Protein AF-0000000078801944 (afdb_homodimer)

Structure (mmCIF, N/CA/C/O backbone):
data_AF-0000000078801944-model_v1
#
loop_
_entity.id
_entity.type
_entity.pdbx_description
1 polymer 'Hypothetical hydrolase/acyltransferase'
#
loop_
_atom_site.group_PDB
_atom_site.id
_atom_site.type_symbol
_atom_site.label_atom_id
_atom_site.label_alt_id
_atom_site.label_comp_id
_atom_site.label_asym_id
_atom_site.label_entity_id
_atom_site.label_seq_id
_atom_site.pdbx_PDB_ins_code
_atom_site.Cartn_x
_atom_site.Cartn_y
_atom_site.Cartn_z
_atom_site.occupancy
_atom_site.B_iso_or_equiv
_atom_site.auth_seq_id
_atom_site.auth_comp_id
_atom_site.auth_asym_id
_atom_site.auth_atom_id
_atom_site.pdbx_PDB_model_num
ATOM 1 N N . MET A 1 1 ? 3.422 -37.281 -4.855 1 80.38 1 MET A N 1
ATOM 2 C CA . MET A 1 1 ? 3.799 -36.875 -3.506 1 80.38 1 MET A CA 1
ATOM 3 C C . MET A 1 1 ? 4.359 -35.469 -3.504 1 80.38 1 MET A C 1
ATOM 5 O O . MET A 1 1 ? 5.047 -35.062 -4.445 1 80.38 1 MET A O 1
ATOM 9 N N . VAL A 1 2 ? 3.811 -34.625 -2.625 1 89.69 2 VAL A N 1
ATOM 10 C CA . VAL A 1 2 ? 4.355 -33.281 -2.477 1 89.69 2 VAL A CA 1
ATOM 11 C C . VAL A 1 2 ? 5.035 -33.125 -1.117 1 89.69 2 VAL A C 1
ATOM 13 O O . VAL A 1 2 ? 4.734 -33.875 -0.186 1 89.69 2 VAL A O 1
ATOM 16 N N . PHE A 1 3 ? 6.039 -32.281 -1.047 1 91.38 3 PHE A N 1
ATOM 17 C CA . PHE A 1 3 ? 6.812 -32.031 0.167 1 91.38 3 PHE A CA 1
ATOM 18 C C . PHE A 1 3 ? 6.652 -30.578 0.628 1 91.38 3 PHE A C 1
ATOM 20 O O . PHE A 1 3 ? 6.621 -29.656 -0.193 1 91.38 3 PHE A O 1
ATOM 27 N N . ASP A 1 4 ? 6.598 -30.469 1.939 1 93 4 ASP A N 1
ATOM 28 C CA . ASP A 1 4 ? 6.512 -29.125 2.498 1 93 4 ASP A CA 1
ATOM 29 C C . ASP A 1 4 ? 7.82 -28.359 2.301 1 93 4 ASP A C 1
ATOM 31 O O . ASP A 1 4 ? 8.906 -28.938 2.391 1 93 4 ASP A O 1
ATOM 35 N N . ILE A 1 5 ? 7.719 -27.078 2.094 1 93.44 5 ILE A N 1
ATOM 36 C CA . ILE A 1 5 ? 8.891 -26.219 1.931 1 93.44 5 ILE A CA 1
ATOM 37 C C . ILE A 1 5 ? 8.594 -24.828 2.496 1 93.44 5 ILE A C 1
ATOM 39 O O . ILE A 1 5 ? 7.43 -24.438 2.619 1 93.44 5 ILE A O 1
ATOM 43 N N . GLN A 1 6 ? 9.633 -24.125 2.904 1 95.38 6 GLN A N 1
ATOM 44 C CA . GLN A 1 6 ? 9.516 -22.766 3.408 1 95.38 6 GLN A CA 1
ATOM 45 C C . GLN A 1 6 ? 10.562 -21.844 2.771 1 95.38 6 GLN A C 1
ATOM 47 O O . GLN A 1 6 ? 11.664 -22.297 2.441 1 95.38 6 GLN A O 1
ATOM 52 N N . PHE A 1 7 ? 10.195 -20.609 2.535 1 95.5 7 PHE A N 1
ATOM 53 C CA . PHE A 1 7 ? 11.094 -19.578 2.018 1 95.5 7 PHE A CA 1
ATOM 54 C C . PHE A 1 7 ? 11.117 -18.375 2.941 1 95.5 7 PHE A C 1
ATOM 56 O O . PHE A 1 7 ? 10.07 -17.797 3.26 1 95.5 7 PHE A O 1
ATOM 63 N N . GLN A 1 8 ? 12.32 -18.031 3.355 1 96.81 8 GLN A N 1
ATOM 64 C CA . GLN A 1 8 ? 12.461 -16.812 4.145 1 96.81 8 GLN A CA 1
ATOM 65 C C . GLN A 1 8 ? 12.664 -15.594 3.25 1 96.81 8 GLN A C 1
ATOM 67 O O . GLN A 1 8 ? 13.641 -15.508 2.51 1 96.81 8 GLN A O 1
ATOM 72 N N . LEU A 1 9 ? 11.727 -14.672 3.277 1 97.19 9 LEU A N 1
ATOM 73 C CA . LEU A 1 9 ? 11.875 -13.367 2.65 1 97.19 9 LEU A CA 1
ATOM 74 C C . LEU A 1 9 ? 12.328 -12.32 3.668 1 97.19 9 LEU A C 1
ATOM 76 O O . LEU A 1 9 ? 12.555 -12.648 4.836 1 97.19 9 LEU A O 1
ATOM 80 N N . ALA A 1 10 ? 12.508 -11.125 3.215 1 97.06 10 ALA A N 1
ATOM 81 C CA . ALA A 1 10 ? 13.031 -10.094 4.102 1 97.06 10 ALA A CA 1
ATOM 82 C C . ALA A 1 10 ? 12.086 -9.836 5.27 1 97.06 10 ALA A C 1
ATOM 84 O O . ALA A 1 10 ? 12.531 -9.648 6.406 1 97.06 10 ALA A O 1
ATOM 85 N N . GLU A 1 11 ? 10.758 -9.844 5.008 1 97 11 GLU A N 1
ATOM 86 C CA . GLU A 1 11 ? 9.828 -9.391 6.039 1 97 11 GLU A CA 1
ATOM 87 C C . GLU A 1 11 ? 8.953 -10.531 6.539 1 97 11 GLU A C 1
ATOM 89 O O . GLU A 1 11 ? 8.328 -10.43 7.594 1 97 11 GLU A O 1
ATOM 94 N N . LEU A 1 12 ? 8.883 -11.609 5.719 1 96.94 12 LEU A N 1
ATOM 95 C CA . LEU A 1 12 ? 7.969 -12.68 6.109 1 96.94 12 LEU A CA 1
ATOM 96 C C . LEU A 1 12 ? 8.438 -14.023 5.559 1 96.94 12 LEU A C 1
ATOM 98 O O . LEU A 1 12 ? 9.336 -14.07 4.719 1 96.94 12 LEU A O 1
ATOM 102 N N . GLN A 1 13 ? 7.84 -15.07 6.059 1 97.62 13 GLN A N 1
ATOM 103 C CA . GLN A 1 13 ? 8.133 -16.422 5.594 1 97.62 13 GLN A CA 1
ATOM 104 C C . GLN A 1 13 ? 6.965 -17 4.793 1 97.62 13 GLN A C 1
ATOM 106 O O . GLN A 1 13 ? 5.805 -16.828 5.172 1 97.62 13 GLN A O 1
ATOM 111 N N . LEU A 1 14 ? 7.305 -17.594 3.689 1 98 14 LEU A N 1
ATOM 112 C CA . LEU A 1 14 ? 6.312 -18.281 2.869 1 98 14 LEU A CA 1
ATOM 113 C C . LEU A 1 14 ? 6.41 -19.797 3.049 1 98 14 LEU A C 1
ATOM 115 O O . LEU A 1 14 ? 7.508 -20.344 3.123 1 98 14 LEU A O 1
ATOM 119 N N . ALA A 1 15 ? 5.262 -20.391 3.141 1 97.88 15 ALA A N 1
ATOM 120 C CA . ALA A 1 15 ? 5.164 -21.844 3.121 1 97.88 15 ALA A CA 1
ATOM 121 C C . ALA A 1 15 ? 4.688 -22.344 1.759 1 97.88 15 ALA A C 1
ATOM 123 O O . ALA A 1 15 ? 4.16 -21.562 0.956 1 97.88 15 ALA A O 1
ATOM 124 N N . GLY A 1 16 ? 4.957 -23.562 1.446 1 96.12 16 GLY A N 1
ATOM 125 C CA . GLY A 1 16 ? 4.477 -24.141 0.201 1 96.12 16 GLY A CA 1
ATOM 126 C C . GLY A 1 16 ? 4.781 -25.625 0.077 1 96.12 16 GLY A C 1
ATOM 127 O O . GLY A 1 16 ? 4.992 -26.312 1.082 1 96.12 16 GLY A O 1
ATOM 128 N N . PHE A 1 17 ? 4.539 -26.125 -1.183 1 93.31 17 PHE A N 1
ATOM 129 C CA . PHE A 1 17 ? 4.848 -27.5 -1.577 1 93.31 17 PHE A CA 1
ATOM 130 C C . PHE A 1 17 ? 5.887 -27.516 -2.691 1 93.31 17 PHE A C 1
ATOM 132 O O . PHE A 1 17 ? 5.98 -26.578 -3.482 1 93.31 17 PHE A O 1
ATOM 139 N N . CYS A 1 18 ? 6.641 -28.547 -2.631 1 92.19 18 CYS A N 1
ATOM 140 C CA . CYS A 1 18 ? 7.477 -28.812 -3.797 1 92.19 18 CYS A CA 1
ATOM 141 C C . CYS A 1 18 ? 7.355 -30.266 -4.238 1 92.19 18 CYS A C 1
ATOM 143 O O . CYS A 1 18 ? 6.879 -31.109 -3.48 1 92.19 18 CYS A O 1
ATOM 145 N N . SER A 1 19 ? 7.707 -30.547 -5.488 1 89.62 19 SER A N 1
ATOM 146 C CA . SER A 1 19 ? 7.555 -31.875 -6.082 1 89.62 19 SER A CA 1
ATOM 147 C C . SER A 1 19 ? 8.812 -32.719 -5.891 1 89.62 19 SER A C 1
ATOM 149 O O . SER A 1 19 ? 8.93 -33.812 -6.457 1 89.62 19 SER A O 1
ATOM 151 N N . PHE A 1 20 ? 9.805 -32.188 -5.199 1 84.38 20 PHE A N 1
ATOM 152 C CA . PHE A 1 20 ? 11.086 -32.875 -5.047 1 84.38 20 PHE A CA 1
ATOM 153 C C . PHE A 1 20 ? 11.531 -32.844 -3.592 1 84.38 20 PHE A C 1
ATOM 155 O O . PHE A 1 20 ? 11.031 -32.062 -2.785 1 84.38 20 PHE A O 1
ATOM 162 N N . GLU A 1 21 ? 12.336 -33.875 -3.16 1 76.12 21 GLU A N 1
ATOM 163 C CA . GLU A 1 21 ? 12.836 -33.969 -1.794 1 76.12 21 GLU A CA 1
ATOM 164 C C . GLU A 1 21 ? 14.094 -33.125 -1.603 1 76.12 21 GLU A C 1
ATOM 166 O O . GLU A 1 21 ? 14.93 -33.031 -2.506 1 76.12 21 GLU A O 1
ATOM 171 N N . PHE A 1 22 ? 14.008 -32.25 -0.564 1 61.97 22 PHE A N 1
ATOM 172 C CA . PHE A 1 22 ? 15.219 -31.484 -0.259 1 61.97 22 PHE A CA 1
ATOM 173 C C . PHE A 1 22 ? 16.234 -32.375 0.451 1 61.97 22 PHE A C 1
ATOM 175 O O . PHE A 1 22 ? 15.883 -33.219 1.275 1 61.97 22 PHE A O 1
ATOM 182 N N . ASP A 1 23 ? 17.375 -32.719 -0.067 1 53.19 23 ASP A N 1
ATOM 183 C CA . ASP A 1 23 ? 18.422 -33.406 0.687 1 53.19 23 ASP A CA 1
ATOM 184 C C . ASP A 1 23 ? 18.828 -32.594 1.923 1 53.19 23 ASP A C 1
ATOM 186 O O . ASP A 1 23 ? 19.266 -31.453 1.81 1 53.19 23 ASP A O 1
ATOM 190 N N . LYS A 1 24 ? 18.25 -32.938 3.086 1 49.19 24 LYS A N 1
ATOM 191 C CA . LYS A 1 24 ? 18.562 -32.312 4.367 1 49.19 24 LYS A CA 1
ATOM 192 C C . LYS A 1 24 ? 20.062 -32.406 4.676 1 49.19 24 LYS A C 1
ATOM 194 O O . LYS A 1 24 ? 20.484 -32.094 5.793 1 49.19 24 LYS A O 1
ATOM 199 N N . THR A 1 25 ? 20.797 -33.219 4.055 1 43.72 25 THR A N 1
ATOM 200 C CA . THR A 1 25 ? 22.109 -33.406 4.633 1 43.72 25 THR A CA 1
ATOM 201 C C . THR A 1 25 ? 22.781 -32.062 4.918 1 43.72 25 THR A C 1
ATOM 203 O O . THR A 1 25 ? 23.531 -31.922 5.887 1 43.72 25 THR A O 1
ATOM 206 N N . ASN A 1 26 ? 23.438 -31.359 3.957 1 40.69 26 ASN A N 1
ATOM 207 C CA . ASN A 1 26 ? 24.281 -30.219 4.289 1 40.69 26 ASN A CA 1
ATOM 208 C C . ASN A 1 26 ? 23.484 -29.078 4.906 1 40.69 26 ASN A C 1
ATOM 210 O O . ASN A 1 26 ? 22.344 -28.844 4.516 1 40.69 26 ASN A O 1
ATOM 214 N N . GLY A 1 27 ? 23.375 -28.938 6.23 1 38.66 27 GLY A N 1
ATOM 215 C CA . GLY A 1 27 ? 22.969 -27.906 7.18 1 38.66 27 GLY A CA 1
ATOM 216 C C . GLY A 1 27 ? 22.375 -26.688 6.52 1 38.66 27 GLY A C 1
ATOM 217 O O . GLY A 1 27 ? 22.078 -25.688 7.191 1 38.66 27 GLY A O 1
ATOM 218 N N . SER A 1 28 ? 23.031 -26.219 5.484 1 38.94 28 SER A N 1
ATOM 219 C CA . SER A 1 28 ? 22.656 -24.906 4.957 1 38.94 28 SER A CA 1
ATOM 220 C C . SER A 1 28 ? 21.203 -24.875 4.547 1 38.94 28 SER A C 1
ATOM 222 O O . SER A 1 28 ? 20.719 -25.766 3.844 1 38.94 28 SER A O 1
ATOM 224 N N . LYS A 1 29 ? 20.391 -24.484 5.488 1 39.47 29 LYS A N 1
ATOM 225 C CA . LYS A 1 29 ? 18.969 -24.172 5.41 1 39.47 29 LYS A CA 1
ATOM 226 C C . LYS A 1 29 ? 18.547 -23.938 3.965 1 39.47 29 LYS A C 1
ATOM 228 O O . LYS A 1 29 ? 17.422 -23.469 3.713 1 39.47 29 LYS A O 1
ATOM 233 N N . ASN A 1 30 ? 19.422 -23.547 3.104 1 42.88 30 ASN A N 1
ATOM 234 C CA . ASN A 1 30 ? 18.969 -22.984 1.828 1 42.88 30 ASN A CA 1
ATOM 235 C C . ASN A 1 30 ? 18.234 -24.031 0.997 1 42.88 30 ASN A C 1
ATOM 237 O O . ASN A 1 30 ? 18.609 -25.203 0.994 1 42.88 30 ASN A O 1
ATOM 241 N N . SER A 1 31 ? 16.906 -23.859 0.712 1 47.09 31 SER A N 1
ATOM 242 C CA . SER A 1 31 ? 15.922 -24.25 -0.292 1 47.09 31 SER A CA 1
ATOM 243 C C . SER A 1 31 ? 16.594 -24.672 -1.596 1 47.09 31 SER A C 1
ATOM 245 O O . SER A 1 31 ? 16.562 -23.922 -2.578 1 47.09 31 SER A O 1
ATOM 247 N N . SER A 1 32 ? 17.734 -25.281 -1.519 1 48.84 32 SER A N 1
ATOM 248 C CA . SER A 1 32 ? 18.281 -25.422 -2.859 1 48.84 32 SER A CA 1
ATOM 249 C C . SER A 1 32 ? 17.531 -26.453 -3.674 1 48.84 32 SER A C 1
ATOM 251 O O . SER A 1 32 ? 17.281 -27.562 -3.195 1 48.84 32 SER A O 1
ATOM 253 N N . VAL A 1 33 ? 16.625 -26.062 -4.566 1 55.53 33 VAL A N 1
ATOM 254 C CA . VAL A 1 33 ? 16.078 -26.844 -5.676 1 55.53 33 VAL A CA 1
ATOM 255 C C . VAL A 1 33 ? 17.172 -27.719 -6.285 1 55.53 33 VAL A C 1
ATOM 257 O O . VAL A 1 33 ? 18.25 -27.219 -6.629 1 55.53 33 VAL A O 1
ATOM 260 N N . ALA A 1 34 ? 17.109 -28.969 -5.93 1 54.41 34 ALA A N 1
ATOM 261 C CA . ALA A 1 34 ? 18.078 -29.875 -6.555 1 54.41 34 ALA A CA 1
ATOM 262 C C . ALA A 1 34 ? 18.328 -29.484 -8.008 1 54.41 34 ALA A C 1
ATOM 264 O O . ALA A 1 34 ? 17.391 -29.156 -8.742 1 54.41 34 ALA A O 1
ATOM 265 N N . LYS A 1 35 ? 19.609 -29 -8.312 1 57.22 35 LYS A N 1
ATOM 266 C CA . LYS A 1 35 ? 20.031 -28.672 -9.672 1 57.22 35 LYS A CA 1
ATOM 267 C C . LYS A 1 35 ? 19.812 -29.859 -10.609 1 57.22 35 LYS A C 1
ATOM 269 O O . LYS A 1 35 ? 20.578 -30.828 -10.562 1 57.22 35 LYS A O 1
ATOM 274 N N . THR A 1 36 ? 18.516 -30.094 -11.023 1 65.75 36 THR A N 1
ATOM 275 C CA . THR A 1 36 ? 18.266 -30.984 -12.148 1 65.75 36 THR A CA 1
ATOM 276 C C . THR A 1 36 ? 18.078 -30.188 -13.438 1 65.75 36 THR A C 1
ATOM 278 O O . THR A 1 36 ? 18 -28.969 -13.414 1 65.75 36 THR A O 1
ATOM 281 N N . ASP A 1 37 ? 18.156 -30.844 -14.516 1 76.62 37 ASP A N 1
ATOM 282 C CA . ASP A 1 37 ? 17.969 -30.234 -15.836 1 76.62 37 ASP A CA 1
ATOM 283 C C . ASP A 1 37 ? 16.5 -29.922 -16.094 1 76.62 37 ASP A C 1
ATOM 285 O O . ASP A 1 37 ? 16.172 -29.266 -17.078 1 76.62 37 ASP A O 1
ATOM 289 N N . ALA A 1 38 ? 15.68 -30.281 -15.125 1 86.06 38 ALA A N 1
ATOM 290 C CA . ALA A 1 38 ? 14.258 -30.062 -15.367 1 86.06 38 ALA A CA 1
ATOM 291 C C . ALA A 1 38 ? 13.883 -28.609 -15.078 1 86.06 38 ALA A C 1
ATOM 293 O O . ALA A 1 38 ? 14.305 -28.031 -14.07 1 86.06 38 ALA A O 1
ATOM 294 N N . PRO A 1 39 ? 13.078 -28.094 -15.977 1 92.69 39 PRO A N 1
ATOM 295 C CA . PRO A 1 39 ? 12.648 -26.703 -15.742 1 92.69 39 PRO A CA 1
ATOM 296 C C . PRO A 1 39 ? 11.852 -26.547 -14.453 1 92.69 39 PRO A C 1
ATOM 298 O O . PRO A 1 39 ? 11.156 -27.484 -14.031 1 92.69 39 PRO A O 1
ATOM 301 N N . LEU A 1 40 ? 11.961 -25.406 -13.812 1 95.38 40 LEU A N 1
ATOM 302 C CA . LEU A 1 40 ? 11.242 -25.109 -12.578 1 95.38 40 LEU A CA 1
ATOM 303 C C . LEU A 1 40 ? 9.969 -24.297 -12.875 1 95.38 40 LEU A C 1
ATOM 305 O O . LEU A 1 40 ? 10.023 -23.281 -13.57 1 95.38 40 LEU A O 1
ATOM 309 N N . ILE A 1 41 ? 8.836 -24.828 -12.406 1 97.62 41 ILE A N 1
ATOM 310 C CA . ILE A 1 41 ? 7.57 -24.094 -12.445 1 97.62 41 ILE A CA 1
ATOM 311 C C . ILE A 1 41 ? 7.227 -23.578 -11.055 1 97.62 41 ILE A C 1
ATOM 313 O O . ILE A 1 41 ? 7.051 -24.375 -10.117 1 97.62 41 ILE A O 1
ATOM 317 N N . LEU A 1 42 ? 7.195 -22.297 -10.867 1 98.38 42 LEU A N 1
ATOM 318 C CA . LEU A 1 42 ? 6.75 -21.656 -9.641 1 98.38 42 LEU A CA 1
ATOM 319 C C . LEU A 1 42 ? 5.277 -21.281 -9.727 1 98.38 42 LEU A C 1
ATOM 321 O O . LEU A 1 42 ? 4.859 -20.578 -10.656 1 98.38 42 LEU A O 1
ATOM 325 N N . MET A 1 43 ? 4.469 -21.734 -8.734 1 98.88 43 MET A N 1
ATOM 326 C CA . MET A 1 43 ? 3.014 -21.672 -8.867 1 98.88 43 MET A CA 1
ATOM 327 C C . MET A 1 43 ? 2.404 -20.781 -7.793 1 98.88 43 MET A C 1
ATOM 329 O O . MET A 1 43 ? 2.797 -20.844 -6.629 1 98.88 43 MET A O 1
ATOM 333 N N . PHE A 1 44 ? 1.417 -19.953 -8.242 1 98.88 44 PHE A N 1
ATOM 334 C CA . PHE A 1 44 ? 0.721 -19.016 -7.363 1 98.88 44 PHE A CA 1
ATOM 335 C C . PHE A 1 44 ? -0.787 -19.234 -7.43 1 98.88 44 PHE A C 1
ATOM 337 O O . PHE A 1 44 ? -1.377 -19.188 -8.516 1 98.88 44 PHE A O 1
ATOM 344 N N . HIS A 1 45 ? -1.398 -19.359 -6.25 1 98.88 45 HIS A N 1
ATOM 345 C CA . HIS A 1 45 ? -2.83 -19.625 -6.164 1 98.88 45 HIS A CA 1
ATOM 346 C C . HIS A 1 45 ? -3.635 -18.328 -6.188 1 98.88 45 HIS A C 1
ATOM 348 O O . HIS A 1 45 ? -3.061 -17.234 -6.195 1 98.88 45 HIS A O 1
ATOM 354 N N . GLY A 1 46 ? -4.957 -18.469 -6.211 1 98.38 46 GLY A N 1
ATOM 355 C CA . GLY A 1 46 ? -5.863 -17.328 -6.25 1 98.38 46 GLY A CA 1
ATOM 356 C C . GLY A 1 46 ? -6.23 -16.812 -4.871 1 98.38 46 GLY A C 1
ATOM 357 O O . GLY A 1 46 ? -5.781 -17.359 -3.859 1 98.38 46 GLY A O 1
ATOM 358 N N . TRP A 1 47 ? -7.039 -15.805 -4.895 1 96.25 47 TRP A N 1
ATOM 359 C CA . TRP A 1 47 ? -7.477 -15.117 -3.682 1 96.25 47 TRP A CA 1
ATOM 360 C C . TRP A 1 47 ? -8.227 -16.062 -2.758 1 96.25 47 TRP A C 1
ATOM 362 O O . TRP A 1 47 ? -9.125 -16.781 -3.195 1 96.25 47 TRP A O 1
ATOM 372 N N . GLN A 1 48 ? -7.84 -16.156 -1.475 1 94.69 48 GLN A N 1
ATOM 373 C CA . GLN A 1 48 ? -8.414 -16.953 -0.39 1 94.69 48 GLN A CA 1
ATOM 374 C C . GLN A 1 48 ? -8.219 -18.438 -0.636 1 94.69 48 GLN A C 1
ATOM 376 O O . GLN A 1 48 ? -8.922 -19.266 -0.049 1 94.69 48 GLN A O 1
ATOM 381 N N . ASP A 1 49 ? -7.375 -18.797 -1.542 1 97.88 49 ASP A N 1
ATOM 382 C CA . ASP A 1 49 ? -6.953 -20.156 -1.822 1 97.88 49 ASP A CA 1
ATOM 383 C C . ASP A 1 49 ? -5.602 -20.469 -1.178 1 97.88 49 ASP A C 1
ATOM 385 O O . ASP A 1 49 ? -5.227 -19.828 -0.186 1 97.88 49 ASP A O 1
ATOM 389 N N . ASN A 1 50 ? -4.992 -21.547 -1.591 1 98.56 50 ASN A N 1
ATOM 390 C CA . ASN A 1 50 ? -3.646 -21.859 -1.126 1 98.56 50 ASN A CA 1
ATOM 391 C C . ASN A 1 50 ? -2.949 -22.859 -2.053 1 98.56 50 ASN A C 1
ATOM 393 O O . ASN A 1 50 ? -3.512 -23.25 -3.072 1 98.56 50 ASN A O 1
ATOM 397 N N . ALA A 1 51 ? -1.765 -23.203 -1.699 1 98.5 51 ALA A N 1
ATOM 398 C CA . ALA A 1 51 ? -0.877 -23.969 -2.57 1 98.5 51 ALA A CA 1
ATOM 399 C C . ALA A 1 51 ? -1.471 -25.344 -2.891 1 98.5 51 ALA A C 1
ATOM 401 O O . ALA A 1 51 ? -1.166 -25.938 -3.93 1 98.5 51 ALA A O 1
ATOM 402 N N . ALA A 1 52 ? -2.336 -25.891 -2.039 1 98.31 52 ALA A N 1
ATOM 403 C CA . ALA A 1 52 ? -2.859 -27.234 -2.191 1 98.31 52 ALA A CA 1
ATOM 404 C C . ALA A 1 52 ? -3.764 -27.344 -3.416 1 98.31 52 ALA A C 1
ATOM 406 O O . ALA A 1 52 ? -4.07 -28.438 -3.877 1 98.31 52 ALA A O 1
ATOM 407 N N . THR A 1 53 ? -4.172 -26.188 -3.936 1 98.5 53 THR A N 1
ATOM 408 C CA . THR A 1 53 ? -5.043 -26.188 -5.105 1 98.5 53 THR A CA 1
ATOM 409 C C . THR A 1 53 ? -4.336 -26.797 -6.309 1 98.5 53 THR A C 1
ATOM 411 O O . THR A 1 53 ? -4.988 -27.25 -7.254 1 98.5 53 THR A O 1
ATOM 414 N N . PHE A 1 54 ? -3.012 -26.875 -6.25 1 98.38 54 PHE A N 1
ATOM 415 C CA . PHE A 1 54 ? -2.232 -27.312 -7.406 1 98.38 54 PHE A CA 1
ATOM 416 C C . PHE A 1 54 ? -1.836 -28.766 -7.273 1 98.38 54 PHE A C 1
ATOM 418 O O . PHE A 1 54 ? -1.225 -29.344 -8.18 1 98.38 54 PHE A O 1
ATOM 425 N N . ILE A 1 55 ? -2.164 -29.453 -6.145 1 97.12 55 ILE A N 1
ATOM 426 C CA . ILE A 1 55 ? -1.7 -30.812 -5.879 1 97.12 55 ILE A CA 1
ATOM 427 C C . ILE A 1 55 ? -2.117 -31.734 -7.023 1 97.12 55 ILE A C 1
ATOM 429 O O . ILE A 1 55 ? -1.297 -32.469 -7.551 1 97.12 55 ILE A O 1
ATOM 433 N N . PRO A 1 56 ? -3.406 -31.688 -7.516 1 96.75 56 PRO A N 1
ATOM 434 C CA . PRO A 1 56 ? -3.758 -32.531 -8.656 1 96.75 56 PRO A CA 1
ATOM 435 C C . PRO A 1 56 ? -2.914 -32.25 -9.891 1 96.75 56 PRO A C 1
ATOM 437 O O . PRO A 1 56 ? -2.508 -33.156 -10.602 1 96.75 56 PRO A O 1
ATOM 440 N N . LEU A 1 57 ? -2.66 -31 -10.18 1 97.12 57 LEU A N 1
ATOM 441 C CA . LEU A 1 57 ? -1.843 -30.625 -11.32 1 97.12 57 LEU A CA 1
ATOM 442 C C . LEU A 1 57 ? -0.408 -31.109 -11.156 1 97.12 57 LEU A C 1
ATOM 444 O O . LEU A 1 57 ? 0.195 -31.609 -12.109 1 97.12 57 LEU A O 1
ATOM 448 N N . ILE A 1 58 ? 0.164 -30.984 -9.969 1 96.44 58 ILE A N 1
ATOM 449 C CA . ILE A 1 58 ? 1.529 -31.391 -9.664 1 96.44 58 ILE A CA 1
ATOM 450 C C . ILE A 1 58 ? 1.683 -32.875 -9.93 1 96.44 58 ILE A C 1
ATOM 452 O O . ILE A 1 58 ? 2.711 -33.344 -10.445 1 96.44 58 ILE A O 1
ATOM 456 N N . GLN A 1 59 ? 0.688 -33.656 -9.617 1 94.81 59 GLN A N 1
ATOM 457 C CA . GLN A 1 59 ? 0.73 -35.094 -9.812 1 94.81 59 GLN A CA 1
ATOM 458 C C . GLN A 1 59 ? 0.917 -35.469 -11.281 1 94.81 59 GLN A C 1
ATOM 460 O O . GLN A 1 59 ? 1.612 -36.406 -11.609 1 94.81 59 GLN A O 1
ATOM 465 N N . HIS A 1 60 ? 0.346 -34.656 -12.156 1 96.06 60 HIS A N 1
ATOM 466 C CA . HIS A 1 60 ? 0.427 -34.938 -13.586 1 96.06 60 HIS A CA 1
ATOM 467 C C . HIS A 1 60 ? 1.736 -34.406 -14.172 1 96.06 60 HIS A C 1
ATOM 469 O O . HIS A 1 60 ? 2.24 -34.969 -15.156 1 96.06 60 HIS A O 1
ATOM 475 N N . LEU A 1 61 ? 2.344 -33.406 -13.523 1 96.44 61 LEU A N 1
ATOM 476 C CA . LEU A 1 61 ? 3.436 -32.688 -14.164 1 96.44 61 LEU A CA 1
ATOM 477 C C . LEU A 1 61 ? 4.777 -33.062 -13.539 1 96.44 61 LEU A C 1
ATOM 479 O O . LEU A 1 61 ? 5.832 -32.812 -14.125 1 96.44 61 LEU A O 1
ATOM 483 N N . ARG A 1 62 ? 4.777 -33.688 -12.375 1 92.06 62 ARG A N 1
ATOM 484 C CA . ARG A 1 62 ? 5.973 -33.875 -11.562 1 92.06 62 ARG A CA 1
ATOM 485 C C . ARG A 1 62 ? 6.984 -34.781 -12.289 1 92.06 62 ARG A C 1
ATOM 487 O O . ARG A 1 62 ? 8.188 -34.688 -12.031 1 92.06 62 ARG A O 1
ATOM 494 N N . PRO A 1 63 ? 6.594 -35.688 -13.227 1 90.69 63 PRO A N 1
ATOM 495 C CA . PRO A 1 63 ? 7.602 -36.469 -13.953 1 90.69 63 PRO A CA 1
ATOM 496 C C . PRO A 1 63 ? 8.438 -35.594 -14.906 1 90.69 63 PRO A C 1
ATOM 498 O O . PRO A 1 63 ? 9.523 -36 -15.32 1 90.69 63 PRO A O 1
ATOM 501 N N . TYR A 1 64 ? 8.047 -34.438 -15.188 1 92.19 64 TYR A N 1
ATOM 502 C CA . TYR A 1 64 ? 8.656 -33.656 -16.266 1 92.19 64 TYR A CA 1
ATOM 503 C C . TYR A 1 64 ? 9.297 -32.375 -15.727 1 92.19 64 TYR A C 1
ATOM 505 O O . TYR A 1 64 ? 10.234 -31.844 -16.328 1 92.19 64 TYR A O 1
ATOM 513 N N . TYR A 1 65 ? 8.797 -31.906 -14.57 1 94.12 65 TYR A N 1
ATOM 514 C CA . TYR A 1 65 ? 9.195 -30.594 -14.102 1 94.12 65 TYR A CA 1
ATOM 515 C C . TYR A 1 65 ? 9.453 -30.594 -12.602 1 94.12 65 TYR A C 1
ATOM 517 O O . TYR A 1 65 ? 8.867 -31.406 -11.867 1 94.12 65 TYR A O 1
ATOM 525 N N . GLN A 1 66 ? 10.352 -29.703 -12.18 1 93.5 66 GLN A N 1
ATOM 526 C CA . GLN A 1 66 ? 10.367 -29.281 -10.781 1 93.5 66 GLN A CA 1
ATOM 527 C C . GLN A 1 66 ? 9.297 -28.234 -10.508 1 93.5 66 GLN A C 1
ATOM 529 O O . GLN A 1 66 ? 9.141 -27.281 -11.281 1 93.5 66 GLN A O 1
ATOM 534 N N . MET A 1 67 ? 8.578 -28.5 -9.453 1 96.31 67 MET A N 1
ATOM 535 C CA . MET A 1 67 ? 7.473 -27.594 -9.18 1 96.31 67 MET A CA 1
ATOM 536 C C . MET A 1 67 ? 7.512 -27.109 -7.738 1 96.31 67 MET A C 1
ATOM 538 O O . MET A 1 67 ? 7.82 -27.875 -6.828 1 96.31 67 MET A O 1
ATOM 542 N N . ILE A 1 68 ? 7.289 -25.828 -7.543 1 96.5 68 ILE A N 1
ATOM 543 C CA . ILE A 1 68 ? 7.102 -25.203 -6.242 1 96.5 68 ILE A CA 1
ATOM 544 C C . ILE A 1 68 ? 5.797 -24.406 -6.234 1 96.5 68 ILE A C 1
ATOM 546 O O . ILE A 1 68 ? 5.574 -23.562 -7.098 1 96.5 68 ILE A O 1
ATOM 550 N N . ALA A 1 69 ? 4.902 -24.766 -5.352 1 98.25 69 ALA A N 1
ATOM 551 C CA . ALA A 1 69 ? 3.695 -23.984 -5.094 1 98.25 69 ALA A CA 1
ATOM 552 C C . ALA A 1 69 ? 3.766 -23.297 -3.734 1 98.25 69 ALA A C 1
ATOM 554 O O . ALA A 1 69 ? 4.004 -23.953 -2.715 1 98.25 69 ALA A O 1
ATOM 555 N N . VAL A 1 70 ? 3.51 -22 -3.717 1 98.31 70 VAL A N 1
ATOM 556 C CA . VAL A 1 70 ? 3.637 -21.297 -2.441 1 98.31 70 VAL A CA 1
ATOM 557 C C . VAL A 1 70 ? 2.27 -20.781 -1.993 1 98.31 70 VAL A C 1
ATOM 559 O O . VAL A 1 70 ? 1.398 -20.516 -2.824 1 98.31 70 VAL A O 1
ATOM 562 N N . ASP A 1 71 ? 2.096 -20.766 -0.671 1 98.81 71 ASP A N 1
ATOM 563 C CA . ASP A 1 71 ? 1.019 -19.969 -0.09 1 98.81 71 ASP A CA 1
ATOM 564 C C . ASP A 1 71 ? 1.347 -18.484 -0.144 1 98.81 71 ASP A C 1
ATOM 566 O O . ASP A 1 71 ? 2.361 -18.047 0.403 1 98.81 71 ASP A O 1
ATOM 570 N N . LEU A 1 72 ? 0.529 -17.75 -0.817 1 98.81 72 LEU A N 1
ATOM 571 C CA . LEU A 1 72 ? 0.732 -16.312 -0.813 1 98.81 72 LEU A CA 1
ATOM 572 C C . LEU A 1 72 ? 0.594 -15.742 0.597 1 98.81 72 LEU A C 1
ATOM 574 O O . LEU A 1 72 ? -0.059 -16.344 1.45 1 98.81 72 LEU A O 1
ATOM 578 N N . PRO A 1 73 ? 1.205 -14.594 0.846 1 98.62 73 PRO A N 1
ATOM 579 C CA . PRO A 1 73 ? 1.064 -14 2.178 1 98.62 73 PRO A CA 1
ATOM 580 C C . PRO A 1 73 ? -0.391 -13.906 2.631 1 98.62 73 PRO A C 1
ATOM 582 O O . PRO A 1 73 ? -1.255 -13.484 1.86 1 98.62 73 PRO A O 1
ATOM 585 N N . GLY A 1 74 ? -0.599 -14.344 3.848 1 98.44 74 GLY A N 1
ATOM 586 C CA . GLY A 1 74 ? -1.937 -14.273 4.414 1 98.44 74 GLY A CA 1
ATOM 587 C C . GLY A 1 74 ? -2.793 -15.477 4.07 1 98.44 74 GLY A C 1
ATOM 588 O O . GLY A 1 74 ? -3.969 -15.531 4.434 1 98.44 74 GLY A O 1
ATOM 589 N N . HIS A 1 75 ? -2.188 -16.453 3.385 1 98.69 75 HIS A N 1
ATOM 590 C CA . HIS A 1 75 ? -2.908 -17.656 2.957 1 98.69 75 HIS A CA 1
ATOM 591 C C . HIS A 1 75 ? -2.215 -18.922 3.445 1 98.69 75 HIS A C 1
ATOM 593 O O . HIS A 1 75 ? -1.007 -18.922 3.689 1 98.69 75 HIS A O 1
ATOM 599 N N . GLY A 1 76 ? -3.033 -19.969 3.539 1 98.25 76 GLY A N 1
ATOM 600 C CA . GLY A 1 76 ? -2.469 -21.266 3.885 1 98.25 76 GLY A CA 1
ATOM 601 C C . GLY A 1 76 ? -1.615 -21.234 5.137 1 98.25 76 GLY A C 1
ATOM 602 O O . GLY A 1 76 ? -2.064 -20.766 6.188 1 98.25 76 GLY A O 1
ATOM 603 N N . LEU A 1 77 ? -0.365 -21.672 4.957 1 98.38 77 LEU A N 1
ATOM 604 C CA . LEU A 1 77 ? 0.521 -21.797 6.109 1 98.38 77 LEU A CA 1
ATOM 605 C C . LEU A 1 77 ? 1.57 -20.688 6.102 1 98.38 77 LEU A C 1
ATOM 607 O O . LEU A 1 77 ? 2.486 -20.688 6.926 1 98.38 77 LEU A O 1
ATOM 611 N N . SER A 1 78 ? 1.435 -19.734 5.137 1 98.56 78 SER A N 1
ATOM 612 C CA . SER A 1 78 ? 2.32 -18.562 5.113 1 98.56 78 SER A CA 1
ATOM 613 C C . SER A 1 78 ? 1.932 -17.562 6.191 1 98.56 78 SER A C 1
ATOM 615 O O . SER A 1 78 ? 0.793 -17.547 6.664 1 98.56 78 SER A O 1
ATOM 617 N N . HIS A 1 79 ? 2.865 -16.719 6.535 1 98.06 79 HIS A N 1
ATOM 618 C CA . HIS A 1 79 ? 2.648 -15.688 7.547 1 98.06 79 HIS A CA 1
ATOM 619 C C . HIS A 1 79 ? 1.598 -14.68 7.09 1 98.06 79 HIS A C 1
ATOM 621 O O . HIS A 1 79 ? 1.557 -14.312 5.914 1 98.06 79 HIS A O 1
ATOM 627 N N . HIS A 1 80 ? 0.782 -14.266 8.062 1 98 80 HIS A N 1
ATOM 628 C CA . HIS A 1 80 ? -0.007 -13.062 7.848 1 98 80 HIS A CA 1
ATOM 629 C C . HIS A 1 80 ? 0.883 -11.82 7.809 1 98 80 HIS A C 1
ATOM 631 O O . HIS A 1 80 ? 1.952 -11.797 8.422 1 98 80 HIS A O 1
ATOM 637 N N . ARG A 1 81 ? 0.421 -10.852 7.047 1 97.75 81 ARG A N 1
ATOM 638 C CA . ARG A 1 81 ? 1.057 -9.547 7.18 1 97.75 81 ARG A CA 1
ATOM 639 C C . ARG A 1 81 ? 0.746 -8.914 8.531 1 97.75 81 ARG A C 1
ATOM 641 O O . ARG A 1 81 ? -0.192 -9.336 9.219 1 97.75 81 ARG A O 1
ATOM 648 N N . SER A 1 82 ? 1.613 -7.934 8.898 1 97.62 82 SER A N 1
ATOM 649 C CA . SER A 1 82 ? 1.387 -7.203 10.141 1 97.62 82 SER A CA 1
ATOM 650 C C . SER A 1 82 ? 0.036 -6.496 10.125 1 97.62 82 SER A C 1
ATOM 652 O O . SER A 1 82 ? -0.559 -6.301 9.062 1 97.62 82 SER A O 1
ATOM 654 N N . THR A 1 83 ? -0.42 -6.117 11.281 1 96.25 83 THR A N 1
ATOM 655 C CA . THR A 1 83 ? -1.773 -5.602 11.461 1 96.25 83 THR A CA 1
ATOM 656 C C . THR A 1 83 ? -1.985 -4.332 10.641 1 96.25 83 THR A C 1
ATOM 658 O O . THR A 1 83 ? -3.107 -4.039 10.219 1 96.25 83 THR A O 1
ATOM 661 N N . ASP A 1 84 ? -0.939 -3.576 10.32 1 97.5 84 ASP A N 1
ATOM 662 C CA . ASP A 1 84 ? -1.078 -2.291 9.648 1 97.5 84 ASP A CA 1
ATOM 663 C C . ASP A 1 84 ? -0.815 -2.43 8.148 1 97.5 84 ASP A C 1
ATOM 665 O O . ASP A 1 84 ? -0.652 -1.429 7.445 1 97.5 84 ASP A O 1
ATOM 669 N N . ASN A 1 85 ? -0.725 -3.645 7.668 1 97.88 85 ASN A N 1
ATOM 670 C CA . ASN A 1 85 ? -0.57 -3.918 6.242 1 97.88 85 ASN A CA 1
ATOM 671 C C . ASN A 1 85 ? -1.81 -4.594 5.664 1 97.88 85 ASN A C 1
ATOM 673 O O . ASN A 1 85 ? -2.172 -5.695 6.078 1 97.88 85 ASN A O 1
ATOM 677 N N . PHE A 1 86 ? -2.432 -3.959 4.695 1 98.06 86 PHE A N 1
ATOM 678 C CA . PHE A 1 86 ? -3.717 -4.41 4.176 1 98.06 86 PHE A CA 1
ATOM 679 C C . PHE A 1 86 ? -3.555 -5.023 2.791 1 98.06 86 PHE A C 1
ATOM 681 O O . PHE A 1 86 ? -4.379 -4.797 1.903 1 98.06 86 PHE A O 1
ATOM 688 N N . TYR A 1 87 ? -2.471 -5.676 2.531 1 97.94 87 TYR A N 1
ATOM 689 C CA . TYR A 1 87 ? -2.211 -6.539 1.387 1 97.94 87 TYR A CA 1
ATOM 690 C C . TYR A 1 87 ? -2.348 -5.766 0.079 1 97.94 87 TYR A C 1
ATOM 692 O O . TYR A 1 87 ? -3.053 -6.199 -0.834 1 97.94 87 TYR A O 1
ATOM 700 N N . HIS A 1 88 ? -1.568 -4.715 -0.056 1 98.12 88 HIS A N 1
ATOM 701 C CA . HIS A 1 88 ? -1.509 -4 -1.327 1 98.12 88 HIS A CA 1
ATOM 702 C C . HIS A 1 88 ? -0.981 -4.902 -2.439 1 98.12 88 HIS A C 1
ATOM 704 O O . HIS A 1 88 ? -0.047 -5.676 -2.227 1 98.12 88 HIS A O 1
ATOM 710 N N . PHE A 1 89 ? -1.558 -4.77 -3.648 1 98.25 89 PHE A N 1
ATOM 711 C CA . PHE A 1 89 ? -1.175 -5.602 -4.785 1 98.25 89 PHE A CA 1
ATOM 712 C C . PHE A 1 89 ? 0.328 -5.531 -5.027 1 98.25 89 PHE A C 1
ATOM 714 O O . PHE A 1 89 ? 0.979 -6.555 -5.234 1 98.25 89 PHE A O 1
ATOM 721 N N . VAL A 1 90 ? 0.904 -4.359 -4.914 1 98.38 90 VAL A N 1
ATOM 722 C CA . VAL A 1 90 ? 2.305 -4.152 -5.266 1 98.38 90 VAL A CA 1
ATOM 723 C C . VAL A 1 90 ? 3.205 -4.809 -4.223 1 98.38 90 VAL A C 1
ATOM 725 O O . VAL A 1 90 ? 4.371 -5.102 -4.496 1 98.38 90 VAL A O 1
ATOM 728 N N . ASP A 1 91 ? 2.689 -5.051 -3.051 1 98.5 91 ASP A N 1
ATOM 729 C CA . ASP A 1 91 ? 3.482 -5.738 -2.037 1 98.5 91 ASP A CA 1
ATOM 730 C C . ASP A 1 91 ? 3.652 -7.215 -2.385 1 98.5 91 ASP A C 1
ATOM 732 O O . ASP A 1 91 ? 4.688 -7.816 -2.084 1 98.5 91 ASP A O 1
ATOM 736 N N . TYR A 1 92 ? 2.592 -7.812 -3.043 1 98.5 92 TYR A N 1
ATOM 737 C CA . TYR A 1 92 ? 2.77 -9.164 -3.566 1 98.5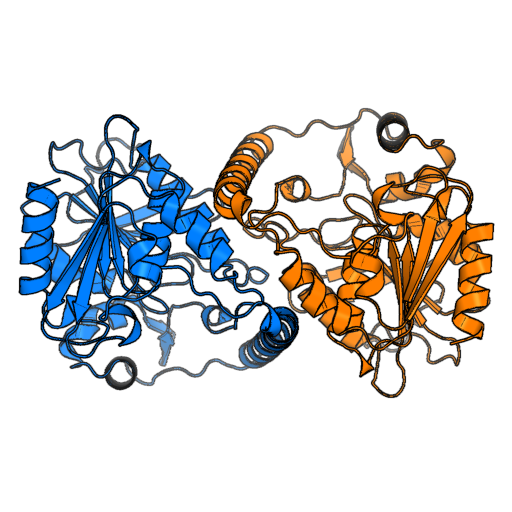 92 TYR A CA 1
ATOM 738 C C . TYR A 1 92 ? 3.922 -9.211 -4.562 1 98.5 92 TYR A C 1
ATOM 740 O O . TYR A 1 92 ? 4.715 -10.156 -4.559 1 98.5 92 TYR A O 1
ATOM 748 N N . LEU A 1 93 ? 3.988 -8.188 -5.402 1 98.75 93 LEU A N 1
ATOM 749 C CA . LEU A 1 93 ? 5.02 -8.164 -6.434 1 98.75 93 LEU A CA 1
ATOM 750 C C . LEU A 1 93 ? 6.406 -8.055 -5.816 1 98.75 93 LEU A C 1
ATOM 752 O O . LEU A 1 93 ? 7.355 -8.68 -6.293 1 98.75 93 LEU A O 1
ATOM 756 N N . ASP A 1 94 ? 6.484 -7.277 -4.742 1 98.75 94 ASP A N 1
ATOM 757 C CA . ASP A 1 94 ? 7.75 -7.172 -4.02 1 98.75 94 ASP A CA 1
ATOM 758 C C . ASP A 1 94 ? 8.141 -8.516 -3.406 1 98.75 94 ASP A C 1
ATOM 760 O O . ASP A 1 94 ? 9.281 -8.961 -3.557 1 98.75 94 ASP A O 1
ATOM 764 N N . ASP A 1 95 ? 7.227 -9.195 -2.75 1 98.56 95 ASP A N 1
ATOM 765 C CA . ASP A 1 95 ? 7.477 -10.492 -2.123 1 98.56 95 ASP A CA 1
ATOM 766 C C . ASP A 1 95 ? 7.91 -11.531 -3.156 1 98.56 95 ASP A C 1
ATOM 768 O O . ASP A 1 95 ? 8.922 -12.219 -2.969 1 98.56 95 ASP A O 1
ATOM 772 N N . ILE A 1 96 ? 7.168 -11.555 -4.238 1 98.69 96 ILE A N 1
ATOM 773 C CA . ILE A 1 96 ? 7.398 -12.609 -5.219 1 98.69 96 ILE A CA 1
ATOM 774 C C . ILE A 1 96 ? 8.672 -12.32 -6 1 98.69 96 ILE A C 1
ATOM 776 O O . ILE A 1 96 ? 9.391 -13.242 -6.402 1 98.69 96 ILE A O 1
ATOM 780 N N . SER A 1 97 ? 9.023 -11.039 -6.18 1 98.5 97 SER A N 1
ATOM 781 C CA . SER A 1 97 ? 10.305 -10.719 -6.797 1 98.5 97 SER A CA 1
ATOM 782 C C . SER A 1 97 ? 11.469 -11.273 -5.977 1 98.5 97 SER A C 1
ATOM 784 O O . SER A 1 97 ? 12.445 -11.773 -6.535 1 98.5 97 SER A O 1
ATOM 786 N N . GLN A 1 98 ? 11.398 -11.18 -4.641 1 98.12 98 GLN A N 1
ATOM 787 C CA . GLN A 1 98 ? 12.414 -11.758 -3.766 1 98.12 98 GLN A CA 1
ATOM 788 C C . GLN A 1 98 ? 12.5 -13.273 -3.949 1 98.12 98 GLN A C 1
ATOM 790 O O . GLN A 1 98 ? 13.602 -13.828 -4.02 1 98.12 98 GLN A O 1
ATOM 795 N N . LEU A 1 99 ? 11.336 -13.867 -4.035 1 97.88 99 LEU A N 1
ATOM 796 C CA . LEU A 1 99 ? 11.289 -15.312 -4.191 1 97.88 99 LEU A CA 1
ATOM 797 C C . LEU A 1 99 ? 11.891 -15.742 -5.523 1 97.88 99 LEU A C 1
ATOM 799 O O . LEU A 1 99 ? 12.68 -16.688 -5.578 1 97.88 99 LEU A O 1
ATOM 803 N N . VAL A 1 100 ? 11.547 -15.031 -6.602 1 97.81 100 VAL A N 1
ATOM 804 C CA . VAL A 1 100 ? 12.062 -15.336 -7.938 1 97.81 100 VAL A CA 1
ATOM 805 C C . VAL A 1 100 ? 13.578 -15.172 -7.957 1 97.81 100 VAL A C 1
ATOM 807 O O . VAL A 1 100 ? 14.289 -15.984 -8.547 1 97.81 100 VAL A O 1
ATOM 810 N N . GLU A 1 101 ? 14.07 -14.164 -7.254 1 96.12 101 GLU A N 1
ATOM 811 C CA . GLU A 1 101 ? 15.516 -13.945 -7.191 1 96.12 101 GLU A CA 1
ATOM 812 C C . GLU A 1 101 ? 16.219 -15.109 -6.492 1 96.12 101 GLU A C 1
ATOM 814 O O . GLU A 1 101 ? 17.359 -15.445 -6.82 1 96.12 101 GLU A O 1
ATOM 819 N N . GLN A 1 102 ? 15.523 -15.695 -5.539 1 94.38 102 GLN A N 1
ATOM 820 C CA . GLN A 1 102 ? 16.078 -16.828 -4.805 1 94.38 102 GLN A CA 1
ATOM 821 C C . GLN A 1 102 ? 16.109 -18.078 -5.672 1 94.38 102 GLN A C 1
ATOM 823 O O . GLN A 1 102 ? 16.984 -18.938 -5.492 1 94.38 102 GLN A O 1
ATOM 828 N N . LEU A 1 103 ? 15.219 -18.156 -6.617 1 94.06 103 LEU A N 1
ATOM 829 C CA . LEU A 1 103 ? 14.977 -19.438 -7.27 1 94.06 103 LEU A CA 1
ATOM 830 C C . LEU A 1 103 ? 15.516 -19.422 -8.695 1 94.06 103 LEU A C 1
ATOM 832 O O . LEU A 1 103 ? 15.641 -20.484 -9.32 1 94.06 103 LEU A O 1
ATOM 836 N N . SER A 1 104 ? 15.844 -18.25 -9.195 1 89.56 104 SER A N 1
ATOM 837 C CA . SER A 1 104 ? 16.188 -18.141 -10.609 1 89.56 104 SER A CA 1
ATOM 838 C C . SER A 1 104 ? 17.469 -17.328 -10.805 1 89.56 104 SER A C 1
ATOM 840 O O . SER A 1 104 ? 17.938 -16.672 -9.875 1 89.56 104 SER A O 1
ATOM 842 N N . SER A 1 105 ? 18.078 -17.531 -11.977 1 84.94 105 SER A N 1
ATOM 843 C CA . SER A 1 105 ? 19.141 -16.688 -12.492 1 84.94 105 SER A CA 1
ATOM 844 C C . SER A 1 105 ? 18.906 -16.344 -13.961 1 84.94 105 SER A C 1
ATOM 846 O O . SER A 1 105 ? 18.047 -16.938 -14.609 1 84.94 105 SER A O 1
ATOM 848 N N . THR A 1 106 ? 19.641 -15.375 -14.391 1 85.19 106 THR A N 1
ATOM 849 C CA . THR A 1 106 ? 19.531 -14.977 -15.789 1 85.19 106 THR A CA 1
ATOM 850 C C . THR A 1 106 ? 19.922 -16.125 -16.719 1 85.19 106 THR A C 1
ATOM 852 O O . THR A 1 106 ? 19.438 -16.219 -17.844 1 85.19 106 THR A O 1
ATOM 855 N N . GLU A 1 107 ? 20.672 -17 -16.188 1 88.12 107 GLU A N 1
ATOM 856 C CA . GLU A 1 107 ? 21.109 -18.156 -16.969 1 88.12 107 GLU A CA 1
ATOM 857 C C . GLU A 1 107 ? 20.125 -19.328 -16.828 1 88.12 107 GLU A C 1
ATOM 859 O O . GLU A 1 107 ? 20.125 -20.25 -17.641 1 88.12 107 GLU A O 1
ATOM 864 N N . GLN A 1 108 ? 19.328 -19.203 -15.812 1 91.56 108 GLN A N 1
ATOM 865 C CA . GLN A 1 108 ? 18.344 -20.25 -15.539 1 91.56 108 GLN A CA 1
ATOM 866 C C . GLN A 1 108 ? 16.984 -19.641 -15.195 1 91.56 108 GLN A C 1
ATOM 868 O O . GLN A 1 108 ? 16.531 -19.719 -14.047 1 91.56 108 GLN A O 1
ATOM 873 N N . PRO A 1 109 ? 16.359 -19.125 -16.25 1 95.06 109 PRO A N 1
ATOM 874 C CA . PRO A 1 109 ? 15.016 -18.578 -16 1 95.06 109 PRO A CA 1
ATOM 875 C C . PRO A 1 109 ? 14 -19.656 -15.633 1 95.06 109 PRO A C 1
ATOM 877 O O . PRO A 1 109 ? 14.219 -20.844 -15.922 1 95.06 109 PRO A O 1
ATOM 880 N N . ILE A 1 110 ? 12.93 -19.219 -15.016 1 97.12 110 ILE A N 1
ATOM 881 C CA . ILE A 1 110 ? 11.93 -20.188 -14.547 1 97.12 110 ILE A CA 1
ATOM 882 C C . ILE A 1 110 ? 10.578 -19.875 -15.195 1 97.12 110 ILE A C 1
ATOM 884 O O . ILE A 1 110 ? 10.414 -18.844 -15.844 1 97.12 110 ILE A O 1
ATOM 888 N N . ILE A 1 111 ? 9.672 -20.844 -15.078 1 98.44 111 ILE A N 1
ATOM 889 C CA . ILE A 1 111 ? 8.305 -20.703 -15.57 1 98.44 111 ILE A CA 1
ATOM 890 C C . ILE A 1 111 ? 7.367 -20.359 -14.414 1 98.44 111 ILE A C 1
ATOM 892 O O . ILE A 1 111 ? 7.477 -20.938 -13.328 1 98.44 111 ILE A O 1
ATOM 896 N N . LEU A 1 112 ? 6.527 -19.359 -14.633 1 98.88 112 LEU A N 1
ATOM 897 C CA . LEU A 1 112 ? 5.508 -19.031 -13.648 1 98.88 112 LEU A CA 1
ATOM 898 C C . LEU A 1 112 ? 4.148 -19.578 -14.055 1 98.88 112 LEU A C 1
ATOM 900 O O . LEU A 1 112 ? 3.781 -19.531 -15.234 1 98.88 112 LEU A O 1
ATOM 904 N N . LEU A 1 113 ? 3.469 -20.172 -13.117 1 98.94 113 LEU A N 1
ATOM 905 C CA . LEU A 1 113 ? 2.092 -20.609 -13.312 1 98.94 113 LEU A CA 1
ATOM 906 C C . LEU A 1 113 ? 1.184 -20.047 -12.227 1 98.94 113 LEU A C 1
ATOM 908 O O . LEU A 1 113 ? 1.443 -20.219 -11.031 1 98.94 113 LEU A O 1
ATOM 912 N N . GLY A 1 114 ? 0.171 -19.328 -12.641 1 98.88 114 GLY A N 1
ATOM 913 C CA . GLY A 1 114 ? -0.713 -18.703 -11.664 1 98.88 114 GLY A CA 1
ATOM 914 C C . GLY A 1 114 ? -2.184 -18.922 -11.977 1 98.88 114 GLY A C 1
ATOM 915 O O . GLY A 1 114 ? -2.572 -19 -13.141 1 98.88 114 GLY A O 1
ATOM 916 N N . HIS A 1 115 ? -2.99 -18.969 -10.93 1 98.81 115 HIS A N 1
ATOM 917 C CA . HIS A 1 115 ? -4.445 -19.016 -11.031 1 98.81 115 HIS A CA 1
ATOM 918 C C . HIS A 1 115 ? -5.066 -17.734 -10.477 1 98.81 115 HIS A C 1
ATOM 920 O O . HIS A 1 115 ? -4.801 -17.344 -9.336 1 98.81 115 HIS A O 1
ATOM 926 N N . SER A 1 116 ? -5.957 -17.031 -11.273 1 98.06 116 SER A N 1
ATOM 927 C CA . SER A 1 116 ? -6.711 -15.875 -10.82 1 98.06 116 SER A CA 1
ATOM 928 C C . SER A 1 116 ? -5.777 -14.797 -10.281 1 98.06 116 SER A C 1
ATOM 930 O O . SER A 1 116 ? -4.898 -14.312 -10.992 1 98.06 116 SER A O 1
ATOM 932 N N . LEU A 1 117 ? -5.727 -14.516 -8.992 1 98.44 117 LEU A N 1
ATOM 933 C CA . LEU A 1 117 ? -4.777 -13.578 -8.391 1 98.44 117 LEU A CA 1
ATOM 934 C C . LEU A 1 117 ? -3.34 -13.992 -8.703 1 98.44 117 LEU A C 1
ATOM 936 O O . LEU A 1 117 ? -2.508 -13.148 -9.031 1 98.44 117 LEU A O 1
ATOM 940 N N . GLY A 1 118 ? -3.102 -15.25 -8.594 1 98.88 118 GLY A N 1
ATOM 941 C CA . GLY A 1 118 ? -1.776 -15.766 -8.906 1 98.88 118 GLY A CA 1
ATOM 942 C C . GLY A 1 118 ? -1.361 -15.523 -10.344 1 98.88 118 GLY A C 1
ATOM 943 O O . GLY A 1 118 ? -0.186 -15.273 -10.617 1 98.88 118 GLY A O 1
ATOM 944 N N . ALA A 1 119 ? -2.303 -15.609 -11.258 1 98.69 119 ALA A N 1
ATOM 945 C CA . ALA A 1 119 ? -2.018 -15.344 -12.664 1 98.69 119 ALA A CA 1
ATOM 946 C C . ALA A 1 119 ? -1.662 -13.875 -12.891 1 98.69 119 ALA A C 1
ATOM 948 O O . ALA A 1 119 ? -0.739 -13.562 -13.641 1 98.69 119 ALA A O 1
ATOM 949 N N . ILE A 1 120 ? -2.377 -13.023 -12.211 1 98.12 120 ILE A N 1
ATOM 950 C CA . ILE A 1 120 ? -2.143 -11.586 -12.289 1 98.12 120 ILE A CA 1
ATOM 951 C C . ILE A 1 120 ? -0.752 -11.266 -11.75 1 98.12 120 ILE A C 1
ATOM 953 O O . ILE A 1 120 ? -0.005 -10.5 -12.359 1 98.12 120 ILE A O 1
ATOM 957 N N . ILE A 1 121 ? -0.424 -11.883 -10.703 1 98.88 121 ILE A N 1
ATOM 958 C CA . ILE A 1 121 ? 0.896 -11.711 -10.102 1 98.88 121 ILE A CA 1
ATOM 959 C C . ILE A 1 121 ? 1.966 -12.25 -11.047 1 98.88 121 ILE A C 1
ATOM 961 O O . ILE A 1 121 ? 2.971 -11.586 -11.305 1 98.88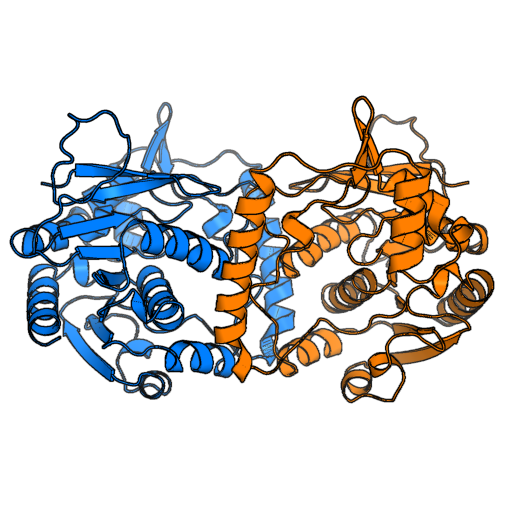 121 ILE A O 1
ATOM 965 N N . ALA A 1 122 ? 1.732 -13.422 -11.594 1 98.94 122 ALA A N 1
ATOM 966 C CA . ALA A 1 122 ? 2.697 -14.062 -12.477 1 98.94 122 ALA A CA 1
ATOM 967 C C . ALA A 1 122 ? 2.982 -13.203 -13.703 1 98.94 122 ALA A C 1
ATOM 969 O O . ALA A 1 122 ? 4.141 -12.984 -14.062 1 98.94 122 ALA A O 1
ATOM 970 N N . ASN A 1 123 ? 1.946 -12.719 -14.305 1 98.81 123 ASN A N 1
ATOM 971 C CA . ASN A 1 123 ? 2.121 -11.859 -15.469 1 98.81 123 ASN A CA 1
ATOM 972 C C . ASN A 1 123 ? 2.85 -10.57 -15.109 1 98.81 123 ASN A C 1
ATOM 974 O O . ASN A 1 123 ? 3.725 -10.117 -15.852 1 98.81 123 ASN A O 1
ATOM 978 N N . SER A 1 124 ? 2.527 -9.977 -14.023 1 98.88 124 SER A N 1
ATOM 979 C CA . SER A 1 124 ? 3.195 -8.75 -13.594 1 98.88 124 SER A CA 1
ATOM 980 C C . SER A 1 124 ? 4.68 -8.992 -13.336 1 98.88 124 SER A C 1
ATOM 982 O O . SER A 1 124 ? 5.52 -8.172 -13.703 1 98.88 124 SER A O 1
ATOM 984 N N . ILE A 1 125 ? 4.969 -10.133 -12.727 1 98.88 125 ILE A N 1
ATOM 985 C CA . ILE A 1 125 ? 6.359 -10.5 -12.477 1 98.88 125 ILE A CA 1
ATOM 986 C C . ILE A 1 125 ? 7.078 -10.734 -13.797 1 98.88 125 ILE A C 1
ATOM 988 O O . ILE A 1 125 ? 8.234 -10.344 -13.961 1 98.88 125 ILE A O 1
ATOM 992 N N . GLY A 1 126 ? 6.379 -11.375 -14.703 1 98.75 126 GLY A N 1
ATOM 993 C CA . GLY A 1 126 ? 6.938 -11.547 -16.031 1 98.75 126 GLY A CA 1
ATOM 994 C C . GLY A 1 126 ? 7.344 -10.242 -16.688 1 98.75 126 GLY A C 1
ATOM 995 O O . GLY A 1 126 ? 8.352 -10.188 -17.391 1 98.75 126 GLY A O 1
ATOM 996 N N . ALA A 1 127 ? 6.621 -9.211 -16.484 1 98.88 127 ALA A N 1
ATOM 997 C CA . ALA A 1 127 ? 6.922 -7.887 -17.016 1 98.88 127 ALA A CA 1
ATOM 998 C C . ALA A 1 127 ? 8.078 -7.242 -16.25 1 98.88 127 ALA A C 1
ATOM 1000 O O . ALA A 1 127 ? 8.961 -6.629 -16.859 1 98.88 127 ALA A O 1
ATOM 1001 N N . MET A 1 128 ? 8.109 -7.441 -14.977 1 98.62 128 MET A N 1
ATOM 1002 C CA . MET A 1 128 ? 9.039 -6.746 -14.094 1 98.62 128 MET A CA 1
ATOM 1003 C C . MET A 1 128 ? 10.438 -7.363 -14.18 1 98.62 128 MET A C 1
ATOM 1005 O O . MET A 1 128 ? 11.438 -6.676 -13.969 1 98.62 128 MET A O 1
ATOM 1009 N N . MET A 1 129 ? 10.445 -8.703 -14.453 1 98.19 129 MET A N 1
ATOM 1010 C CA . MET A 1 129 ? 11.703 -9.438 -14.398 1 98.19 129 MET A CA 1
ATOM 1011 C C . MET A 1 129 ? 11.875 -10.312 -15.633 1 98.19 129 MET A C 1
ATOM 1013 O O . MET A 1 129 ? 12.039 -11.531 -15.523 1 98.19 129 MET A O 1
ATOM 1017 N N . PRO A 1 130 ? 11.961 -9.695 -16.766 1 97.81 130 PRO A N 1
ATOM 1018 C CA . PRO A 1 130 ? 11.938 -10.461 -18 1 97.81 130 PRO A CA 1
ATOM 1019 C C . PRO A 1 130 ? 13.117 -11.438 -18.125 1 97.81 130 PRO A C 1
ATOM 1021 O O . PRO A 1 130 ? 12.977 -12.516 -18.703 1 97.81 130 PRO A O 1
ATOM 1024 N N . GLU A 1 131 ? 14.242 -11.164 -17.516 1 97.38 131 GLU A N 1
ATOM 1025 C CA . GLU A 1 131 ? 15.43 -12.008 -17.656 1 97.38 131 GLU A CA 1
ATOM 1026 C C . GLU A 1 131 ? 15.32 -13.25 -16.781 1 97.38 131 GLU A C 1
ATOM 1028 O O . GLU A 1 131 ? 16.062 -14.211 -16.969 1 97.38 131 GLU A O 1
ATOM 1033 N N . HIS A 1 132 ? 14.375 -13.227 -15.875 1 97.69 132 HIS A N 1
ATOM 1034 C CA . HIS A 1 132 ? 14.25 -14.328 -14.922 1 97.69 132 HIS A CA 1
ATOM 1035 C C . HIS A 1 132 ? 13.125 -15.273 -15.312 1 97.69 132 HIS A C 1
ATOM 1037 O O . HIS A 1 132 ? 12.969 -16.344 -14.703 1 97.69 132 HIS A O 1
ATOM 1043 N N . ILE A 1 133 ? 12.328 -14.883 -16.344 1 98.19 133 ILE A N 1
ATOM 1044 C CA . ILE A 1 133 ? 11.102 -15.633 -16.594 1 98.19 133 ILE A CA 1
ATOM 1045 C C . ILE A 1 133 ? 11.117 -16.172 -18.016 1 98.19 133 ILE A C 1
ATOM 1047 O O . ILE A 1 133 ? 11.203 -15.406 -18.984 1 98.19 133 ILE A O 1
ATOM 1051 N N . GLN A 1 134 ? 11.016 -17.469 -18.109 1 97.69 134 GLN A N 1
ATOM 1052 C CA . GLN A 1 134 ? 11 -18.156 -19.391 1 97.69 134 GLN A CA 1
ATOM 1053 C C . GLN A 1 134 ? 9.625 -18.062 -20.047 1 97.69 134 GLN A C 1
ATOM 1055 O O . GLN A 1 134 ? 9.523 -17.906 -21.266 1 97.69 134 GLN A O 1
ATOM 1060 N N . ALA A 1 135 ? 8.617 -18.219 -19.266 1 98.62 135 ALA A N 1
ATOM 1061 C CA . ALA A 1 135 ? 7.234 -18.219 -19.734 1 98.62 135 ALA A CA 1
ATOM 1062 C C . ALA A 1 135 ? 6.266 -18.047 -18.562 1 98.62 135 ALA A C 1
ATOM 1064 O O . ALA A 1 135 ? 6.629 -18.266 -17.406 1 98.62 135 ALA A O 1
ATOM 1065 N N . VAL A 1 136 ? 5.066 -17.578 -18.906 1 98.88 136 VAL A N 1
ATOM 1066 C CA . VAL A 1 136 ? 4.008 -17.484 -17.906 1 98.88 136 VAL A CA 1
ATOM 1067 C C . VAL A 1 136 ? 2.787 -18.281 -18.359 1 98.88 136 VAL A C 1
ATOM 1069 O O . VAL A 1 136 ? 2.363 -18.172 -19.516 1 98.88 136 VAL A O 1
ATOM 1072 N N . ILE A 1 137 ? 2.328 -19.094 -17.484 1 98.88 137 ILE A N 1
ATOM 1073 C CA . ILE A 1 137 ? 1.063 -19.797 -17.672 1 98.88 137 ILE A CA 1
ATOM 1074 C C . ILE A 1 137 ? 0.006 -19.219 -16.734 1 98.88 137 ILE A C 1
ATOM 1076 O O . ILE A 1 137 ? 0.147 -19.297 -15.516 1 98.88 137 ILE A O 1
ATOM 1080 N N . ALA A 1 138 ? -1.029 -18.703 -17.312 1 98.62 138 ALA A N 1
ATOM 1081 C CA . ALA A 1 138 ? -2.053 -17.984 -16.562 1 98.62 138 ALA A CA 1
ATOM 1082 C C . ALA A 1 138 ? -3.396 -18.703 -16.641 1 98.62 138 ALA A C 1
ATOM 1084 O O . ALA A 1 138 ? -4.016 -18.766 -17.703 1 98.62 138 ALA A O 1
ATOM 1085 N N . ILE A 1 139 ? -3.838 -19.172 -15.492 1 98.62 139 ILE A N 1
ATOM 1086 C CA . ILE A 1 139 ? -5.121 -19.875 -15.43 1 98.62 139 ILE A CA 1
ATOM 1087 C C . ILE A 1 139 ? -6.188 -18.922 -14.883 1 98.62 139 ILE A C 1
ATOM 1089 O O . ILE A 1 139 ? -6.082 -18.438 -13.75 1 98.62 139 ILE A O 1
ATOM 1093 N N . GLU A 1 140 ? -7.191 -18.594 -15.641 1 97.69 140 GLU A N 1
ATOM 1094 C CA . GLU A 1 140 ? -8.352 -17.797 -15.258 1 97.69 140 GLU A CA 1
ATOM 1095 C C . GLU A 1 140 ? -7.922 -16.453 -14.641 1 97.69 140 GLU A C 1
ATOM 1097 O O . GLU A 1 140 ? -8.43 -16.062 -13.594 1 97.69 140 GLU A O 1
ATOM 1102 N N . GLY A 1 141 ? -6.879 -15.805 -15.219 1 96.69 141 GLY A N 1
ATOM 1103 C CA . GLY A 1 141 ? -6.383 -14.477 -14.898 1 96.69 141 GLY A CA 1
ATOM 1104 C C . GLY A 1 141 ? -5.379 -13.953 -15.914 1 96.69 141 GLY A C 1
ATOM 1105 O O . GLY A 1 141 ? -4.531 -14.703 -16.406 1 96.69 141 GLY A O 1
ATOM 1106 N N . LEU A 1 142 ? -5.477 -12.68 -16.234 1 95.19 142 LEU A N 1
ATOM 1107 C CA . LEU A 1 142 ? -4.582 -12.156 -17.266 1 95.19 142 LEU A CA 1
ATOM 1108 C C . LEU A 1 142 ? -3.896 -10.883 -16.797 1 95.19 142 LEU A C 1
ATOM 1110 O O . LEU A 1 142 ? -2.682 -10.867 -16.578 1 95.19 142 LEU A O 1
ATOM 1114 N N . THR A 1 143 ? -4.715 -9.852 -16.5 1 95.5 143 THR A N 1
ATOM 1115 C CA . THR A 1 143 ? -4.125 -8.562 -16.156 1 95.5 143 THR A CA 1
ATOM 1116 C C . THR A 1 143 ? -4.512 -8.133 -14.75 1 95.5 143 THR A C 1
ATOM 1118 O O . THR A 1 143 ? -5.508 -8.617 -14.203 1 95.5 143 THR A O 1
ATOM 1121 N N . PRO A 1 144 ? -3.684 -7.227 -14.188 1 96.38 144 PRO A N 1
ATOM 1122 C CA . PRO A 1 144 ? -4.176 -6.598 -12.961 1 96.38 144 PRO A CA 1
ATOM 1123 C C . PRO A 1 144 ? -5.551 -5.961 -13.133 1 96.38 144 PRO A C 1
ATOM 1125 O O . PRO A 1 144 ? -5.914 -5.555 -14.234 1 96.38 144 PRO A O 1
ATOM 1128 N N . LEU A 1 145 ? -6.277 -5.887 -12.023 1 94.56 145 LEU A N 1
ATOM 1129 C CA . LEU A 1 145 ? -7.578 -5.227 -12.039 1 94.56 145 LEU A CA 1
ATOM 1130 C C . LEU A 1 145 ? -7.422 -3.725 -12.258 1 94.56 145 LEU A C 1
ATOM 1132 O O . LEU A 1 145 ? -6.52 -3.102 -11.695 1 94.56 145 LEU A O 1
ATOM 1136 N N . PHE A 1 146 ? -8.211 -3.234 -13.148 1 95.94 146 PHE A N 1
ATOM 1137 C CA . PHE A 1 146 ? -8.227 -1.798 -13.398 1 95.94 146 PHE A CA 1
ATOM 1138 C C . PHE A 1 146 ? -9.656 -1.27 -13.422 1 95.94 146 PHE A C 1
ATOM 1140 O O . PHE A 1 146 ? -10.609 -2.049 -13.484 1 95.94 146 PHE A O 1
ATOM 1147 N N . GLU A 1 147 ? -9.789 -0.034 -13.242 1 96.88 147 GLU A N 1
ATOM 1148 C CA . GLU A 1 147 ? -11.094 0.61 -13.305 1 96.88 147 GLU A CA 1
ATOM 1149 C C . GLU A 1 147 ? -10.984 2.033 -13.844 1 96.88 147 GLU A C 1
ATOM 1151 O O . GLU A 1 147 ? -9.883 2.549 -14.031 1 96.88 147 GLU A O 1
ATOM 1156 N N . SER A 1 148 ? -12.133 2.535 -14.117 1 97.69 148 SER A N 1
ATOM 1157 C CA . SER A 1 148 ? -12.172 3.902 -14.625 1 97.69 148 SER A CA 1
ATOM 1158 C C . SER A 1 148 ? -11.523 4.875 -13.641 1 97.69 148 SER A C 1
ATOM 1160 O O . SER A 1 148 ? -11.734 4.777 -12.43 1 97.69 148 SER A O 1
ATOM 1162 N N . GLU A 1 149 ? -10.766 5.777 -14.18 1 98.06 149 GLU A N 1
ATOM 1163 C CA . GLU A 1 149 ? -10.117 6.797 -13.367 1 98.06 149 GLU A CA 1
ATOM 1164 C C . GLU A 1 149 ? -11.148 7.652 -12.633 1 98.06 149 GLU A C 1
ATOM 1166 O O . GLU A 1 149 ? -10.852 8.234 -11.586 1 98.06 149 GLU A O 1
ATOM 1171 N N . SER A 1 150 ? -12.383 7.742 -13.125 1 98.19 150 SER A N 1
ATOM 1172 C CA . SER A 1 150 ? -13.445 8.531 -12.508 1 98.19 150 SER A CA 1
ATOM 1173 C C . SER A 1 150 ? -13.953 7.875 -11.234 1 98.19 150 SER A C 1
ATOM 1175 O O . SER A 1 150 ? -14.758 8.461 -10.508 1 98.19 150 SER A O 1
ATOM 1177 N N . ASN A 1 151 ? -13.414 6.703 -10.938 1 98.38 151 ASN A N 1
ATOM 1178 C CA . ASN A 1 151 ? -13.836 5.992 -9.734 1 98.38 151 ASN A CA 1
ATOM 1179 C C . ASN A 1 151 ? -12.812 6.137 -8.609 1 98.38 151 ASN A C 1
ATOM 1181 O O . ASN A 1 151 ? -12.961 5.539 -7.543 1 98.38 151 ASN A O 1
ATOM 1185 N N . THR A 1 152 ? -11.805 6.945 -8.82 1 98.69 152 THR A N 1
ATOM 1186 C CA . THR A 1 152 ? -10.656 6.969 -7.922 1 98.69 152 THR A CA 1
ATOM 1187 C C . THR A 1 152 ? -11.062 7.426 -6.527 1 98.69 152 THR A C 1
ATOM 1189 O O . THR A 1 152 ? -10.758 6.762 -5.535 1 98.69 152 THR A O 1
ATOM 1192 N N . LEU A 1 153 ? -11.773 8.516 -6.426 1 98.81 153 LEU A N 1
ATOM 1193 C CA . LEU A 1 153 ? -12.195 9.023 -5.125 1 98.81 153 LEU A CA 1
ATOM 1194 C C . LEU A 1 153 ? -13.156 8.047 -4.449 1 98.81 153 LEU A C 1
ATOM 1196 O O . LEU A 1 153 ? -13.008 7.75 -3.258 1 98.81 153 LEU A O 1
ATOM 1200 N N . LYS A 1 154 ? -14.07 7.547 -5.207 1 98.69 154 LYS A N 1
ATOM 1201 C CA . LYS A 1 154 ? -15.016 6.578 -4.672 1 98.69 154 LYS A CA 1
ATOM 1202 C C . LYS A 1 154 ? -14.297 5.34 -4.145 1 98.69 154 LYS A C 1
ATOM 1204 O O . LYS A 1 154 ? -14.672 4.797 -3.102 1 98.69 154 LYS A O 1
ATOM 1209 N N . ARG A 1 155 ? -13.289 4.91 -4.875 1 98.56 155 ARG A N 1
ATOM 1210 C CA . ARG A 1 155 ? -12.484 3.758 -4.473 1 98.56 155 ARG A CA 1
ATOM 1211 C C . ARG A 1 155 ? -11.781 4.016 -3.145 1 98.56 155 ARG A C 1
ATOM 1213 O O . ARG A 1 155 ? -11.75 3.143 -2.273 1 98.56 155 ARG A O 1
ATOM 1220 N N . LEU A 1 156 ? -11.234 5.203 -2.951 1 98.69 156 LEU A N 1
ATOM 1221 C CA . LEU A 1 156 ? -10.594 5.582 -1.695 1 98.69 156 LEU A CA 1
ATOM 1222 C C . LEU A 1 156 ? -11.586 5.516 -0.539 1 98.69 156 LEU A C 1
ATOM 1224 O O . LEU A 1 156 ? -11.297 4.906 0.495 1 98.69 156 LEU A O 1
ATOM 1228 N N . GLN A 1 157 ? -12.727 6.051 -0.754 1 98.75 157 GLN A N 1
ATOM 1229 C CA . GLN A 1 157 ? -13.758 6.109 0.279 1 98.75 157 GLN A CA 1
ATOM 1230 C C . GLN A 1 157 ? -14.258 4.711 0.638 1 98.75 157 GLN A C 1
ATOM 1232 O O . GLN A 1 157 ? -14.375 4.375 1.817 1 98.75 157 GLN A O 1
ATOM 1237 N N . LYS A 1 158 ? -14.484 3.938 -0.369 1 98.62 158 LYS A N 1
ATOM 1238 C CA . LYS A 1 158 ? -14.961 2.574 -0.15 1 98.62 158 LYS A CA 1
ATOM 1239 C C . LYS A 1 158 ? -13.906 1.727 0.549 1 98.62 158 LYS A C 1
ATOM 1241 O O . LYS A 1 158 ? -14.227 0.897 1.402 1 98.62 158 LYS A O 1
ATOM 1246 N N . GLY A 1 159 ? -12.664 1.946 0.116 1 98.62 159 GLY A N 1
ATOM 1247 C CA . GLY A 1 159 ? -11.578 1.214 0.749 1 98.62 159 GLY A CA 1
ATOM 1248 C C . GLY A 1 159 ? -11.445 1.509 2.23 1 98.62 159 GLY A C 1
ATOM 1249 O O . GLY A 1 159 ? -11.344 0.589 3.045 1 98.62 159 GLY A O 1
ATOM 1250 N N . VAL A 1 160 ? -11.5 2.73 2.586 1 98.62 160 VAL A N 1
ATOM 1251 C CA . VAL A 1 160 ? -11.391 3.133 3.984 1 98.62 160 VAL A CA 1
ATOM 1252 C C . VAL A 1 160 ? -12.586 2.604 4.77 1 98.62 160 VAL A C 1
ATOM 1254 O O . VAL A 1 160 ? -12.43 2.094 5.883 1 98.62 160 VAL A O 1
ATOM 1257 N N . ALA A 1 161 ? -13.75 2.695 4.195 1 98.56 161 ALA A N 1
ATOM 1258 C CA . ALA A 1 161 ? -14.953 2.178 4.844 1 98.56 161 ALA A CA 1
ATOM 1259 C C . ALA A 1 161 ? -14.852 0.672 5.066 1 98.56 161 ALA A C 1
ATOM 1261 O O . ALA A 1 161 ? -15.266 0.164 6.109 1 98.56 161 ALA A O 1
ATOM 1262 N N . SER A 1 162 ? -14.336 -0.005 4.105 1 98.62 162 SER A N 1
ATOM 1263 C CA . SER A 1 162 ? -14.172 -1.451 4.203 1 98.62 162 SER A CA 1
ATOM 1264 C C . SER A 1 162 ? -13.211 -1.824 5.328 1 98.62 162 SER A C 1
ATOM 1266 O O . SER A 1 162 ? -13.445 -2.793 6.055 1 98.62 162 SER A O 1
ATOM 1268 N N . ARG A 1 163 ? -12.125 -1.081 5.473 1 98.56 163 ARG A N 1
ATOM 1269 C CA . ARG A 1 163 ? -11.172 -1.326 6.555 1 98.56 163 ARG A CA 1
ATOM 1270 C C . ARG A 1 163 ? -11.82 -1.075 7.914 1 98.56 163 ARG A C 1
ATOM 1272 O O . ARG A 1 163 ? -11.578 -1.817 8.867 1 98.56 163 ARG A O 1
ATOM 1279 N N . LYS A 1 164 ? -12.609 -0.03 7.953 1 98 164 LYS A N 1
ATOM 1280 C CA . LYS A 1 164 ? -13.328 0.278 9.188 1 98 164 LYS A CA 1
ATOM 1281 C C . LYS A 1 164 ? -14.242 -0.875 9.594 1 98 164 LYS A C 1
ATOM 1283 O O . LYS A 1 164 ? -14.258 -1.279 10.758 1 98 164 LYS A O 1
ATOM 1288 N N . LEU A 1 165 ? -14.953 -1.388 8.656 1 97.38 165 LEU A N 1
ATOM 1289 C CA . LEU A 1 165 ? -15.844 -2.518 8.906 1 97.38 165 LEU A CA 1
ATOM 1290 C C . LEU A 1 165 ? -15.047 -3.742 9.344 1 97.38 165 LEU A C 1
ATOM 1292 O O . LEU A 1 165 ? -15.461 -4.453 10.266 1 97.38 165 LEU A O 1
ATOM 1296 N N . SER A 1 166 ? -13.961 -3.959 8.711 1 97.12 166 SER A N 1
ATOM 1297 C CA . SER A 1 166 ? -13.109 -5.094 9.062 1 97.12 166 SER A CA 1
ATOM 1298 C C . SER A 1 166 ? -12.594 -4.973 10.492 1 97.12 166 SER A C 1
ATOM 1300 O O . SER A 1 166 ? -12.57 -5.957 11.234 1 97.12 166 SER A O 1
ATOM 1302 N N . ARG A 1 167 ? -12.148 -3.801 10.883 1 97.06 167 ARG A N 1
ATOM 1303 C CA . ARG A 1 167 ? -11.664 -3.545 12.234 1 97.06 167 ARG A CA 1
ATOM 1304 C C . ARG A 1 167 ? -12.742 -3.854 13.266 1 97.06 167 ARG A C 1
ATOM 1306 O O . ARG A 1 167 ? -12.461 -4.449 14.312 1 97.06 167 ARG A O 1
ATOM 1313 N N . ARG A 1 168 ? -13.953 -3.477 12.953 1 95.62 168 ARG A N 1
ATOM 1314 C CA . ARG A 1 168 ? -15.078 -3.752 13.844 1 95.62 168 ARG A CA 1
ATOM 1315 C C . ARG A 1 168 ? -15.336 -5.254 13.945 1 95.62 168 ARG A C 1
ATOM 1317 O O . ARG A 1 168 ? -15.602 -5.766 15.039 1 95.62 168 ARG A O 1
ATOM 1324 N N . ARG A 1 169 ? -15.242 -5.922 12.852 1 93.19 169 ARG A N 1
ATOM 1325 C CA . ARG A 1 169 ? -15.461 -7.363 12.828 1 93.19 169 ARG A CA 1
ATOM 1326 C C . ARG A 1 169 ? -14.391 -8.094 13.633 1 93.19 169 ARG A C 1
ATOM 1328 O O . ARG A 1 169 ? -14.688 -9.086 14.312 1 93.19 169 ARG A O 1
ATOM 1335 N N . LEU A 1 170 ? -13.195 -7.574 13.594 1 91 170 LEU A N 1
ATOM 1336 C CA . LEU A 1 170 ? -12.07 -8.234 14.25 1 91 170 LEU A CA 1
ATOM 1337 C C . LEU A 1 170 ? -12.148 -8.062 15.766 1 91 170 LEU A C 1
ATOM 1339 O O . LEU A 1 170 ? -11.477 -8.789 16.516 1 91 170 LEU A O 1
ATOM 1343 N N . GLN A 1 171 ? -12.891 -7.109 16.203 1 90.5 171 GLN A N 1
ATOM 1344 C CA . GLN A 1 171 ? -13.078 -6.895 17.625 1 90.5 171 GLN A CA 1
ATOM 1345 C C . GLN A 1 171 ? -14.078 -7.895 18.203 1 90.5 171 GLN A C 1
ATOM 1347 O O . GLN A 1 171 ? -14.164 -8.062 19.422 1 90.5 171 GLN A O 1
ATOM 1352 N N . ARG A 1 172 ? -14.742 -8.633 17.297 1 88.94 172 ARG A N 1
ATOM 1353 C CA . ARG A 1 172 ? -15.711 -9.641 17.734 1 88.94 172 ARG A CA 1
ATOM 1354 C C . ARG A 1 172 ? -15.078 -11.023 17.797 1 88.94 172 ARG A C 1
ATOM 1356 O O . ARG A 1 172 ? -14.062 -11.273 17.141 1 88.94 172 ARG A O 1
ATOM 1363 N N . GLU A 1 173 ? -15.703 -11.82 18.578 1 85.75 173 GLU A N 1
ATOM 1364 C CA . GLU A 1 173 ? -15.234 -13.203 18.609 1 85.75 173 GLU A CA 1
ATOM 1365 C C . GLU A 1 173 ? -15.445 -13.883 17.25 1 85.75 173 GLU A C 1
ATOM 1367 O O . GLU A 1 173 ? -16.547 -13.828 16.688 1 85.75 173 GLU A O 1
ATOM 1372 N N . PRO A 1 174 ? -14.406 -14.492 16.781 1 85.81 174 PRO A N 1
ATOM 1373 C CA . PRO A 1 174 ? -14.57 -15.148 15.492 1 85.81 174 PRO A CA 1
ATOM 1374 C C . PRO A 1 174 ? -15.555 -16.312 15.539 1 85.81 174 PRO A C 1
ATOM 1376 O O . PRO A 1 174 ? -15.625 -17.031 16.547 1 85.81 174 PRO A O 1
ATOM 1379 N N . LYS A 1 175 ? -16.344 -16.375 14.539 1 85.75 175 LYS A N 1
ATOM 1380 C CA . LYS A 1 175 ? -17.234 -17.516 14.391 1 85.75 175 LYS A CA 1
ATOM 1381 C C . LYS A 1 175 ? -16.562 -18.641 13.609 1 85.75 175 LYS A C 1
ATOM 1383 O O . LYS A 1 175 ? -16.078 -18.422 12.5 1 85.75 175 LYS A O 1
ATOM 1388 N N . GLY A 1 176 ? -16.531 -19.812 14.242 1 93.56 176 GLY A N 1
ATOM 1389 C CA . GLY A 1 176 ? -15.922 -20.953 13.578 1 93.56 176 GLY A CA 1
ATOM 1390 C C . GLY A 1 176 ? -16.938 -21.938 13.055 1 93.56 176 GLY A C 1
ATOM 1391 O O . GLY A 1 176 ? -18.141 -21.656 13.016 1 93.56 176 GLY A O 1
ATOM 1392 N N . PHE A 1 177 ? -16.406 -23 12.438 1 96.44 177 PHE A N 1
ATOM 1393 C CA . PHE A 1 177 ? -17.203 -24.125 11.969 1 96.44 177 PHE A CA 1
ATOM 1394 C C . PHE A 1 177 ? -17.203 -25.25 12.992 1 96.44 177 PHE A C 1
ATOM 1396 O O . PHE A 1 177 ? -16.172 -25.531 13.625 1 96.44 177 PHE A O 1
ATOM 1403 N N . LEU A 1 178 ? -18.328 -25.922 13.062 1 95.44 178 LEU A N 1
ATOM 1404 C CA . LEU A 1 178 ? -18.469 -26.984 14.047 1 95.44 178 LEU A CA 1
ATOM 1405 C C . LEU A 1 178 ? -17.688 -28.219 13.633 1 95.44 178 LEU A C 1
ATOM 1407 O O . LEU A 1 178 ? -17.359 -29.078 14.469 1 95.44 178 LEU A O 1
ATOM 1411 N N . SER A 1 179 ? -17.438 -28.297 12.328 1 97.06 179 SER A N 1
ATOM 1412 C CA . SER A 1 179 ? -16.703 -29.453 11.82 1 97.06 179 SER A CA 1
ATOM 1413 C C . SER A 1 179 ? -15.953 -29.109 10.539 1 97.06 179 SER A C 1
ATOM 1415 O O . SER A 1 179 ? -16.281 -28.141 9.859 1 97.06 179 SER A O 1
ATOM 1417 N N . PHE A 1 180 ? -15 -29.938 10.25 1 97.5 180 PHE A N 1
ATOM 1418 C CA . PHE A 1 180 ? -14.281 -29.828 8.984 1 97.5 180 PHE A CA 1
ATOM 1419 C C . PHE A 1 180 ? -15.242 -29.938 7.805 1 97.5 180 PHE A C 1
ATOM 1421 O O . PHE A 1 180 ? -15.125 -29.188 6.832 1 97.5 180 PHE A O 1
ATOM 1428 N N . SER A 1 181 ? -16.188 -30.812 7.938 1 97.88 181 SER A N 1
ATOM 1429 C CA . SER A 1 181 ? -17.156 -31.062 6.879 1 97.88 181 SER A CA 1
ATOM 1430 C C . SER A 1 181 ? -17.984 -29.812 6.594 1 97.88 181 SER A C 1
ATOM 1432 O O . SER A 1 181 ? -18.359 -29.547 5.445 1 97.88 181 SER A O 1
ATOM 1434 N N . GLU A 1 182 ? -18.234 -29.094 7.594 1 97.88 182 GLU A N 1
ATOM 1435 C CA . GLU A 1 182 ? -18.984 -27.859 7.422 1 97.88 182 GLU A CA 1
ATOM 1436 C C . GLU A 1 182 ? -18.172 -26.828 6.641 1 97.88 182 GLU A C 1
ATOM 1438 O O . GLU A 1 182 ? -18.703 -26.172 5.734 1 97.88 182 GLU A O 1
ATOM 1443 N N . ALA A 1 183 ? -16.938 -26.688 7.012 1 97.94 183 ALA A N 1
ATOM 1444 C CA . ALA A 1 183 ? -16.047 -25.781 6.297 1 97.94 183 ALA A CA 1
ATOM 1445 C C . ALA A 1 183 ? -15.906 -26.188 4.832 1 97.94 183 ALA A C 1
ATOM 1447 O O . ALA A 1 183 ? -15.992 -25.344 3.936 1 97.94 183 ALA A O 1
ATOM 1448 N N . LEU A 1 184 ? -15.734 -27.453 4.66 1 98.5 184 LEU A N 1
ATOM 1449 C CA . LEU A 1 184 ? -15.586 -27.984 3.311 1 98.5 184 LEU A CA 1
ATOM 1450 C C . LEU A 1 184 ? -16.844 -27.734 2.49 1 98.5 184 LEU A C 1
ATOM 1452 O O . LEU A 1 184 ? -16.766 -27.328 1.329 1 98.5 184 LEU A O 1
ATOM 1456 N N . ALA A 1 185 ? -17.984 -27.922 3.088 1 98.25 185 ALA A N 1
ATOM 1457 C CA . ALA A 1 185 ? -19.25 -27.719 2.404 1 98.25 185 ALA A CA 1
ATOM 1458 C C . ALA A 1 185 ? -19.453 -26.25 2.029 1 98.25 185 ALA A C 1
ATOM 1460 O O . ALA A 1 185 ? -19.938 -25.953 0.937 1 98.25 185 ALA A O 1
ATOM 1461 N N . MET A 1 186 ? -19.125 -25.422 2.92 1 97.31 186 MET A N 1
ATOM 1462 C CA . MET A 1 186 ? -19.234 -23.984 2.656 1 97.31 186 MET A CA 1
ATOM 1463 C C . MET A 1 186 ? -18.359 -23.578 1.476 1 97.31 186 MET A C 1
ATOM 1465 O O . MET A 1 186 ? -18.812 -22.875 0.58 1 97.31 186 MET A O 1
ATOM 1469 N N . ARG A 1 187 ? -17.156 -24.062 1.537 1 97.81 187 ARG A N 1
ATOM 1470 C CA . ARG A 1 187 ? -16.234 -23.734 0.453 1 97.81 187 ARG A CA 1
ATOM 1471 C C . ARG A 1 187 ? -16.719 -24.328 -0.868 1 97.81 187 ARG A C 1
ATOM 1473 O O . ARG A 1 187 ? -16.656 -23.672 -1.908 1 97.81 187 ARG A O 1
ATOM 1480 N N . ALA A 1 188 ? -17.125 -25.531 -0.861 1 98.06 188 ALA A N 1
ATOM 1481 C CA . ALA A 1 188 ? -17.641 -26.203 -2.051 1 98.06 188 ALA A CA 1
ATOM 1482 C C . ALA A 1 188 ? -18.812 -25.438 -2.65 1 98.06 188 ALA A C 1
ATOM 1484 O O . ALA A 1 188 ? -18.906 -25.266 -3.869 1 98.06 188 ALA A O 1
ATOM 1485 N N . LYS A 1 189 ? -19.688 -24.953 -1.793 1 97.38 189 LYS A N 1
ATOM 1486 C CA . LYS A 1 189 ? -20.828 -24.172 -2.236 1 97.38 189 LYS A CA 1
ATOM 1487 C C . LYS A 1 189 ? -20.391 -22.844 -2.848 1 97.38 189 LYS A C 1
ATOM 1489 O O . LYS A 1 189 ? -20.859 -22.469 -3.926 1 97.38 189 LYS A O 1
ATOM 1494 N N . ALA A 1 190 ? -19.469 -22.172 -2.178 1 95.25 190 ALA A N 1
ATOM 1495 C CA . ALA A 1 190 ? -18.984 -20.875 -2.637 1 95.25 190 ALA A CA 1
ATOM 1496 C C . ALA A 1 190 ? -18.312 -21 -4.004 1 95.25 190 ALA A C 1
ATOM 1498 O O . ALA A 1 190 ? -18.469 -20.109 -4.852 1 95.25 190 ALA A O 1
ATOM 1499 N N . ASN A 1 191 ? -17.562 -22.062 -4.195 1 95.69 191 ASN A N 1
ATOM 1500 C CA . ASN A 1 191 ? -16.797 -22.25 -5.43 1 95.69 191 ASN A CA 1
ATOM 1501 C C . ASN A 1 191 ? -17.609 -22.984 -6.48 1 95.69 191 ASN A C 1
ATOM 1503 O O . ASN A 1 191 ? -17.203 -23.078 -7.641 1 95.69 191 ASN A O 1
ATOM 1507 N N . GLN A 1 192 ? -18.734 -23.578 -6.062 1 95.06 192 GLN A N 1
ATOM 1508 C CA . GLN A 1 192 ? -19.578 -24.391 -6.934 1 95.06 192 GLN A CA 1
ATOM 1509 C C . GLN A 1 192 ? -18.797 -25.594 -7.488 1 95.06 192 GLN A C 1
ATOM 1511 O O . GLN A 1 192 ? -18.781 -25.812 -8.703 1 95.06 192 GLN A O 1
ATOM 1516 N N . LEU A 1 193 ? -18.141 -26.297 -6.609 1 97.75 193 LEU A N 1
ATOM 1517 C CA . LEU A 1 193 ? -17.359 -27.484 -6.93 1 97.75 193 LEU A CA 1
ATOM 1518 C C . LEU A 1 193 ? -17.766 -28.656 -6.031 1 97.75 193 LEU A C 1
ATOM 1520 O O . LEU A 1 193 ? -18.328 -28.453 -4.957 1 97.75 193 LEU A O 1
ATOM 1524 N N . LYS A 1 194 ? -17.469 -29.875 -6.5 1 97.12 194 LYS A N 1
ATOM 1525 C CA . LYS A 1 194 ? -17.609 -31.031 -5.629 1 97.12 194 LYS A CA 1
ATOM 1526 C C . LYS A 1 194 ? -16.625 -30.984 -4.465 1 97.12 194 LYS A C 1
ATOM 1528 O O . LYS A 1 194 ? -15.461 -30.625 -4.648 1 97.12 194 LYS A O 1
ATOM 1533 N N . PRO A 1 195 ? -17.109 -31.312 -3.309 1 98 195 PRO A N 1
ATOM 1534 C CA . PRO A 1 195 ? -16.234 -31.234 -2.129 1 98 195 PRO A CA 1
ATOM 1535 C C . PRO A 1 195 ? -14.945 -32.031 -2.297 1 98 195 PRO A C 1
ATOM 1537 O O . PRO A 1 195 ? -13.898 -31.625 -1.782 1 98 195 PRO A O 1
ATOM 1540 N N . GLU A 1 196 ? -14.977 -33.094 -3.023 1 97.31 196 GLU A N 1
ATOM 1541 C CA . GLU A 1 196 ? -13.82 -33.969 -3.188 1 97.31 196 GLU A CA 1
ATOM 1542 C C . GLU A 1 196 ? -12.664 -33.219 -3.854 1 97.31 196 GLU A C 1
ATOM 1544 O O . GLU A 1 196 ? -11.492 -33.5 -3.582 1 97.31 196 GLU A O 1
ATOM 1549 N N . LEU A 1 197 ? -12.945 -32.25 -4.625 1 97.44 197 LEU A N 1
ATOM 1550 C CA . LEU A 1 197 ? -11.93 -31.469 -5.348 1 97.44 197 LEU A CA 1
ATOM 1551 C C . LEU A 1 197 ? -11.25 -30.469 -4.426 1 97.44 197 LEU A C 1
ATOM 1553 O O . LEU A 1 197 ? -10.164 -29.969 -4.734 1 97.44 197 LEU A O 1
ATOM 1557 N N . LEU A 1 198 ? -11.914 -30.172 -3.266 1 98.25 198 LEU A N 1
ATOM 1558 C CA . LEU A 1 198 ? -11.453 -29.047 -2.441 1 98.25 198 LEU A CA 1
ATOM 1559 C C . LEU A 1 198 ? -10.938 -29.547 -1.096 1 98.25 198 LEU A C 1
ATOM 1561 O O . LEU A 1 198 ? -10.477 -28.766 -0.27 1 98.25 198 LEU A O 1
ATOM 1565 N N . GLU A 1 199 ? -10.969 -30.828 -0.922 1 98.06 199 GLU A N 1
ATOM 1566 C CA . GLU A 1 199 ? -10.648 -31.391 0.387 1 98.06 199 GLU A CA 1
ATOM 1567 C C . GLU A 1 199 ? -9.258 -30.953 0.845 1 98.06 199 GLU A C 1
ATOM 1569 O O . GLU A 1 199 ? -9.094 -30.469 1.96 1 98.06 199 GLU A O 1
ATOM 1574 N N . GLN A 1 200 ? -8.258 -31.109 -0.005 1 97.06 200 GLN A N 1
ATOM 1575 C CA . GLN A 1 200 ? -6.887 -30.766 0.364 1 97.06 200 GLN A CA 1
ATOM 1576 C C . GLN A 1 200 ? -6.715 -29.266 0.545 1 97.06 200 GLN A C 1
ATOM 1578 O O . GLN A 1 200 ? -5.93 -28.828 1.385 1 97.06 200 GLN A O 1
ATOM 1583 N N . VAL A 1 201 ? -7.418 -28.469 -0.246 1 98.25 201 VAL A N 1
ATOM 1584 C CA . VAL A 1 201 ? -7.367 -27.016 -0.146 1 98.25 201 VAL A CA 1
ATOM 1585 C C . VAL A 1 201 ? -7.926 -26.578 1.205 1 98.25 201 VAL A C 1
ATOM 1587 O O . VAL A 1 201 ? -7.316 -25.75 1.896 1 98.25 201 VAL A O 1
ATOM 1590 N N . VAL A 1 202 ? -9.07 -27.156 1.599 1 98.5 202 VAL A N 1
ATOM 1591 C CA . VAL A 1 202 ? -9.719 -26.781 2.848 1 98.5 202 VAL A CA 1
ATOM 1592 C C . VAL A 1 202 ? -8.906 -27.297 4.031 1 98.5 202 VAL A C 1
ATOM 1594 O O . VAL A 1 202 ? -8.781 -26.609 5.051 1 98.5 202 VAL A O 1
ATOM 1597 N N . GLU A 1 203 ? -8.359 -28.453 3.873 1 98.06 203 GLU A N 1
ATOM 1598 C CA . GLU A 1 203 ? -7.508 -29 4.93 1 98.06 203 GLU A CA 1
ATOM 1599 C C . GLU A 1 203 ? -6.336 -28.062 5.227 1 98.06 203 GLU A C 1
ATOM 1601 O O . GLU A 1 203 ? -6.043 -27.781 6.391 1 98.06 203 GLU A O 1
ATOM 1606 N N . ARG A 1 204 ? -5.715 -27.578 4.203 1 98.12 204 ARG A N 1
ATOM 1607 C CA . ARG A 1 204 ? -4.574 -26.672 4.375 1 98.12 204 ARG A CA 1
ATOM 1608 C C . ARG A 1 204 ? -5.031 -25.281 4.801 1 98.12 204 ARG A C 1
ATOM 1610 O O . ARG A 1 204 ? -4.301 -24.562 5.484 1 98.12 204 ARG A O 1
ATOM 1617 N N . GLY A 1 205 ? -6.254 -24.953 4.469 1 98.06 205 GLY A N 1
ATOM 1618 C CA . GLY A 1 205 ? -6.758 -23.609 4.672 1 98.06 205 GLY A CA 1
ATOM 1619 C C . GLY A 1 205 ? -7.5 -23.438 5.984 1 98.06 205 GLY A C 1
ATOM 1620 O O . GLY A 1 205 ? -7.988 -22.344 6.293 1 98.06 205 GLY A O 1
ATOM 1621 N N . CYS A 1 206 ? -7.598 -24.5 6.789 1 97.69 206 CYS A N 1
ATOM 1622 C CA . CYS A 1 206 ? -8.305 -24.422 8.062 1 97.69 206 CYS A CA 1
ATOM 1623 C C . CYS A 1 206 ? -7.453 -25 9.195 1 97.69 206 CYS A C 1
ATOM 1625 O O . CYS A 1 206 ? -6.426 -25.625 8.945 1 97.69 206 CYS A O 1
ATOM 1627 N N . TYR A 1 207 ? -7.824 -24.641 10.344 1 97.12 207 TYR A N 1
ATOM 1628 C CA . TYR A 1 207 ? -7.211 -25.219 11.539 1 97.12 207 TYR A CA 1
ATOM 1629 C C . TYR A 1 207 ? -8.242 -25.391 12.648 1 97.12 207 TYR A C 1
ATOM 1631 O O . TYR A 1 207 ? -9.258 -24.688 12.68 1 97.12 207 TYR A O 1
ATOM 1639 N N . LEU A 1 208 ? -7.969 -26.359 13.438 1 96.56 208 LEU A N 1
ATOM 1640 C CA . LEU A 1 208 ? -8.812 -26.625 14.594 1 96.56 208 LEU A CA 1
ATOM 1641 C C . LEU A 1 208 ? -8.281 -25.906 15.828 1 96.56 208 LEU A C 1
ATOM 1643 O O . LEU A 1 208 ? -7.09 -26 16.141 1 96.56 208 LEU A O 1
ATOM 1647 N N . ASP A 1 209 ? -9.07 -25.109 16.391 1 94.38 209 ASP A N 1
ATOM 1648 C CA . ASP A 1 209 ? -8.773 -24.469 17.672 1 94.38 209 ASP A CA 1
ATOM 1649 C C . ASP A 1 209 ? -9.875 -24.766 18.688 1 94.38 209 ASP A C 1
ATOM 1651 O O . ASP A 1 209 ? -11.023 -24.359 18.516 1 94.38 209 ASP A O 1
ATOM 1655 N N . GLN A 1 210 ? -9.414 -25.562 19.734 1 91.94 210 GLN A N 1
ATOM 1656 C CA . GLN A 1 210 ? -10.359 -26.094 20.719 1 91.94 210 GLN A CA 1
ATOM 1657 C C . GLN A 1 210 ? -11.414 -26.969 20.047 1 91.94 210 GLN A C 1
ATOM 1659 O O . GLN A 1 210 ? -11.094 -27.984 19.438 1 91.94 210 GLN A O 1
ATOM 1664 N N . GLN A 1 211 ? -12.641 -26.453 19.844 1 92.31 211 GLN A N 1
ATOM 1665 C CA . GLN A 1 211 ? -13.68 -27.344 19.328 1 92.31 211 GLN A CA 1
ATOM 1666 C C . GLN A 1 211 ? -14.219 -26.828 17.984 1 92.31 211 GLN A C 1
ATOM 1668 O O . GLN A 1 211 ? -15.047 -27.484 17.359 1 92.31 211 GLN A O 1
ATOM 1673 N N . ASP A 1 212 ? -13.586 -25.734 17.594 1 95.81 212 ASP A N 1
ATOM 1674 C CA . ASP A 1 212 ? -14.125 -25.141 16.375 1 95.81 212 ASP A CA 1
ATOM 1675 C C . ASP A 1 212 ? -13.062 -25.062 15.289 1 95.81 212 ASP A C 1
ATOM 1677 O O . ASP A 1 212 ? -11.867 -25.031 15.578 1 95.81 212 ASP A O 1
ATOM 1681 N N . TRP A 1 213 ? -13.57 -25.125 14.055 1 97.25 213 TRP A N 1
ATOM 1682 C CA . TRP A 1 213 ? -12.703 -24.953 12.898 1 97.25 213 TRP A CA 1
ATOM 1683 C C . TRP A 1 213 ? -12.727 -23.516 12.406 1 97.25 213 TRP A C 1
ATOM 1685 O O . TRP A 1 213 ? -13.781 -22.875 12.367 1 97.25 213 TRP A O 1
ATOM 1695 N N . PHE A 1 214 ? -11.508 -23 12.031 1 97.25 214 PHE A N 1
ATOM 1696 C CA . PHE A 1 214 ? -11.375 -21.625 11.547 1 97.25 214 PHE A CA 1
ATOM 1697 C C . PHE A 1 214 ? -10.578 -21.594 10.242 1 97.25 214 PHE A C 1
ATOM 1699 O O . PHE A 1 214 ? -9.719 -22.438 10.008 1 97.25 214 PHE A O 1
ATOM 1706 N N . TRP A 1 215 ? -10.922 -20.656 9.398 1 96.88 215 TRP A N 1
ATOM 1707 C CA . TRP A 1 215 ? -10.078 -20.406 8.234 1 96.88 215 TRP A CA 1
ATOM 1708 C C . TRP A 1 215 ? -8.719 -19.844 8.664 1 96.88 215 TRP A C 1
ATOM 1710 O O . TRP A 1 215 ? -8.641 -19.047 9.602 1 96.88 215 TRP A O 1
ATOM 1720 N N . ARG A 1 216 ? -7.672 -20.234 7.867 1 96.81 216 ARG A N 1
ATOM 1721 C CA . ARG A 1 216 ? -6.32 -19.75 8.141 1 96.81 216 ARG A CA 1
ATOM 1722 C C . ARG A 1 216 ? -6.078 -18.391 7.512 1 96.81 216 ARG A C 1
ATOM 1724 O O . ARG A 1 216 ? -5.195 -17.641 7.949 1 96.81 216 ARG A O 1
ATOM 1731 N N . HIS A 1 217 ? -6.789 -18.109 6.395 1 96.5 217 HIS A N 1
ATOM 1732 C CA . HIS A 1 217 ? -6.449 -16.906 5.656 1 96.5 217 HIS A CA 1
ATOM 1733 C C . HIS A 1 217 ? -6.758 -15.648 6.477 1 96.5 217 HIS A C 1
ATOM 1735 O O . HIS A 1 217 ? -7.691 -15.648 7.285 1 96.5 217 HIS A O 1
ATOM 1741 N N . ASP A 1 218 ? -5.977 -14.609 6.328 1 97.25 218 ASP A N 1
ATOM 1742 C CA . ASP A 1 218 ? -6.086 -13.336 7.035 1 97.25 218 ASP A CA 1
ATOM 1743 C C . ASP A 1 218 ? -7.395 -12.625 6.691 1 97.25 218 ASP A C 1
ATOM 1745 O O . ASP A 1 218 ? -7.664 -12.352 5.52 1 97.25 218 ASP A O 1
ATOM 1749 N N . PRO A 1 219 ? -8.242 -12.289 7.684 1 95.75 219 PRO A N 1
ATOM 1750 C CA . PRO A 1 219 ? -9.508 -11.602 7.406 1 95.75 219 PRO A CA 1
ATOM 1751 C C . PRO A 1 219 ? -9.305 -10.273 6.672 1 95.75 219 PRO A C 1
ATOM 1753 O O . PRO A 1 219 ? -10.203 -9.812 5.961 1 95.75 219 PRO A O 1
ATOM 1756 N N . LYS A 1 220 ? -8.117 -9.594 6.758 1 97.06 220 LYS A N 1
ATOM 1757 C CA . LYS A 1 220 ? -7.832 -8.336 6.078 1 97.06 220 LYS A CA 1
ATOM 1758 C C . LYS A 1 220 ? -7.887 -8.5 4.562 1 97.06 220 LYS A C 1
ATOM 1760 O O . LYS A 1 220 ? -8.016 -7.52 3.83 1 97.06 220 LYS A O 1
ATOM 1765 N N . LEU A 1 221 ? -7.762 -9.789 4.133 1 97.62 221 LEU A N 1
ATOM 1766 C CA . LEU A 1 221 ? -7.793 -10.062 2.701 1 97.62 221 LEU A CA 1
ATOM 1767 C C . LEU A 1 221 ? -9.148 -9.703 2.109 1 97.62 221 LEU A C 1
ATOM 1769 O O . LEU A 1 221 ? -9.281 -9.547 0.893 1 97.62 221 LEU A O 1
ATOM 1773 N N . ARG A 1 222 ? -10.133 -9.555 2.957 1 96 222 ARG A N 1
ATOM 1774 C CA . ARG A 1 222 ? -11.484 -9.273 2.48 1 96 222 ARG A CA 1
ATOM 1775 C C . ARG A 1 222 ? -11.711 -7.77 2.346 1 96 222 ARG A C 1
ATOM 1777 O O . ARG A 1 222 ? -12.742 -7.336 1.824 1 96 222 ARG A O 1
ATOM 1784 N N . CYS A 1 223 ? -10.766 -6.938 2.828 1 97.94 223 CYS A N 1
ATOM 1785 C CA . CYS A 1 223 ? -10.883 -5.492 2.674 1 97.94 223 CYS A CA 1
ATOM 1786 C C . CYS A 1 223 ? -10.734 -5.086 1.213 1 97.94 223 CYS A C 1
ATOM 1788 O O . CYS A 1 223 ? -9.898 -5.641 0.493 1 97.94 223 CYS A O 1
ATOM 1790 N N . GLU A 1 224 ? -11.469 -4.113 0.828 1 97.44 224 GLU A N 1
ATOM 1791 C CA . GLU A 1 224 ? -11.32 -3.547 -0.509 1 97.44 224 GLU A CA 1
ATOM 1792 C C . GLU A 1 224 ? -10.016 -2.762 -0.636 1 97.44 224 GLU A C 1
ATOM 1794 O O . GLU A 1 224 ? -9.594 -2.09 0.308 1 97.44 224 GLU A O 1
ATOM 1799 N N . SER A 1 225 ? -9.461 -2.881 -1.819 1 97.12 225 SER A N 1
ATOM 1800 C CA . SER A 1 225 ? -8.289 -2.051 -2.092 1 97.12 225 SER A CA 1
ATOM 1801 C C . SER A 1 225 ? -8.664 -0.573 -2.141 1 97.12 225 SER A C 1
ATOM 1803 O O . SER A 1 225 ? -9.719 -0.21 -2.656 1 97.12 225 SER A O 1
ATOM 1805 N N . LEU A 1 226 ? -7.758 0.264 -1.679 1 97.94 226 LEU A N 1
ATOM 1806 C CA . LEU A 1 226 ? -8 1.701 -1.7 1 97.94 226 LEU A CA 1
ATOM 1807 C C . LEU A 1 226 ? -7.598 2.303 -3.041 1 97.94 226 LEU A C 1
ATOM 1809 O O . LEU A 1 226 ? -7.863 3.479 -3.305 1 97.94 226 LEU A O 1
ATOM 1813 N N . PHE A 1 227 ? -6.996 1.473 -3.826 1 95.69 227 PHE A N 1
ATOM 1814 C CA . PHE A 1 227 ? -6.543 1.984 -5.113 1 95.69 227 PHE A CA 1
ATOM 1815 C C . PHE A 1 227 ? -6.645 0.909 -6.188 1 95.69 227 PHE A C 1
ATOM 1817 O O . PHE A 1 227 ? -6.488 -0.28 -5.902 1 95.69 227 PHE A O 1
ATOM 1824 N N . ARG A 1 228 ? -7.004 1.33 -7.418 1 97.31 228 ARG A N 1
ATOM 1825 C CA . ARG A 1 228 ? -6.996 0.52 -8.633 1 97.31 228 ARG A CA 1
ATOM 1826 C C . ARG A 1 228 ? -6.324 1.261 -9.781 1 97.31 228 ARG A C 1
ATOM 1828 O O . ARG A 1 228 ? -6.523 2.465 -9.953 1 97.31 228 ARG A O 1
ATOM 1835 N N . MET A 1 229 ? -5.527 0.586 -10.469 1 98.06 229 MET A N 1
ATOM 1836 C CA . MET A 1 229 ? -4.84 1.174 -11.617 1 98.06 229 MET A CA 1
ATOM 1837 C C . MET A 1 229 ? -5.832 1.538 -12.719 1 98.06 229 MET A C 1
ATOM 1839 O O . MET A 1 229 ? -6.941 0.999 -12.766 1 98.06 229 MET A O 1
ATOM 1843 N N . SER A 1 230 ? -5.383 2.498 -13.562 1 97.88 230 SER A N 1
ATOM 1844 C CA . SER A 1 230 ? -6.113 2.736 -14.805 1 97.88 230 SER A CA 1
ATOM 1845 C C . SER A 1 230 ? -5.793 1.671 -15.844 1 97.88 230 SER A C 1
ATOM 1847 O O . SER A 1 230 ? -4.809 0.943 -15.719 1 97.88 230 SER A O 1
ATOM 1849 N N . SER A 1 231 ? -6.688 1.621 -16.859 1 96.88 231 SER A N 1
ATOM 1850 C CA . SER A 1 231 ? -6.457 0.669 -17.953 1 96.88 231 SER A CA 1
ATOM 1851 C C . SER A 1 231 ? -5.113 0.921 -18.625 1 96.88 231 SER A C 1
ATOM 1853 O O . SER A 1 231 ? -4.395 -0.023 -18.969 1 96.88 231 SER A O 1
ATOM 1855 N N . ASN A 1 232 ? -4.734 2.168 -18.75 1 98 232 ASN A N 1
ATOM 1856 C CA . ASN A 1 232 ? -3.48 2.502 -19.422 1 98 232 ASN A CA 1
ATOM 1857 C C . ASN A 1 232 ? -2.271 2.143 -18.562 1 98 232 ASN A C 1
ATOM 1859 O O . ASN A 1 232 ? -1.223 1.765 -19.094 1 98 232 ASN A O 1
ATOM 1863 N N . GLN A 1 233 ? -2.445 2.281 -17.344 1 98.56 233 GLN A N 1
ATOM 1864 C CA . GLN A 1 233 ? -1.375 1.852 -16.438 1 98.56 233 GLN A CA 1
ATOM 1865 C C . GLN A 1 233 ? -1.15 0.345 -16.547 1 98.56 233 GLN A C 1
ATOM 1867 O O . GLN A 1 233 ? -0.01 -0.113 -16.641 1 98.56 233 GLN A O 1
ATOM 1872 N N . VAL A 1 234 ? -2.23 -0.392 -16.531 1 98.19 234 VAL A N 1
ATOM 1873 C CA . VAL A 1 234 ? -2.145 -1.846 -16.625 1 98.19 234 VAL A CA 1
ATOM 1874 C C . VAL A 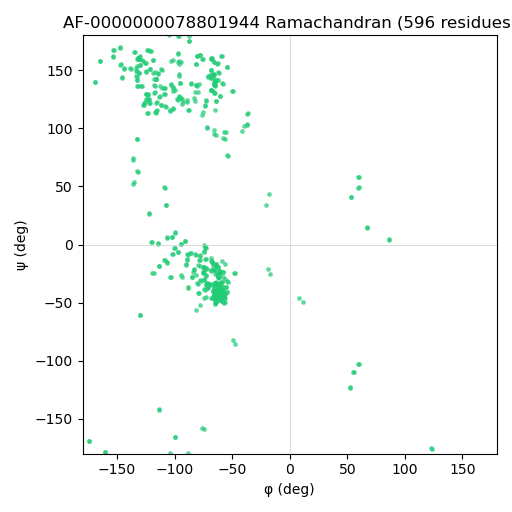1 234 ? -1.577 -2.24 -17.984 1 98.19 234 VAL A C 1
ATOM 1876 O O . VAL A 1 234 ? -0.727 -3.127 -18.078 1 98.19 234 VAL A O 1
ATOM 1879 N N . LYS A 1 235 ? -2.004 -1.549 -19 1 98.19 235 LYS A N 1
ATOM 1880 C CA . LYS A 1 235 ? -1.488 -1.785 -20.344 1 98.19 235 LYS A CA 1
ATOM 1881 C C . LYS A 1 235 ? 0.029 -1.626 -20.391 1 98.19 235 LYS A C 1
ATOM 1883 O O . LYS A 1 235 ? 0.73 -2.455 -20.969 1 98.19 235 LYS A O 1
ATOM 1888 N N . ASN A 1 236 ? 0.472 -0.607 -19.766 1 98.75 236 ASN A N 1
ATOM 1889 C CA . ASN A 1 236 ? 1.909 -0.358 -19.734 1 98.75 236 ASN A CA 1
ATOM 1890 C C . ASN A 1 236 ? 2.67 -1.521 -19.109 1 98.75 236 ASN A C 1
ATOM 1892 O O . ASN A 1 236 ? 3.74 -1.899 -19.578 1 98.75 236 ASN A O 1
ATOM 1896 N N . ILE A 1 237 ? 2.137 -2.078 -18.047 1 98.75 237 ILE A N 1
ATOM 1897 C CA . ILE A 1 237 ? 2.768 -3.217 -17.391 1 98.75 237 ILE A CA 1
ATOM 1898 C C . ILE A 1 237 ? 2.77 -4.422 -18.328 1 98.75 237 ILE A C 1
ATOM 1900 O O . ILE A 1 237 ? 3.822 -5.012 -18.578 1 98.75 237 ILE A O 1
ATOM 1904 N N . ILE A 1 238 ? 1.637 -4.738 -18.875 1 98.44 238 ILE A N 1
ATOM 1905 C CA . ILE A 1 238 ? 1.455 -5.953 -19.672 1 98.44 238 ILE A CA 1
ATOM 1906 C C . ILE A 1 238 ? 2.314 -5.887 -20.922 1 98.44 238 ILE A C 1
ATOM 1908 O O . ILE A 1 238 ? 2.879 -6.895 -21.359 1 98.44 238 ILE A O 1
ATOM 1912 N N . GLU A 1 239 ? 2.484 -4.719 -21.469 1 98.38 239 GLU A N 1
ATOM 1913 C CA . GLU A 1 239 ? 3.297 -4.535 -22.672 1 98.38 239 GLU A CA 1
ATOM 1914 C C . GLU A 1 239 ? 4.77 -4.828 -22.391 1 98.38 239 GLU A C 1
ATOM 1916 O O . GLU A 1 239 ? 5.555 -5.027 -23.312 1 98.38 239 GLU A O 1
ATOM 1921 N N . GLY A 1 240 ? 5.086 -4.832 -21.125 1 98.56 240 GLY A N 1
ATOM 1922 C CA . GLY A 1 240 ? 6.461 -5.09 -20.734 1 98.56 240 GLY A CA 1
ATOM 1923 C C . GLY A 1 240 ? 6.809 -6.566 -20.719 1 98.56 240 GLY A C 1
ATOM 1924 O O . GLY A 1 240 ? 7.977 -6.934 -20.562 1 98.56 240 GLY A O 1
ATOM 1925 N N . ILE A 1 241 ? 5.844 -7.418 -20.875 1 98.69 241 ILE A N 1
ATOM 1926 C CA . ILE A 1 241 ? 6.09 -8.859 -20.875 1 98.69 241 ILE A CA 1
ATOM 1927 C C . ILE A 1 241 ? 6.777 -9.266 -22.172 1 98.69 241 ILE A C 1
ATOM 1929 O O . ILE A 1 241 ? 6.25 -9.039 -23.266 1 98.69 241 ILE A O 1
ATOM 1933 N N . GLU A 1 242 ? 7.918 -9.906 -22.031 1 97.94 242 GLU A N 1
ATOM 1934 C CA . GLU A 1 242 ? 8.695 -10.312 -23.203 1 97.94 242 GLU A CA 1
ATOM 1935 C C . GLU A 1 242 ? 8.547 -11.805 -23.469 1 97.94 242 GLU A C 1
ATOM 1937 O O . GLU A 1 242 ? 8.703 -12.25 -24.609 1 97.94 242 GLU A O 1
ATOM 1942 N N . CYS A 1 243 ? 8.297 -12.555 -22.469 1 98 243 CYS A N 1
ATOM 1943 C CA . CYS A 1 243 ? 8.211 -14.008 -22.609 1 98 243 CYS A CA 1
ATOM 1944 C C . CYS A 1 243 ? 6.855 -14.43 -23.141 1 98 243 CYS A C 1
ATOM 1946 O O . CYS A 1 243 ? 5.898 -13.648 -23.125 1 98 243 CYS A O 1
ATOM 1948 N N . PRO A 1 244 ? 6.734 -15.656 -23.656 1 98.5 244 PRO A N 1
ATOM 1949 C CA . PRO A 1 244 ? 5.426 -16.172 -24.047 1 98.5 244 PRO A CA 1
ATOM 1950 C C . PRO A 1 244 ? 4.477 -16.344 -22.875 1 98.5 244 PRO A C 1
ATOM 1952 O O . PRO A 1 244 ? 4.906 -16.75 -21.781 1 98.5 244 PRO A O 1
ATOM 1955 N N . VAL A 1 245 ? 3.229 -15.992 -23.125 1 98.44 245 VAL A N 1
ATOM 1956 C CA . VAL A 1 245 ? 2.184 -16.156 -22.125 1 98.44 245 VAL A CA 1
ATOM 1957 C C . VAL A 1 245 ? 1.126 -17.141 -22.641 1 98.44 245 VAL A C 1
ATOM 1959 O O . VAL A 1 245 ? 0.682 -17.031 -23.797 1 98.44 245 VAL A O 1
ATOM 1962 N N . PHE A 1 246 ? 0.806 -18.078 -21.812 1 98.44 246 PHE A N 1
ATOM 1963 C CA . PHE A 1 246 ? -0.205 -19.078 -22.141 1 98.44 246 PHE A CA 1
ATOM 1964 C C . PHE A 1 246 ? -1.396 -18.969 -21.188 1 98.44 246 PHE A C 1
ATOM 1966 O O . PHE A 1 246 ? -1.265 -19.219 -19.984 1 98.44 246 PHE A O 1
ATOM 1973 N N . SER A 1 247 ? -2.541 -18.578 -21.766 1 97.75 247 SER A N 1
ATOM 1974 C CA . SER A 1 247 ? -3.768 -18.422 -20.984 1 97.75 247 SER A CA 1
ATOM 1975 C C . SER A 1 247 ? -4.645 -19.656 -21.062 1 97.75 247 SER A C 1
ATOM 1977 O O . SER A 1 247 ? -4.906 -20.172 -22.156 1 97.75 247 SER A O 1
ATOM 1979 N N . ILE A 1 248 ? -5.016 -20.156 -19.938 1 98 248 ILE A N 1
ATOM 1980 C CA . ILE A 1 248 ? -5.957 -21.266 -19.859 1 98 248 ILE A CA 1
ATOM 1981 C C . ILE A 1 248 ? -7.238 -20.812 -19.172 1 98 248 ILE A C 1
ATOM 1983 O O . ILE A 1 248 ? -7.203 -20.328 -18.031 1 98 248 ILE A O 1
ATOM 1987 N N . VAL A 1 249 ? -8.375 -20.969 -19.875 1 97.12 249 VAL A N 1
ATOM 1988 C CA . VAL A 1 249 ? -9.648 -20.531 -19.312 1 97.12 249 VAL A CA 1
ATOM 1989 C C . VAL A 1 249 ? -10.641 -21.688 -19.312 1 97.12 249 VAL A C 1
ATOM 1991 O O . VAL A 1 249 ? -10.539 -22.609 -20.125 1 97.12 249 VAL A O 1
ATOM 1994 N N . GLY A 1 250 ? -11.539 -21.672 -18.312 1 96.81 250 GLY A N 1
ATOM 1995 C CA . GLY A 1 250 ? -12.602 -22.656 -18.266 1 96.81 250 GLY A CA 1
ATOM 1996 C C . GLY A 1 250 ? -13.781 -22.312 -19.156 1 96.81 250 GLY A C 1
ATOM 1997 O O . GLY A 1 250 ? -14.094 -21.141 -19.359 1 96.81 250 GLY A O 1
ATOM 1998 N N . GLU A 1 251 ? -14.5 -23.328 -19.547 1 95.38 251 GLU A N 1
ATOM 1999 C CA . GLU A 1 251 ? -15.68 -23.156 -20.391 1 95.38 251 GLU A CA 1
ATOM 2000 C C . GLU A 1 251 ? -16.719 -22.25 -19.703 1 95.38 251 GLU A C 1
ATOM 2002 O O . GLU A 1 251 ? -17.438 -21.516 -20.375 1 95.38 251 GLU A O 1
ATOM 2007 N N . HIS A 1 252 ? -16.781 -22.297 -18.422 1 93.81 252 HIS A N 1
ATOM 2008 C CA . HIS A 1 252 ? -17.734 -21.469 -17.672 1 93.81 252 HIS A CA 1
ATOM 2009 C C . HIS A 1 252 ? -17.016 -20.578 -16.672 1 93.81 252 HIS A C 1
ATOM 2011 O O . HIS A 1 252 ? -17.547 -20.297 -15.594 1 93.81 252 HIS A O 1
ATOM 2017 N N . GLY A 1 253 ? -15.781 -20.281 -17.016 1 93.75 253 GLY A N 1
ATOM 2018 C CA . GLY A 1 253 ? -15.031 -19.344 -16.203 1 93.75 253 GLY A CA 1
ATOM 2019 C C . GLY A 1 253 ? -15.453 -17.906 -16.422 1 93.75 253 GLY A C 1
ATOM 2020 O O . GLY A 1 253 ? -16.609 -17.641 -16.797 1 93.75 253 GLY A O 1
ATOM 2021 N N . PHE A 1 254 ? -14.602 -16.969 -16.109 1 89.62 254 PHE A N 1
ATOM 2022 C CA . PHE A 1 254 ? -14.93 -15.555 -16.25 1 89.62 254 PHE A CA 1
ATOM 2023 C C . PHE A 1 254 ? -15.055 -15.188 -17.734 1 89.62 254 PHE A C 1
ATOM 2025 O O . PHE A 1 254 ? -14.109 -15.344 -18.5 1 89.62 254 PHE A O 1
ATOM 2032 N N . ASP A 1 255 ? -16.047 -14.523 -18.047 1 85.69 255 ASP A N 1
ATOM 2033 C CA . ASP A 1 255 ? -16.375 -14.195 -19.438 1 85.69 255 ASP A CA 1
ATOM 2034 C C . ASP A 1 255 ? -15.383 -13.18 -20.016 1 85.69 255 ASP A C 1
ATOM 2036 O O . ASP A 1 255 ? -15.008 -13.273 -21.188 1 85.69 255 ASP A O 1
ATOM 2040 N N . TYR A 1 256 ? -14.938 -12.336 -19.188 1 83.62 256 TYR A N 1
ATOM 2041 C CA . TYR A 1 256 ? -14.125 -11.234 -19.688 1 83.62 256 TYR A CA 1
ATOM 2042 C C . TYR A 1 256 ? -12.727 -11.711 -20.062 1 83.62 256 TYR A C 1
ATOM 2044 O O . TYR A 1 256 ? -11.969 -10.992 -20.719 1 83.62 256 TYR A O 1
ATOM 2052 N N . LEU A 1 257 ? -12.438 -12.938 -19.781 1 89.12 257 LEU A N 1
ATOM 2053 C CA . LEU A 1 257 ? -11.125 -13.484 -20.125 1 89.12 257 LEU A CA 1
ATOM 2054 C C . LEU A 1 257 ? -11.156 -14.195 -21.469 1 89.12 257 LEU A C 1
ATOM 2056 O O . LEU A 1 257 ? -10.109 -14.445 -22.062 1 89.12 257 LEU A O 1
ATOM 2060 N N . ARG A 1 258 ? -12.227 -14.711 -21.938 1 80.06 258 ARG A N 1
ATOM 2061 C CA . ARG A 1 258 ? -12.359 -15.594 -23.094 1 80.06 258 ARG A CA 1
ATOM 2062 C C . ARG A 1 258 ? -12.367 -14.797 -24.391 1 80.06 258 ARG A C 1
ATOM 2064 O O . ARG A 1 258 ? -11.734 -15.195 -25.375 1 80.06 258 ARG A O 1
ATOM 2071 N N . ALA A 1 259 ? -13.156 -13.891 -24.641 1 63.78 259 ALA A N 1
ATOM 2072 C CA . ALA A 1 259 ? -13.281 -13.227 -25.938 1 63.78 259 ALA A CA 1
ATOM 2073 C C . ALA A 1 259 ? -12.172 -12.203 -26.125 1 63.78 259 ALA A C 1
ATOM 2075 O O . ALA A 1 259 ? -11.617 -11.68 -25.156 1 63.78 259 ALA A O 1
ATOM 2076 N N . PRO A 1 260 ? -11.719 -12.336 -27.484 1 65 260 PRO A N 1
ATOM 2077 C CA . PRO A 1 260 ? -10.711 -11.297 -27.672 1 65 260 PRO A CA 1
ATOM 2078 C C . PRO A 1 260 ? -11.094 -9.977 -27 1 65 260 PRO A C 1
ATOM 2080 O O . PRO A 1 260 ? -12.141 -9.406 -27.312 1 65 260 PRO A O 1
ATOM 2083 N N . GLN A 1 261 ? -10.477 -9.828 -25.922 1 67.75 261 GLN A N 1
ATOM 2084 C CA . GLN A 1 261 ? -10.664 -8.562 -25.219 1 67.75 261 GLN A CA 1
ATOM 2085 C C . GLN A 1 261 ? -9.539 -7.582 -25.562 1 67.75 261 GLN A C 1
ATOM 2087 O O . GLN A 1 261 ? -8.5 -7.977 -26.109 1 67.75 261 GLN A O 1
ATOM 2092 N N . THR A 1 262 ? -9.906 -6.375 -25.406 1 77.75 262 THR A N 1
ATOM 2093 C CA . THR A 1 262 ? -8.953 -5.297 -25.641 1 77.75 262 THR A CA 1
ATOM 2094 C C . THR A 1 262 ? -7.633 -5.57 -24.938 1 77.75 262 THR A C 1
ATOM 2096 O O . THR A 1 262 ? -6.559 -5.309 -25.484 1 77.75 262 THR A O 1
ATOM 2099 N N . SER A 1 263 ? -7.676 -6.344 -23.922 1 90.38 263 SER A N 1
ATOM 2100 C CA . SER A 1 263 ? -6.449 -6.531 -23.156 1 90.38 263 SER A CA 1
ATOM 2101 C C . SER A 1 263 ? -5.559 -7.598 -23.781 1 90.38 263 SER A C 1
ATOM 2103 O O . SER A 1 263 ? -4.363 -7.664 -23.5 1 90.38 263 SER A O 1
ATOM 2105 N N . HIS A 1 264 ? -6.137 -8.461 -24.578 1 93.25 264 HIS A N 1
ATOM 2106 C CA . HIS A 1 264 ? -5.34 -9.5 -25.234 1 93.25 264 HIS A CA 1
ATOM 2107 C C . HIS A 1 264 ? -4.273 -8.891 -26.141 1 93.25 264 HIS A C 1
ATOM 2109 O O . HIS A 1 264 ? -3.168 -9.422 -26.25 1 93.25 264 HIS A O 1
ATOM 2115 N N . SER A 1 265 ? -4.66 -7.777 -26.688 1 94.25 265 SER A N 1
ATOM 2116 C CA . SER A 1 265 ? -3.764 -7.125 -27.625 1 94.25 265 SER A CA 1
ATOM 2117 C C . SER A 1 265 ? -2.578 -6.48 -26.922 1 94.25 265 SER A C 1
ATOM 2119 O O . SER A 1 265 ? -1.604 -6.082 -27.562 1 94.25 265 SER A O 1
ATOM 2121 N N . TRP A 1 266 ? -2.67 -6.379 -25.609 1 96.5 266 TRP A N 1
ATOM 2122 C CA . TRP A 1 266 ? -1.571 -5.777 -24.859 1 96.5 266 TRP A CA 1
ATOM 2123 C C . TRP A 1 266 ? -0.39 -6.734 -24.766 1 96.5 266 TRP A C 1
ATOM 2125 O O . TRP A 1 266 ? 0.73 -6.32 -24.453 1 96.5 266 TRP A O 1
ATOM 2135 N N . PHE A 1 267 ? -0.684 -8.039 -24.969 1 97.19 267 PHE A N 1
ATOM 2136 C CA . PHE A 1 267 ? 0.357 -9.055 -24.875 1 97.19 267 PHE A CA 1
ATOM 2137 C C . PHE A 1 267 ? 1.087 -9.203 -26.203 1 97.19 267 PHE A C 1
ATOM 2139 O O . PHE A 1 267 ? 0.458 -9.227 -27.266 1 97.19 267 PHE A O 1
ATOM 2146 N N . ARG A 1 268 ? 2.367 -9.352 -26.141 1 96.06 268 ARG A N 1
ATOM 2147 C CA . ARG A 1 268 ? 3.168 -9.555 -27.344 1 96.06 268 ARG A CA 1
ATOM 2148 C C . ARG A 1 268 ? 2.986 -10.961 -27.891 1 96.06 268 ARG A C 1
ATOM 2150 O O . ARG A 1 268 ? 2.898 -11.156 -29.109 1 96.06 268 ARG A O 1
ATOM 2157 N N . ASN A 1 269 ? 3.045 -11.898 -27.016 1 96.06 269 ASN A N 1
ATOM 2158 C CA . ASN A 1 269 ? 2.916 -13.312 -27.344 1 96.06 269 ASN A CA 1
ATOM 2159 C C . ASN A 1 269 ? 1.939 -14.023 -26.406 1 96.06 269 ASN A C 1
ATOM 2161 O O . ASN A 1 269 ? 2.344 -14.57 -25.375 1 96.06 269 ASN A O 1
ATOM 2165 N N . LEU A 1 270 ? 0.646 -14.031 -26.844 1 96.69 270 LEU A N 1
ATOM 2166 C CA . LEU A 1 270 ? -0.393 -14.656 -26.016 1 96.69 270 LEU A CA 1
ATOM 2167 C C . LEU A 1 270 ? -1.098 -15.766 -26.797 1 96.69 270 LEU A C 1
ATOM 2169 O O . LEU A 1 270 ? -1.521 -15.562 -27.938 1 96.69 270 LEU A O 1
ATOM 2173 N N . GLU A 1 271 ? -1.098 -16.875 -26.234 1 95.88 271 GLU A N 1
ATOM 2174 C CA . GLU A 1 271 ? -1.93 -17.984 -26.688 1 95.88 271 GLU A CA 1
ATOM 2175 C C . GLU A 1 271 ? -2.951 -18.375 -25.625 1 95.88 271 GLU A C 1
ATOM 2177 O O . GLU A 1 271 ? -2.645 -18.375 -24.422 1 95.88 271 GLU A O 1
ATOM 2182 N N . GLN A 1 272 ? -4.133 -18.719 -26.078 1 96.25 272 GLN A N 1
ATOM 2183 C CA . GLN A 1 272 ? -5.168 -19.094 -25.109 1 96.25 272 GLN A CA 1
ATOM 2184 C C . GLN A 1 272 ? -5.863 -20.391 -25.516 1 96.25 272 GLN A C 1
ATOM 2186 O O . GLN A 1 272 ? -6.129 -20.609 -26.703 1 96.25 272 GLN A O 1
ATOM 2191 N N . VAL A 1 273 ? -6.164 -21.203 -24.547 1 96.69 273 VAL A N 1
ATOM 2192 C CA . VAL A 1 273 ? -6.957 -22.406 -24.766 1 96.69 273 VAL A CA 1
ATOM 2193 C C . VAL A 1 273 ? -8.094 -22.469 -23.766 1 96.69 273 VAL A C 1
ATOM 2195 O O . VAL A 1 273 ? -8.031 -21.844 -22.703 1 96.69 273 VAL A O 1
ATOM 2198 N N . GLN A 1 274 ? -9.133 -23.141 -24.109 1 96.81 274 GLN A N 1
ATOM 2199 C CA . GLN A 1 274 ? -10.273 -23.375 -23.234 1 96.81 274 GLN A CA 1
ATOM 2200 C C . GLN A 1 274 ? -10.367 -24.844 -22.828 1 96.81 274 GLN A C 1
ATOM 2202 O O . GLN A 1 274 ? -10.18 -25.734 -23.656 1 96.81 274 GLN A O 1
ATOM 2207 N N . VAL A 1 275 ? -10.594 -25.109 -21.594 1 97.88 275 VAL A N 1
ATOM 2208 C CA . VAL A 1 275 ? -10.758 -26.469 -21.094 1 97.88 275 VAL A CA 1
ATOM 2209 C C . VAL A 1 275 ? -12.109 -26.594 -20.391 1 97.88 275 VAL A C 1
ATOM 2211 O O . VAL A 1 275 ? -12.766 -25.578 -20.094 1 97.88 275 VAL A O 1
ATOM 2214 N N . LYS A 1 276 ? -12.516 -27.828 -20.109 1 97.69 276 LYS A N 1
ATOM 2215 C CA . LYS A 1 276 ? -13.742 -28.062 -19.344 1 97.69 276 LYS A CA 1
ATOM 2216 C C . LYS A 1 276 ? -13.594 -27.531 -17.922 1 97.69 276 LYS A C 1
ATOM 2218 O O . LYS A 1 276 ? -12.539 -27.688 -17.297 1 97.69 276 LYS A O 1
ATOM 2223 N N . GLY A 1 277 ? -14.688 -26.875 -17.438 1 97.19 277 GLY A N 1
ATOM 2224 C CA . GLY A 1 277 ? -14.688 -26.375 -16.078 1 97.19 277 GLY A CA 1
ATOM 2225 C C . GLY A 1 277 ? -14.945 -24.875 -16 1 97.19 277 GLY A C 1
ATOM 2226 O O . GLY A 1 277 ? -15.289 -24.25 -17 1 97.19 277 GLY A O 1
ATOM 2227 N N . GLY A 1 278 ? -14.859 -24.359 -14.789 1 96.69 278 GLY A N 1
ATOM 2228 C CA . GLY A 1 278 ? -15.086 -22.953 -14.531 1 96.69 278 GLY A CA 1
ATOM 2229 C C . GLY A 1 278 ? -13.836 -22.234 -14.062 1 96.69 278 GLY A C 1
ATOM 2230 O O . GLY A 1 278 ? -12.75 -22.438 -14.609 1 96.69 278 GLY A O 1
ATOM 2231 N N . HIS A 1 279 ? -14.016 -21.312 -13.125 1 97.06 279 HIS A N 1
ATOM 2232 C CA . HIS A 1 279 ? -12.922 -20.5 -12.602 1 97.06 279 HIS A CA 1
ATOM 2233 C C . HIS A 1 279 ? -11.805 -21.375 -12.039 1 97.06 279 HIS A C 1
ATOM 2235 O O . HIS A 1 279 ? -10.641 -20.969 -12.047 1 97.06 279 HIS A O 1
ATOM 2241 N N . HIS A 1 280 ? -12.148 -22.531 -11.539 1 98.25 280 HIS A N 1
ATOM 2242 C CA . HIS A 1 280 ? -11.164 -23.469 -11 1 98.25 280 HIS A CA 1
ATOM 2243 C C . HIS A 1 280 ? -10.984 -24.672 -11.914 1 98.25 280 HIS A C 1
ATOM 2245 O O . HIS A 1 280 ? -10.953 -25.812 -11.453 1 98.25 280 HIS A O 1
ATOM 2251 N N . CYS A 1 281 ? -10.797 -24.422 -13.148 1 97.81 281 CYS A N 1
ATOM 2252 C CA . CYS A 1 281 ? -10.703 -25.469 -14.141 1 97.81 281 CYS A CA 1
ATOM 2253 C C . CYS A 1 281 ? -9.461 -26.328 -13.914 1 97.81 281 CYS A C 1
ATOM 2255 O O . CYS A 1 281 ? -9.422 -27.5 -14.312 1 97.81 281 CYS A O 1
ATOM 2257 N N . HIS A 1 282 ? -8.422 -25.828 -13.219 1 98.31 282 HIS A N 1
ATOM 2258 C CA . HIS A 1 282 ? -7.234 -26.625 -12.914 1 98.31 282 HIS A CA 1
ATOM 2259 C C . HIS A 1 282 ? -7.555 -27.734 -11.922 1 98.31 282 HIS A C 1
ATOM 2261 O O . HIS A 1 282 ? -6.805 -28.719 -11.82 1 98.31 282 HIS A O 1
ATOM 2267 N N . LEU A 1 283 ? -8.625 -27.594 -11.148 1 98.12 283 LEU A N 1
ATOM 2268 C CA . LEU A 1 283 ? -9.102 -28.641 -10.25 1 98.12 283 LEU A CA 1
ATOM 2269 C C . LEU A 1 283 ? -10.07 -29.578 -10.969 1 98.12 283 LEU A C 1
ATOM 2271 O O . LEU A 1 283 ? -10.008 -30.797 -10.797 1 98.12 283 LEU A O 1
ATOM 2275 N N . GLU A 1 284 ? -10.883 -29.031 -11.828 1 97.81 284 GLU A N 1
ATOM 2276 C CA . GLU A 1 284 ? -11.945 -29.781 -12.484 1 97.81 284 GLU A CA 1
ATOM 2277 C C . GLU A 1 284 ? -11.406 -30.609 -13.648 1 97.81 284 GLU A C 1
ATOM 2279 O O . GLU A 1 284 ? -11.945 -31.672 -13.969 1 97.81 284 GLU A O 1
ATOM 2284 N N . SER A 1 285 ? -10.43 -30.094 -14.289 1 97.75 285 SER A N 1
ATOM 2285 C CA . SER A 1 285 ? -9.852 -30.719 -15.477 1 97.75 285 SER A CA 1
ATOM 2286 C C . SER A 1 285 ? -8.328 -30.688 -15.43 1 97.75 285 SER A C 1
ATOM 2288 O O . SER A 1 285 ? -7.684 -30.266 -16.391 1 97.75 285 SER A O 1
ATOM 2290 N N . SER A 1 286 ? -7.809 -31.203 -14.32 1 98 286 SER A N 1
ATOM 2291 C CA . SER A 1 286 ? -6.375 -31.125 -14.07 1 98 286 SER A CA 1
ATOM 2292 C C . SER A 1 286 ? -5.578 -31.844 -15.156 1 98 286 SER A C 1
ATOM 2294 O O . SER A 1 286 ? -4.5 -31.391 -15.539 1 98 286 SER A O 1
ATOM 2296 N N . GLU A 1 287 ? -6.059 -32.969 -15.656 1 97.94 287 GLU A N 1
ATOM 2297 C CA . GLU A 1 287 ? -5.363 -33.719 -16.703 1 97.94 287 GLU A CA 1
ATOM 2298 C C . GLU A 1 287 ? -5.254 -32.906 -17.984 1 97.94 287 GLU A C 1
ATOM 2300 O O . GLU A 1 287 ? -4.188 -32.844 -18.594 1 97.94 287 GLU A O 1
ATOM 2305 N N . ALA A 1 288 ? -6.352 -32.312 -18.359 1 98.62 288 ALA A N 1
ATOM 2306 C CA . ALA A 1 288 ? -6.355 -31.5 -19.578 1 98.62 288 ALA A CA 1
ATOM 2307 C C . ALA A 1 288 ? -5.438 -30.297 -19.422 1 98.62 288 ALA A C 1
ATOM 2309 O O . ALA A 1 288 ? -4.68 -29.953 -20.328 1 98.62 288 ALA A O 1
ATOM 2310 N N . VAL A 1 289 ? -5.539 -29.641 -18.297 1 98.81 289 VAL A N 1
ATOM 2311 C CA . VAL A 1 289 ? -4.68 -28.484 -18.016 1 98.81 289 VAL A CA 1
ATOM 2312 C C . VAL A 1 289 ? -3.213 -28.906 -18.109 1 98.81 289 VAL A C 1
ATOM 2314 O O . VAL A 1 289 ? -2.4 -28.234 -18.734 1 98.81 289 VAL A O 1
ATOM 2317 N N . ALA A 1 290 ? -2.85 -30.062 -17.5 1 98.62 290 ALA A N 1
ATOM 2318 C CA . ALA A 1 290 ? -1.479 -30.578 -17.516 1 98.62 290 ALA A CA 1
ATOM 2319 C C . ALA A 1 290 ? -1.017 -30.844 -18.938 1 98.62 290 ALA A C 1
ATOM 2321 O O . ALA A 1 290 ? 0.126 -30.547 -19.297 1 98.62 290 ALA A O 1
ATOM 2322 N N . TYR A 1 291 ? -1.904 -31.391 -19.688 1 98.25 291 TYR A N 1
ATOM 2323 C CA . TYR A 1 291 ? -1.596 -31.672 -21.078 1 98.25 291 TYR A CA 1
ATOM 2324 C C . TYR A 1 291 ? -1.2 -30.406 -21.828 1 98.25 291 TYR A C 1
ATOM 2326 O O . TYR A 1 291 ? -0.159 -30.359 -22.484 1 98.25 291 TYR A O 1
ATOM 2334 N N . TYR A 1 292 ? -1.958 -29.359 -21.719 1 98.5 292 TYR A N 1
ATOM 2335 C CA . TYR A 1 292 ? -1.715 -28.125 -22.453 1 98.5 292 TYR A CA 1
ATOM 2336 C C . TYR A 1 292 ? -0.477 -27.406 -21.922 1 98.5 292 TYR A C 1
ATOM 2338 O O . TYR A 1 292 ? 0.246 -26.75 -22.688 1 98.5 292 TYR A O 1
ATOM 2346 N N . VAL A 1 293 ? -0.29 -27.5 -20.625 1 98.62 293 VAL A N 1
ATOM 2347 C CA . VAL A 1 293 ? 0.91 -26.922 -20.031 1 98.62 293 VAL A CA 1
ATOM 2348 C C . VAL A 1 293 ? 2.152 -27.578 -20.625 1 98.62 293 VAL A C 1
ATOM 2350 O O . VAL A 1 293 ? 3.078 -26.875 -21.062 1 98.62 293 VAL A O 1
ATOM 2353 N N . LYS A 1 294 ? 2.184 -28.906 -20.688 1 97.75 294 LYS A N 1
ATOM 2354 C CA . LYS A 1 294 ? 3.309 -29.625 -21.266 1 97.75 294 LYS A CA 1
ATOM 2355 C C . LYS A 1 294 ? 3.533 -29.25 -22.719 1 97.75 294 LYS A C 1
ATOM 2357 O O . LYS A 1 294 ? 4.668 -29.016 -23.141 1 97.75 294 LYS A O 1
ATOM 2362 N N . GLU A 1 295 ? 2.439 -29.172 -23.438 1 97.62 295 GLU A N 1
ATOM 2363 C CA . GLU A 1 295 ? 2.52 -28.828 -24.844 1 97.62 295 GLU A CA 1
ATOM 2364 C C . GLU A 1 295 ? 3.104 -27.422 -25.031 1 97.62 295 GLU A C 1
ATOM 2366 O O . GLU A 1 295 ? 3.945 -27.219 -25.906 1 97.62 295 GLU A O 1
ATOM 2371 N N . PHE A 1 296 ? 2.664 -26.5 -24.266 1 98 296 PHE A N 1
ATOM 2372 C CA . PHE A 1 296 ? 3.113 -25.109 -24.375 1 98 296 PHE A CA 1
ATOM 2373 C C . PHE A 1 296 ? 4.594 -25 -24.031 1 98 296 PHE A C 1
ATOM 2375 O O . PHE A 1 296 ? 5.355 -24.359 -24.766 1 98 296 PHE A O 1
ATOM 2382 N N . ILE A 1 297 ? 5.031 -25.641 -22.891 1 96.56 297 ILE A N 1
ATOM 2383 C CA . ILE A 1 297 ? 6.41 -25.516 -22.422 1 96.56 297 ILE A CA 1
ATOM 2384 C C . ILE A 1 297 ? 7.352 -26.172 -23.438 1 96.56 297 ILE A C 1
ATOM 2386 O O . ILE A 1 297 ? 8.469 -25.688 -23.656 1 96.56 297 ILE A O 1
ATOM 2390 N N . SER A 1 298 ? 6.93 -27.219 -24.094 1 93.94 298 SER A N 1
ATOM 2391 C CA . SER A 1 298 ? 7.758 -27.922 -25.078 1 93.94 298 SER A CA 1
ATOM 2392 C C . SER A 1 298 ? 8.055 -27.031 -26.281 1 93.94 298 SER A C 1
ATOM 2394 O O . SER A 1 298 ? 9.039 -27.266 -27 1 93.94 298 SER A O 1
ATOM 2396 N N . LYS A 1 299 ? 7.27 -26.031 -26.516 1 91.94 299 LYS A N 1
ATOM 2397 C CA . LYS A 1 299 ? 7.426 -25.141 -27.656 1 91.94 299 LYS A CA 1
ATOM 2398 C C . LYS A 1 299 ? 8.188 -23.875 -27.266 1 91.94 299 LYS A C 1
ATOM 2400 O O . LYS A 1 299 ? 8.484 -23.031 -28.125 1 91.94 299 LYS A O 1
ATOM 2405 N N . THR A 1 300 ? 8.453 -23.719 -26.094 1 84.06 300 THR A N 1
ATOM 2406 C CA . THR A 1 300 ? 9.008 -22.469 -25.594 1 84.06 300 THR A CA 1
ATOM 2407 C C . THR A 1 300 ? 10.445 -22.656 -25.109 1 84.06 300 THR A C 1
ATOM 2409 O O . THR A 1 300 ? 10.75 -23.656 -24.453 1 84.06 300 THR A O 1
ATOM 2412 N N . MET B 1 1 ? 3.004 28.156 24.281 1 79.81 1 MET B N 1
ATOM 2413 C CA . MET B 1 1 ? 3.26 26.859 24.906 1 79.81 1 MET B CA 1
ATOM 2414 C C . MET B 1 1 ? 2.475 25.75 24.203 1 79.81 1 MET B C 1
ATOM 2416 O O . MET B 1 1 ? 1.345 25.969 23.766 1 79.81 1 MET B O 1
ATOM 2420 N N . VAL B 1 2 ? 3.184 24.688 23.844 1 89.56 2 VAL B N 1
ATOM 2421 C CA . VAL B 1 2 ? 2.502 23.547 23.266 1 89.56 2 VAL B CA 1
ATOM 2422 C C . VAL B 1 2 ? 2.553 22.359 24.234 1 89.56 2 VAL B C 1
ATOM 2424 O O . VAL B 1 2 ? 3.422 22.312 25.109 1 89.56 2 VAL B O 1
ATOM 2427 N N . PHE B 1 3 ? 1.55 21.5 24.156 1 91.06 3 PHE B N 1
ATOM 2428 C CA . PHE B 1 3 ? 1.43 20.328 25.031 1 91.06 3 PHE B CA 1
ATOM 2429 C C . PHE B 1 3 ? 1.48 19.047 24.203 1 91.06 3 PHE B C 1
ATOM 2431 O O . PHE B 1 3 ? 0.913 18.969 23.109 1 91.06 3 PHE B O 1
ATOM 2438 N N . ASP B 1 4 ? 2.146 18.094 24.812 1 92.62 4 ASP B N 1
ATOM 2439 C CA . ASP B 1 4 ? 2.207 16.781 24.156 1 92.62 4 ASP B CA 1
ATOM 2440 C C . ASP B 1 4 ? 0.841 16.109 24.156 1 92.62 4 ASP B C 1
ATOM 2442 O O . ASP B 1 4 ? 0.098 16.203 25.141 1 92.62 4 ASP B O 1
ATOM 2446 N N . ILE B 1 5 ? 0.564 15.391 23.109 1 93.19 5 ILE B N 1
ATOM 2447 C CA . ILE B 1 5 ? -0.688 14.648 23 1 93.19 5 ILE B CA 1
ATOM 2448 C C . ILE B 1 5 ? -0.458 13.359 22.219 1 93.19 5 ILE B C 1
ATOM 2450 O O . ILE B 1 5 ? 0.503 13.25 21.453 1 93.19 5 ILE B O 1
ATOM 2454 N N . GLN B 1 6 ? -1.298 12.359 22.453 1 95.25 6 GLN B N 1
ATOM 2455 C CA . GLN B 1 6 ? -1.25 11.086 21.734 1 95.25 6 GLN B CA 1
ATOM 2456 C C . GLN B 1 6 ? -2.643 10.664 21.281 1 95.25 6 GLN B C 1
ATOM 2458 O O . GLN B 1 6 ? -3.637 10.961 21.953 1 95.25 6 GLN B O 1
ATOM 2463 N N . PHE B 1 7 ? -2.711 10.039 20.125 1 95.38 7 PHE B N 1
ATOM 2464 C CA . PHE B 1 7 ? -3.945 9.484 19.594 1 95.38 7 PHE B CA 1
ATOM 2465 C C . PHE B 1 7 ? -3.781 8.008 19.266 1 95.38 7 PHE B C 1
ATOM 2467 O O . PHE B 1 7 ? -2.863 7.617 18.547 1 95.38 7 PHE B O 1
ATOM 2474 N N . GLN B 1 8 ? -4.668 7.223 19.844 1 96.69 8 GLN B N 1
ATOM 2475 C CA . GLN B 1 8 ? -4.668 5.801 19.516 1 96.69 8 GLN B CA 1
ATOM 2476 C C . GLN B 1 8 ? -5.527 5.52 18.297 1 96.69 8 GLN B C 1
ATOM 2478 O O . GLN B 1 8 ? -6.738 5.762 18.312 1 96.69 8 GLN B O 1
ATOM 2483 N N . LEU B 1 9 ? -4.922 5.062 17.234 1 97.12 9 LEU B N 1
ATOM 2484 C CA . LEU B 1 9 ? -5.637 4.551 16.062 1 97.12 9 LEU B CA 1
ATOM 2485 C C . LEU B 1 9 ? -5.746 3.031 16.125 1 97.12 9 LEU B C 1
ATOM 2487 O O . LEU B 1 9 ? -5.301 2.408 17.078 1 97.12 9 LEU B O 1
ATOM 2491 N N . ALA B 1 10 ? -6.367 2.473 15.141 1 97 10 ALA B N 1
ATOM 2492 C CA . ALA B 1 10 ? -6.605 1.031 15.164 1 97 10 ALA B CA 1
ATOM 2493 C C . ALA B 1 10 ? -5.289 0.259 15.172 1 97 10 ALA B C 1
ATOM 2495 O O . ALA B 1 10 ? -5.148 -0.743 15.875 1 97 10 ALA B O 1
ATOM 2496 N N . GLU B 1 11 ? -4.285 0.731 14.383 1 97 11 GLU B N 1
ATOM 2497 C CA . GLU B 1 11 ? -3.094 -0.089 14.188 1 97 11 GLU B CA 1
ATOM 2498 C C . GLU B 1 11 ? -1.868 0.557 14.82 1 97 11 GLU B C 1
ATOM 2500 O O . GLU B 1 11 ? -0.847 -0.104 15.023 1 97 11 GLU B O 1
ATOM 2505 N N . LEU B 1 12 ? -1.973 1.88 15.078 1 97 12 LEU B N 1
ATOM 2506 C CA . LEU B 1 12 ? -0.782 2.555 15.586 1 97 12 LEU B CA 1
ATOM 2507 C C . LEU B 1 12 ? -1.16 3.768 16.422 1 97 12 LEU B C 1
ATOM 2509 O O . LEU B 1 12 ? -2.322 4.184 16.438 1 97 12 LEU B O 1
ATOM 2513 N N . GLN B 1 13 ? -0.196 4.289 17.125 1 97.56 13 GLN B N 1
ATOM 2514 C CA . GLN B 1 13 ? -0.382 5.488 17.938 1 97.56 13 GLN B CA 1
ATOM 2515 C C . GLN B 1 13 ? 0.341 6.684 17.312 1 97.56 13 GLN B C 1
ATOM 2517 O O . GLN B 1 13 ? 1.478 6.559 16.859 1 97.56 13 GLN B O 1
ATOM 2522 N N . LEU B 1 14 ? -0.351 7.785 17.281 1 98 14 LEU B N 1
ATOM 2523 C CA . LEU B 1 14 ? 0.243 9.039 16.828 1 98 14 LEU B CA 1
ATOM 2524 C C . LEU B 1 14 ? 0.574 9.945 18 1 98 14 LEU B C 1
ATOM 2526 O O . LEU B 1 14 ? -0.207 10.047 18.953 1 98 14 LEU B O 1
ATOM 2530 N N . ALA B 1 15 ? 1.724 10.531 17.922 1 97.81 15 ALA B N 1
ATOM 2531 C CA . ALA B 1 15 ? 2.111 11.578 18.859 1 97.81 15 ALA B CA 1
ATOM 2532 C C . ALA B 1 15 ? 1.949 12.961 18.234 1 97.81 15 ALA B C 1
ATOM 2534 O O . ALA B 1 15 ? 1.826 13.086 17.016 1 97.81 15 ALA B O 1
ATOM 2535 N N . GLY B 1 16 ? 1.838 13.969 19.031 1 95.81 16 GLY B N 1
ATOM 2536 C CA . GLY B 1 16 ? 1.755 15.328 18.516 1 95.81 16 GLY B CA 1
ATOM 2537 C C . GLY B 1 16 ? 1.756 16.375 19.609 1 95.81 16 GLY B C 1
ATOM 2538 O O . GLY B 1 16 ? 2.217 16.109 20.734 1 95.81 16 GLY B O 1
ATOM 2539 N N . PHE B 1 17 ? 1.442 17.656 19.141 1 93.25 17 PHE B N 1
ATOM 2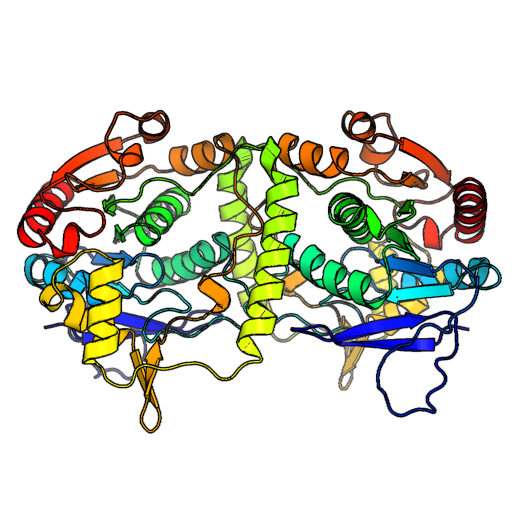540 C CA . PHE B 1 17 ? 1.286 18.812 20.016 1 93.25 17 PHE B CA 1
ATOM 2541 C C . PHE B 1 17 ? -0.129 19.375 19.922 1 93.25 17 PHE B C 1
ATOM 2543 O O . PHE B 1 17 ? -0.787 19.25 18.891 1 93.25 17 PHE B O 1
ATOM 2550 N N . CYS B 1 18 ? -0.523 19.875 21.031 1 91.75 18 CYS B N 1
ATOM 2551 C CA . CYS B 1 18 ? -1.74 20.672 20.969 1 91.75 18 CYS B CA 1
ATOM 2552 C C . CYS B 1 18 ? -1.54 22.016 21.672 1 91.75 18 CYS B C 1
ATOM 2554 O O . CYS B 1 18 ? -0.586 22.188 22.438 1 91.75 18 CYS B O 1
ATOM 2556 N N . SER B 1 19 ? -2.377 23 21.359 1 89.31 19 SER B N 1
ATOM 2557 C CA . SER B 1 19 ? -2.256 24.359 21.875 1 89.31 19 SER B CA 1
ATOM 2558 C C . SER B 1 19 ? -3.053 24.531 23.156 1 89.31 19 SER B C 1
ATOM 2560 O O . SER B 1 19 ? -3.203 25.656 23.656 1 89.31 19 SER B O 1
ATOM 2562 N N . PHE B 1 20 ? -3.668 23.469 23.656 1 83.81 20 PHE B N 1
ATOM 2563 C CA . PHE B 1 20 ? -4.535 23.547 24.828 1 83.81 20 PHE B CA 1
ATOM 2564 C C . PHE B 1 20 ? -4.211 22.453 25.812 1 83.81 20 PHE B C 1
ATOM 2566 O O . PHE B 1 20 ? -3.543 21.469 25.469 1 83.81 20 PHE B O 1
ATOM 2573 N N . GLU B 1 21 ? -4.48 22.656 27.125 1 75.38 21 GLU B N 1
ATOM 2574 C CA . GLU B 1 21 ? -4.223 21.672 28.172 1 75.38 21 GLU B CA 1
ATOM 2575 C C . GLU B 1 21 ? -5.352 20.641 28.25 1 75.38 21 GLU B C 1
ATOM 2577 O O . GLU B 1 21 ? -6.523 20.984 28.109 1 75.38 21 GLU B O 1
ATOM 2582 N N . PHE B 1 22 ? -4.922 19.375 28.109 1 61.84 22 PHE B N 1
ATOM 2583 C CA . PHE B 1 22 ? -5.934 18.344 28.281 1 61.84 22 PHE B CA 1
ATOM 2584 C C . PHE B 1 22 ? -6.258 18.141 29.75 1 61.84 22 PHE B C 1
ATOM 2586 O O . PHE B 1 22 ? -5.371 18.203 30.609 1 61.84 22 PHE B O 1
ATOM 2593 N N . ASP B 1 23 ? -7.414 18.469 30.281 1 52.97 23 ASP B N 1
ATOM 2594 C CA . ASP B 1 23 ? -7.781 18.109 31.656 1 52.97 23 ASP B CA 1
ATOM 2595 C C . ASP B 1 23 ? -7.668 16.594 31.859 1 52.97 23 ASP B C 1
ATOM 2597 O O . ASP B 1 23 ? -8.328 15.812 31.188 1 52.97 23 ASP B O 1
ATOM 2601 N N . LYS B 1 24 ? -6.543 16.156 32.406 1 49.28 24 LYS B N 1
ATOM 2602 C CA . LYS B 1 24 ? -6.301 14.75 32.719 1 49.28 24 LYS B CA 1
ATOM 2603 C C . LYS B 1 24 ? -7.363 14.211 33.688 1 49.28 24 LYS B C 1
ATOM 2605 O O . LYS B 1 24 ? -7.211 13.117 34.25 1 49.28 24 LYS B O 1
ATOM 2610 N N . THR B 1 25 ? -8.133 15.023 34.312 1 43.47 25 THR B N 1
ATOM 2611 C CA . THR B 1 25 ? -8.898 14.422 35.375 1 43.47 25 THR B CA 1
ATOM 2612 C C . THR B 1 25 ? -9.57 13.133 34.938 1 43.47 25 THR B C 1
ATOM 2614 O O . THR B 1 25 ? -9.695 12.18 35.688 1 43.47 25 THR B O 1
ATOM 2617 N N . ASN B 1 26 ? -10.797 13.148 34.312 1 40.84 26 ASN B N 1
ATOM 2618 C CA . ASN B 1 26 ? -11.586 11.938 34.188 1 40.84 26 ASN B CA 1
ATOM 2619 C C . ASN B 1 26 ? -10.883 10.914 33.281 1 40.84 26 ASN B C 1
ATOM 2621 O O . ASN B 1 26 ? -10.242 11.281 32.281 1 40.84 26 ASN B O 1
ATOM 2625 N N . GLY B 1 27 ? -10.117 9.953 33.781 1 39.03 27 GLY B N 1
ATOM 2626 C CA . GLY B 1 27 ? -9.562 8.68 33.344 1 39.03 27 GLY B CA 1
ATOM 2627 C C . GLY B 1 27 ? -9.719 8.461 31.844 1 39.03 27 GLY B C 1
ATOM 2628 O O . GLY B 1 27 ? -9.398 7.383 31.328 1 39.03 27 GLY B O 1
ATOM 2629 N N . SER B 1 28 ? -10.922 8.672 31.359 1 39.78 28 SER B N 1
ATOM 2630 C CA . SER B 1 28 ? -11.242 8.289 29.984 1 39.78 28 SER B CA 1
ATOM 2631 C C . SER B 1 28 ? -10.289 8.93 28.984 1 39.78 28 SER B C 1
ATOM 2633 O O . SER B 1 28 ? -10.055 10.141 29.031 1 39.78 28 SER B O 1
ATOM 2635 N N . LYS B 1 29 ? -9.258 8.211 28.734 1 39.75 29 LYS B N 1
ATOM 2636 C CA . LYS B 1 29 ? -8.203 8.398 27.75 1 39.75 29 LYS B CA 1
ATOM 2637 C C . LYS B 1 29 ? -8.641 9.352 26.641 1 39.75 29 LYS B C 1
ATOM 2639 O O . LYS B 1 29 ? -7.969 9.477 25.609 1 39.75 29 LYS B O 1
ATOM 2644 N N . ASN B 1 30 ? -9.906 9.539 26.453 1 43.09 30 ASN B N 1
ATOM 2645 C CA . ASN B 1 30 ? -10.305 10.234 25.234 1 43.09 30 ASN B CA 1
ATOM 2646 C C . ASN B 1 30 ? -9.82 11.688 25.234 1 43.09 30 ASN B C 1
ATOM 2648 O O . ASN B 1 30 ? -9.961 12.391 26.234 1 43.09 30 ASN B O 1
ATOM 2652 N N . SER B 1 31 ? -8.711 12.047 24.578 1 46.75 31 SER B N 1
ATOM 2653 C CA . SER B 1 31 ? -8.195 13.281 23.984 1 46.75 31 SER B CA 1
ATOM 2654 C C . SER B 1 31 ? -9.312 14.297 23.766 1 46.75 31 SER B C 1
ATOM 2656 O O . SER B 1 31 ? -9.906 14.352 22.688 1 46.75 31 SER B O 1
ATOM 2658 N N . SER B 1 32 ? -10.156 14.43 24.75 1 48.78 32 SER B N 1
ATOM 2659 C CA . SER B 1 32 ? -11.242 15.32 24.359 1 48.78 32 SER B CA 1
ATOM 2660 C C . SER B 1 32 ? -10.758 16.766 24.266 1 48.78 32 SER B C 1
ATOM 2662 O O . SER B 1 32 ? -10.062 17.25 25.156 1 48.78 32 SER B O 1
ATOM 2664 N N . VAL B 1 33 ? -10.5 17.297 23.078 1 55.75 33 VAL B N 1
ATOM 2665 C CA . VAL B 1 33 ? -10.391 18.703 22.75 1 55.75 33 VAL B CA 1
ATOM 2666 C C . VAL B 1 33 ? -11.422 19.516 23.547 1 55.75 33 VAL B C 1
ATOM 2668 O O . VAL B 1 33 ? -12.602 19.172 23.547 1 55.75 33 VAL B O 1
ATOM 2671 N N . ALA B 1 34 ? -10.922 20.172 24.562 1 54.44 34 ALA B N 1
ATOM 2672 C CA . ALA B 1 34 ? -11.844 21.031 25.312 1 54.44 34 ALA B CA 1
ATOM 2673 C C . ALA B 1 34 ? -12.852 21.703 24.391 1 54.44 34 ALA B C 1
ATOM 2675 O O . ALA B 1 34 ? -12.484 22.172 23.312 1 54.44 34 ALA B O 1
ATOM 2676 N N . LYS B 1 35 ? -14.18 21.297 24.531 1 57.12 35 LYS B N 1
ATOM 2677 C CA . LYS B 1 35 ? -15.266 21.906 23.781 1 57.12 35 LYS B CA 1
ATOM 2678 C C . LYS B 1 35 ? -15.273 23.422 23.969 1 57.12 35 LYS B C 1
ATOM 2680 O O . LYS B 1 35 ? -15.672 23.922 25.031 1 57.12 35 LYS B O 1
ATOM 2685 N N . THR B 1 36 ? -14.32 24.156 23.266 1 65.69 36 THR B N 1
ATOM 2686 C CA . THR B 1 36 ? -14.453 25.594 23.125 1 65.69 36 THR B CA 1
ATOM 2687 C C . THR B 1 36 ? -15.094 25.953 21.781 1 65.69 36 THR B C 1
ATOM 2689 O O . THR B 1 36 ? -15.281 25.094 20.922 1 65.69 36 THR B O 1
ATOM 2692 N N . ASP B 1 37 ? -15.547 27.125 21.672 1 76.56 37 ASP B N 1
ATOM 2693 C CA . ASP B 1 37 ? -16.156 27.625 20.453 1 76.56 37 ASP B CA 1
ATOM 2694 C C . ASP B 1 37 ? -15.109 27.922 19.391 1 76.56 37 ASP B C 1
ATOM 2696 O O . ASP B 1 37 ? -15.445 28.188 18.234 1 76.56 37 ASP B O 1
ATOM 2700 N N . ALA B 1 38 ? -13.852 27.688 19.766 1 85.81 38 ALA B N 1
ATOM 2701 C CA . ALA B 1 38 ? -12.82 28 18.781 1 85.81 38 ALA B CA 1
ATOM 2702 C C . ALA B 1 38 ? -12.664 26.875 17.766 1 85.81 38 ALA B C 1
ATOM 2704 O O . ALA B 1 38 ? -12.656 25.703 18.125 1 85.81 38 ALA B O 1
ATOM 2705 N N . PRO B 1 39 ? -12.531 27.297 16.531 1 92.5 39 PRO B N 1
ATOM 2706 C CA . PRO B 1 39 ? -12.344 26.281 15.508 1 92.5 39 PRO B CA 1
ATOM 2707 C C . PRO B 1 39 ? -11.07 25.453 15.727 1 92.5 39 PRO B C 1
ATOM 2709 O O . PRO B 1 39 ? -10.086 25.969 16.25 1 92.5 39 PRO B O 1
ATOM 2712 N N . LEU B 1 40 ? -11.109 24.188 15.344 1 95.25 40 LEU B N 1
ATOM 2713 C CA . LEU B 1 40 ? -9.961 23.297 15.461 1 95.25 40 LEU B CA 1
ATOM 2714 C C . LEU B 1 40 ? -9.195 23.203 14.148 1 95.25 40 LEU B C 1
ATOM 2716 O O . LEU B 1 40 ? -9.797 22.969 13.094 1 95.25 40 LEU B O 1
ATOM 2720 N N . ILE B 1 41 ? -7.898 23.5 14.211 1 97.56 41 ILE B N 1
ATOM 2721 C CA . ILE B 1 41 ? -7 23.281 13.078 1 97.56 41 ILE B CA 1
ATOM 2722 C C . ILE B 1 41 ? -6.141 22.047 13.328 1 97.56 41 ILE B C 1
ATOM 2724 O O . ILE B 1 41 ? -5.371 22 14.289 1 97.56 41 ILE B O 1
ATOM 2728 N N . LEU B 1 42 ? -6.301 21.031 12.531 1 98.31 42 LEU B N 1
ATOM 2729 C CA . LEU B 1 42 ? -5.465 19.828 12.539 1 98.31 42 LEU B CA 1
ATOM 2730 C C . LEU B 1 42 ? -4.336 19.953 11.523 1 98.31 42 LEU B C 1
ATOM 2732 O O . LEU B 1 42 ? -4.582 20.203 10.344 1 98.31 42 LEU B O 1
ATOM 2736 N N . MET B 1 43 ? -3.072 19.781 11.984 1 98.81 43 MET B N 1
ATOM 2737 C CA . MET B 1 43 ? -1.917 20.141 11.172 1 98.81 43 MET B CA 1
ATOM 2738 C C . MET B 1 43 ? -1.072 18.906 10.844 1 98.81 43 MET B C 1
ATOM 2740 O O . MET B 1 43 ? -0.822 18.078 11.719 1 98.81 43 MET B O 1
ATOM 2744 N N . PHE B 1 44 ? -0.635 18.828 9.555 1 98.88 44 PHE B N 1
ATOM 2745 C CA . PHE B 1 44 ? 0.183 17.734 9.062 1 98.88 44 PHE B CA 1
ATOM 2746 C C . PHE B 1 44 ? 1.475 18.25 8.438 1 98.88 44 PHE B C 1
ATOM 2748 O O . PHE B 1 44 ? 1.441 19.094 7.539 1 98.88 44 PHE B O 1
ATOM 2755 N N . HIS B 1 45 ? 2.592 17.672 8.867 1 98.81 45 HIS B N 1
ATOM 2756 C CA . HIS B 1 45 ? 3.904 18.109 8.406 1 98.81 45 HIS B CA 1
ATOM 2757 C C . HIS B 1 45 ? 4.297 17.391 7.113 1 98.81 45 HIS B C 1
ATOM 2759 O O . HIS B 1 45 ? 3.572 16.516 6.637 1 98.81 45 HIS B O 1
ATOM 2765 N N . GLY B 1 46 ? 5.426 17.797 6.559 1 98.38 46 GLY B N 1
ATOM 2766 C CA . GLY B 1 46 ? 5.938 17.234 5.324 1 98.38 46 GLY B CA 1
ATOM 2767 C C . GLY B 1 46 ? 6.801 16 5.543 1 98.38 46 GLY B C 1
ATOM 2768 O O . GLY B 1 46 ? 7.027 15.594 6.684 1 98.38 46 GLY B O 1
ATOM 2769 N N . TRP B 1 47 ? 7.262 15.477 4.445 1 96.25 47 TRP B N 1
ATOM 2770 C CA . TRP B 1 47 ? 8.07 14.266 4.426 1 96.25 47 TRP B CA 1
ATOM 2771 C C . TRP B 1 47 ? 9.359 14.453 5.219 1 96.25 47 TRP B C 1
ATOM 2773 O O . TRP B 1 47 ? 10.07 15.445 5.035 1 96.25 47 TRP B O 1
ATOM 2783 N N . GLN B 1 48 ? 9.672 13.555 6.168 1 94.69 48 GLN B N 1
ATOM 2784 C CA . GLN B 1 48 ? 10.852 13.484 7.023 1 94.69 48 GLN B CA 1
ATOM 2785 C C . GLN B 1 48 ? 10.891 14.656 8 1 94.69 48 GLN B C 1
ATOM 2787 O O . GLN B 1 48 ? 11.945 14.977 8.555 1 94.69 48 GLN B O 1
ATOM 2792 N N . ASP B 1 49 ? 9.812 15.336 8.156 1 97.88 49 ASP B N 1
ATOM 2793 C CA . ASP B 1 49 ? 9.609 16.391 9.148 1 97.88 49 ASP B CA 1
ATOM 2794 C C . ASP B 1 49 ? 8.844 15.875 10.359 1 97.88 49 ASP B C 1
ATOM 2796 O O . ASP B 1 49 ? 8.875 14.68 10.656 1 97.88 49 ASP B O 1
ATOM 2800 N N . ASN B 1 50 ? 8.359 16.781 11.164 1 98.56 50 ASN B N 1
ATOM 2801 C CA . ASN B 1 50 ? 7.512 16.391 12.289 1 98.56 50 ASN B CA 1
ATOM 2802 C C . ASN B 1 50 ? 6.684 17.578 12.797 1 98.56 50 ASN B C 1
ATOM 2804 O O . ASN B 1 50 ? 6.754 18.672 12.242 1 98.56 50 ASN B O 1
ATOM 2808 N N . ALA B 1 51 ? 5.938 17.328 13.812 1 98.44 51 ALA B N 1
ATOM 2809 C CA . ALA B 1 51 ? 4.926 18.266 14.289 1 98.44 51 ALA B CA 1
ATOM 2810 C C . ALA B 1 51 ? 5.566 19.562 14.766 1 98.44 51 ALA B C 1
ATOM 2812 O O . ALA B 1 51 ? 4.93 20.625 14.742 1 98.44 51 ALA B O 1
ATOM 2813 N N . ALA B 1 52 ? 6.824 19.547 15.18 1 98.31 52 ALA B N 1
ATOM 2814 C CA . ALA B 1 52 ? 7.484 20.719 15.766 1 98.31 52 ALA B CA 1
ATOM 2815 C C . ALA B 1 52 ? 7.68 21.812 14.727 1 98.31 52 ALA B C 1
ATOM 2817 O O . ALA B 1 52 ? 7.957 22.969 15.086 1 98.31 52 ALA B O 1
ATOM 2818 N N . THR B 1 53 ? 7.523 21.453 13.453 1 98.44 53 THR B N 1
ATOM 2819 C CA . THR B 1 53 ? 7.695 22.438 12.391 1 98.44 53 THR B CA 1
ATOM 2820 C C . THR B 1 53 ? 6.648 23.531 12.5 1 98.44 53 THR B C 1
ATOM 2822 O O . THR B 1 53 ? 6.836 24.625 11.977 1 98.44 53 THR B O 1
ATOM 2825 N N . PHE B 1 54 ? 5.57 23.266 13.234 1 98.38 54 PHE B N 1
ATOM 2826 C CA . PHE B 1 54 ? 4.445 24.188 13.273 1 98.38 54 PHE B CA 1
ATOM 2827 C C . PHE B 1 54 ? 4.488 25.031 14.539 1 98.38 54 PHE B C 1
ATOM 2829 O O . PHE B 1 54 ? 3.652 25.922 14.727 1 98.38 54 PHE B O 1
ATOM 2836 N N . ILE B 1 55 ? 5.457 24.812 15.453 1 97 55 ILE B N 1
ATOM 2837 C CA . ILE B 1 55 ? 5.48 25.484 16.75 1 97 55 ILE B CA 1
ATOM 2838 C C . ILE B 1 55 ? 5.477 27 16.562 1 97 55 ILE B C 1
ATOM 2840 O O . ILE B 1 55 ? 4.688 27.703 17.188 1 97 55 ILE B O 1
ATOM 2844 N N . PRO B 1 56 ? 6.316 27.578 15.625 1 96.62 56 PRO B N 1
ATOM 2845 C CA . PRO B 1 56 ? 6.242 29.031 15.422 1 96.62 56 PRO B CA 1
ATOM 2846 C C . PRO B 1 56 ? 4.863 29.484 14.953 1 96.62 56 PRO B C 1
ATOM 2848 O O . PRO B 1 56 ? 4.375 30.531 15.398 1 96.62 56 PRO B O 1
ATOM 2851 N N . LEU B 1 57 ? 4.25 28.75 14.078 1 97 57 LEU B N 1
ATOM 2852 C CA . LEU B 1 57 ? 2.92 29.094 13.586 1 97 57 LEU B CA 1
ATOM 2853 C C . LEU B 1 57 ? 1.89 29.016 14.711 1 97 57 LEU B C 1
ATOM 2855 O O . LEU B 1 57 ? 1.025 29.875 14.828 1 97 57 LEU B O 1
ATOM 2859 N N . ILE B 1 58 ? 1.955 27.984 15.539 1 96.31 58 ILE B N 1
ATOM 2860 C CA . ILE B 1 58 ? 1.034 27.781 16.656 1 96.31 58 ILE B CA 1
ATOM 2861 C C . ILE B 1 58 ? 1.097 28.969 17.609 1 96.31 58 ILE B C 1
ATOM 2863 O O . ILE B 1 58 ? 0.069 29.406 18.125 1 96.31 58 ILE B O 1
ATOM 2867 N N . GLN B 1 59 ? 2.264 29.5 17.828 1 94.69 59 GLN B N 1
ATOM 2868 C CA . GLN B 1 59 ? 2.443 30.625 18.734 1 94.69 59 GLN B CA 1
ATOM 2869 C C . GLN B 1 59 ? 1.647 31.844 18.266 1 94.69 59 GLN B C 1
ATOM 2871 O O . GLN B 1 59 ? 1.105 32.594 19.078 1 94.69 59 GLN B O 1
ATOM 2876 N N . HIS B 1 60 ? 1.531 32.031 16.969 1 96.06 60 HIS B N 1
ATOM 2877 C CA . HIS B 1 60 ? 0.827 33.156 16.406 1 96.06 60 HIS B CA 1
ATOM 2878 C C . HIS B 1 60 ? -0.678 32.906 16.375 1 96.06 60 HIS B C 1
ATOM 2880 O O . HIS B 1 60 ? -1.467 33.875 16.453 1 96.06 60 HIS B O 1
ATOM 2886 N N . LEU B 1 61 ? -1.102 31.641 16.328 1 96.38 61 LEU B N 1
ATOM 2887 C CA . LEU B 1 61 ? -2.494 31.344 16.016 1 96.38 61 LEU B CA 1
ATOM 2888 C C . LEU B 1 61 ? -3.248 30.891 17.266 1 96.38 61 LEU B C 1
ATOM 2890 O O . LEU B 1 61 ? -4.48 30.891 17.281 1 96.38 61 LEU B O 1
ATOM 2894 N N . ARG B 1 62 ? -2.555 30.531 18.312 1 92 62 ARG B N 1
ATOM 2895 C CA . ARG B 1 62 ? -3.129 29.859 19.484 1 92 62 ARG B CA 1
ATOM 2896 C C . ARG B 1 62 ? -4.152 30.75 20.172 1 92 62 ARG B C 1
ATOM 2898 O O . ARG B 1 62 ? -5.066 30.25 20.844 1 92 62 ARG B O 1
ATOM 2905 N N . PRO B 1 63 ? -4.078 32.125 20.109 1 90.5 63 PRO B N 1
ATOM 2906 C CA . PRO B 1 63 ? -5.125 32.938 20.734 1 90.5 63 PRO B CA 1
ATOM 2907 C C . PRO B 1 63 ? -6.473 32.812 20.016 1 90.5 63 PRO B C 1
ATOM 2909 O O . PRO B 1 63 ? -7.508 33.156 20.594 1 90.5 63 PRO B O 1
ATOM 2912 N N . TYR B 1 64 ? -6.527 32.25 18.875 1 92.06 64 TYR B N 1
ATOM 2913 C CA . TYR B 1 64 ? -7.73 32.344 18.047 1 92.06 64 TYR B CA 1
ATOM 2914 C C . TYR B 1 64 ? -8.289 30.938 17.781 1 92.06 64 TYR B C 1
ATOM 2916 O O . TYR B 1 64 ? -9.484 30.781 17.531 1 92.06 64 TYR B O 1
ATOM 2924 N N . TYR B 1 65 ? -7.395 29.922 17.859 1 94 65 TYR B N 1
ATOM 2925 C CA . TYR B 1 65 ? -7.793 28.594 17.406 1 94 65 TYR B CA 1
ATOM 2926 C C . TYR B 1 65 ? -7.281 27.531 18.359 1 94 65 TYR B C 1
ATOM 2928 O O . TYR B 1 65 ? -6.262 27.719 19.031 1 94 65 TYR B O 1
ATOM 2936 N N . GLN B 1 66 ? -8.031 26.422 18.391 1 93.31 66 GLN B N 1
ATOM 2937 C CA . GLN B 1 66 ? -7.453 25.172 18.891 1 93.31 66 GLN B CA 1
ATOM 2938 C C . GLN B 1 66 ? -6.637 24.469 17.797 1 93.31 66 GLN B C 1
ATOM 2940 O O . GLN B 1 66 ? -7.078 24.375 16.656 1 93.31 66 GLN B O 1
ATOM 2945 N N . MET B 1 67 ? -5.461 24.094 18.203 1 96.19 67 MET B N 1
ATOM 2946 C CA . MET B 1 67 ? -4.586 23.516 17.203 1 96.19 67 MET B CA 1
ATOM 2947 C C . MET B 1 67 ? -4.027 22.172 17.672 1 96.19 67 MET B C 1
ATOM 2949 O O . MET B 1 67 ? -3.686 22.016 18.844 1 96.19 67 MET B O 1
ATOM 2953 N N . ILE B 1 68 ? -4.012 21.219 16.797 1 96.31 68 ILE B N 1
ATOM 2954 C CA . ILE B 1 68 ? -3.359 19.922 16.984 1 96.31 68 ILE B CA 1
ATOM 2955 C C . ILE B 1 68 ? -2.418 19.641 15.82 1 96.31 68 ILE B C 1
ATOM 2957 O O . ILE B 1 68 ? -2.828 19.688 14.656 1 96.31 68 ILE B O 1
ATOM 2961 N N . ALA B 1 69 ? -1.153 19.469 16.109 1 98.19 69 ALA B N 1
ATOM 2962 C CA . ALA B 1 69 ? -0.174 19.016 15.133 1 98.19 69 ALA B CA 1
ATOM 2963 C C . ALA B 1 69 ? 0.276 17.578 15.445 1 98.19 69 ALA B C 1
ATOM 2965 O O . ALA B 1 69 ? 0.707 17.297 16.562 1 98.19 69 ALA B O 1
ATOM 2966 N N . VAL B 1 70 ? 0.224 16.719 14.438 1 98.25 70 VAL B N 1
ATOM 2967 C CA . VAL B 1 70 ? 0.588 15.336 14.711 1 98.25 70 VAL B CA 1
ATOM 2968 C C . VAL B 1 70 ? 1.854 14.969 13.945 1 98.25 70 VAL B C 1
ATOM 2970 O O . VAL B 1 70 ? 2.135 15.539 12.891 1 98.25 70 VAL B O 1
ATOM 2973 N N . ASP B 1 71 ? 2.639 14.086 14.562 1 98.81 71 ASP B N 1
ATOM 2974 C CA . ASP B 1 71 ? 3.664 13.367 13.812 1 98.81 71 ASP B CA 1
ATOM 2975 C C . ASP B 1 71 ? 3.041 12.297 12.922 1 98.81 71 ASP B C 1
ATOM 2977 O O . ASP B 1 71 ? 2.352 11.398 13.406 1 98.81 71 ASP B O 1
ATOM 2981 N N . LEU B 1 72 ? 3.258 12.414 11.672 1 98.81 72 LEU B N 1
ATOM 2982 C CA . LEU B 1 72 ? 2.779 11.367 10.781 1 98.81 72 LEU B CA 1
ATOM 2983 C C . LEU B 1 72 ? 3.459 10.039 11.094 1 98.81 72 LEU B C 1
ATOM 2985 O O . LEU B 1 72 ? 4.559 10.016 11.656 1 98.81 72 LEU B O 1
ATOM 2989 N N . PRO B 1 73 ? 2.809 8.93 10.75 1 98.62 73 PRO B N 1
ATOM 2990 C CA . PRO B 1 73 ? 3.445 7.633 10.992 1 98.62 73 PRO B CA 1
ATOM 2991 C C . PRO B 1 73 ? 4.879 7.57 10.469 1 98.62 73 PRO B C 1
ATOM 2993 O O . PRO B 1 73 ? 5.141 7.988 9.336 1 98.62 73 PRO B O 1
ATOM 2996 N N . GLY B 1 74 ? 5.742 7.086 11.32 1 98.44 74 GLY B N 1
ATOM 2997 C CA . GLY B 1 74 ? 7.137 6.941 10.93 1 98.44 74 GLY B CA 1
ATOM 2998 C C . GLY B 1 74 ? 7.953 8.203 11.148 1 98.44 74 GLY B C 1
ATOM 2999 O O . GLY B 1 74 ? 9.141 8.242 10.82 1 98.44 74 GLY B O 1
ATOM 3000 N N . HIS B 1 75 ? 7.316 9.234 11.75 1 98.69 75 HIS B N 1
ATOM 3001 C CA . HIS B 1 75 ? 7.973 10.516 11.977 1 98.69 75 HIS B CA 1
ATOM 3002 C C . HIS B 1 75 ? 7.895 10.914 13.445 1 98.69 75 HIS B C 1
ATOM 3004 O O . HIS B 1 75 ? 6.988 10.484 14.164 1 98.69 75 HIS B O 1
ATOM 3010 N N . GLY B 1 76 ? 8.859 11.758 13.82 1 98.25 76 GLY B N 1
ATOM 3011 C CA . GLY B 1 76 ? 8.828 12.305 15.172 1 98.25 76 GLY B CA 1
ATOM 3012 C C . GLY B 1 76 ? 8.703 11.242 16.25 1 98.25 76 GLY B C 1
ATOM 3013 O O . GLY B 1 76 ? 9.492 10.297 16.281 1 98.25 76 GLY B O 1
ATOM 3014 N N . LEU B 1 77 ? 7.648 11.406 17.047 1 98.31 77 LEU B N 1
ATOM 3015 C CA . LEU B 1 77 ? 7.48 10.508 18.188 1 98.31 77 LEU B CA 1
ATOM 3016 C C . LEU B 1 77 ? 6.352 9.516 17.938 1 98.31 77 LEU B C 1
ATOM 3018 O O . LEU B 1 77 ? 5.98 8.75 18.828 1 98.31 77 LEU B O 1
ATOM 3022 N N . SER B 1 78 ? 5.793 9.531 16.688 1 98.5 78 SER B N 1
ATOM 3023 C CA . SER B 1 78 ? 4.785 8.547 16.312 1 98.5 78 SER B CA 1
ATOM 3024 C C . SER B 1 78 ? 5.422 7.191 16.031 1 98.5 78 SER B C 1
ATOM 3026 O O . SER B 1 78 ? 6.613 7.109 15.727 1 98.5 78 SER B O 1
ATOM 3028 N N . HIS B 1 79 ? 4.621 6.176 16.094 1 98 79 HIS B N 1
ATOM 3029 C CA . HIS B 1 79 ? 5.074 4.812 15.836 1 98 79 HIS B CA 1
ATOM 3030 C C . HIS B 1 79 ? 5.527 4.645 14.383 1 98 79 HIS B C 1
ATOM 3032 O O . HIS B 1 79 ? 4.914 5.195 13.469 1 98 79 HIS B O 1
ATOM 3038 N N . HIS B 1 80 ? 6.602 3.865 14.25 1 98 80 HIS B N 1
ATOM 3039 C CA . HIS B 1 80 ? 6.914 3.336 12.93 1 98 80 HIS B CA 1
ATOM 3040 C C . HIS B 1 80 ? 5.875 2.309 12.484 1 98 80 HIS B C 1
ATOM 3042 O O . HIS B 1 80 ? 5.262 1.641 13.32 1 98 80 HIS B O 1
ATOM 3048 N N . ARG B 1 81 ? 5.695 2.248 11.188 1 97.81 81 ARG B N 1
ATOM 3049 C CA . ARG B 1 81 ? 4.941 1.109 10.672 1 97.81 81 ARG B CA 1
ATOM 3050 C C . ARG B 1 81 ? 5.727 -0.188 10.836 1 97.81 81 ARG B C 1
ATOM 3052 O O . ARG B 1 81 ? 6.941 -0.162 11.039 1 97.81 81 ARG B O 1
ATOM 3059 N N . SER B 1 82 ? 4.941 -1.303 10.797 1 97.69 82 SER B N 1
ATOM 3060 C CA . SER B 1 82 ? 5.578 -2.615 10.867 1 97.69 82 SER B CA 1
ATOM 3061 C C . SER B 1 82 ? 6.562 -2.812 9.719 1 97.69 82 SER B C 1
ATOM 3063 O O . SER B 1 82 ? 6.516 -2.096 8.719 1 97.69 82 SER B O 1
ATOM 3065 N N . THR B 1 83 ? 7.438 -3.766 9.867 1 96.25 83 THR B N 1
ATOM 3066 C CA . THR B 1 83 ? 8.562 -3.961 8.961 1 96.25 83 THR B CA 1
ATOM 3067 C C . THR B 1 83 ? 8.078 -4.234 7.543 1 96.25 83 THR B C 1
ATOM 3069 O O . THR B 1 83 ? 8.758 -3.904 6.574 1 96.25 83 THR B O 1
ATOM 3072 N N . ASP B 1 84 ? 6.867 -4.766 7.355 1 97.5 84 ASP B N 1
ATOM 3073 C CA . ASP B 1 84 ? 6.387 -5.164 6.039 1 97.5 84 ASP B CA 1
ATOM 3074 C C . ASP B 1 84 ? 5.473 -4.098 5.441 1 97.5 84 ASP B C 1
ATOM 3076 O O . ASP B 1 84 ? 4.785 -4.348 4.449 1 97.5 84 ASP B O 1
ATOM 3080 N N . ASN B 1 85 ? 5.418 -2.943 6.059 1 97.94 85 ASN B N 1
ATOM 3081 C CA . ASN B 1 85 ? 4.656 -1.813 5.539 1 97.94 85 ASN B CA 1
ATOM 3082 C C . ASN B 1 85 ? 5.57 -0.68 5.082 1 97.94 85 ASN B C 1
ATOM 3084 O O . ASN B 1 85 ? 6.316 -0.119 5.887 1 97.94 85 ASN B O 1
ATOM 3088 N N . PHE B 1 86 ? 5.496 -0.323 3.818 1 98.06 86 PHE B N 1
ATOM 3089 C CA . PHE B 1 86 ? 6.43 0.626 3.219 1 98.06 86 PHE B CA 1
ATOM 3090 C C . PHE B 1 86 ? 5.746 1.964 2.961 1 98.06 86 PHE B C 1
ATOM 3092 O O . PHE B 1 86 ? 5.965 2.588 1.921 1 98.06 86 PHE B O 1
ATOM 3099 N N . TYR B 1 87 ? 4.84 2.355 3.791 1 97.88 87 TYR B N 1
ATOM 3100 C CA . TYR B 1 87 ? 4.246 3.686 3.883 1 97.88 87 TYR B CA 1
ATOM 3101 C C . TYR B 1 87 ? 3.561 4.07 2.578 1 97.88 87 TYR B C 1
ATOM 3103 O O . TYR B 1 87 ? 3.807 5.148 2.035 1 97.88 87 TYR B O 1
ATOM 3111 N N . HIS B 1 88 ? 2.605 3.262 2.17 1 98.12 88 HIS B N 1
ATOM 3112 C CA . HIS B 1 88 ? 1.786 3.617 1.017 1 98.12 88 HIS B CA 1
ATOM 3113 C C . HIS B 1 88 ? 0.99 4.891 1.279 1 98.12 88 HIS B C 1
ATOM 3115 O O . HIS B 1 88 ? 0.469 5.09 2.379 1 98.12 88 HIS B O 1
ATOM 3121 N N . PHE B 1 89 ? 0.863 5.75 0.25 1 98.19 89 PHE B N 1
ATOM 3122 C CA . PHE B 1 89 ? 0.166 7.023 0.384 1 98.19 89 PHE B CA 1
ATOM 3123 C C . PHE B 1 89 ? -1.242 6.812 0.929 1 98.19 89 PHE B C 1
ATOM 3125 O O . PHE B 1 89 ? -1.677 7.531 1.832 1 98.19 89 PHE B O 1
ATOM 3132 N N . VAL B 1 90 ? -1.929 5.789 0.473 1 98.38 90 VAL B N 1
ATOM 3133 C CA . VAL B 1 90 ? -3.334 5.586 0.813 1 98.38 90 VAL B CA 1
ATOM 3134 C C . VAL B 1 90 ? -3.453 5.137 2.268 1 98.38 90 VAL B C 1
ATOM 3136 O O . VAL B 1 90 ? -4.512 5.277 2.881 1 98.38 90 VAL B O 1
ATOM 3139 N N . ASP B 1 91 ? -2.389 4.617 2.82 1 98.5 91 ASP B N 1
ATOM 3140 C CA . ASP B 1 91 ? -2.424 4.234 4.23 1 98.5 91 ASP B CA 1
ATOM 3141 C C . ASP B 1 91 ? -2.426 5.469 5.133 1 98.5 91 ASP B C 1
ATOM 3143 O O . ASP B 1 91 ? -3.027 5.457 6.207 1 98.5 91 ASP B O 1
ATOM 3147 N N . TYR B 1 92 ? -1.713 6.562 4.668 1 98.5 92 TYR B N 1
ATOM 3148 C CA . TYR B 1 92 ? -1.826 7.824 5.391 1 98.5 92 TYR B CA 1
ATOM 3149 C C . TYR B 1 92 ? -3.275 8.297 5.438 1 98.5 92 TYR B C 1
ATOM 3151 O O . TYR B 1 92 ? -3.74 8.789 6.469 1 98.5 92 TYR B O 1
ATOM 3159 N N . LEU B 1 93 ? -3.961 8.133 4.309 1 98.75 93 LEU B N 1
ATOM 3160 C CA . LEU B 1 93 ? -5.34 8.602 4.23 1 98.75 93 LEU B CA 1
ATOM 3161 C C . LEU B 1 93 ? -6.238 7.809 5.168 1 98.75 93 LEU B C 1
ATOM 3163 O O . LEU B 1 93 ? -7.141 8.367 5.793 1 98.75 93 LEU B O 1
ATOM 3167 N N . ASP B 1 94 ? -5.949 6.52 5.258 1 98.75 94 ASP B N 1
ATOM 3168 C CA . ASP B 1 94 ? -6.695 5.68 6.191 1 98.75 94 ASP B CA 1
ATOM 3169 C C . ASP B 1 94 ? -6.445 6.113 7.637 1 98.75 94 ASP B C 1
ATOM 3171 O O . ASP B 1 94 ? -7.387 6.281 8.414 1 98.75 94 ASP B O 1
ATOM 3175 N N . ASP B 1 95 ? -5.203 6.336 8.016 1 98.56 95 ASP B N 1
ATOM 3176 C CA . ASP B 1 95 ? -4.832 6.758 9.367 1 98.56 95 ASP B CA 1
ATOM 3177 C C . ASP B 1 95 ? -5.48 8.094 9.727 1 98.56 95 ASP B C 1
ATOM 3179 O O . ASP B 1 95 ? -6.098 8.227 10.781 1 98.56 95 ASP B O 1
ATOM 3183 N N . ILE B 1 96 ? -5.371 9.016 8.789 1 98.69 96 ILE B N 1
ATOM 3184 C CA . ILE B 1 96 ? -5.816 10.367 9.086 1 98.69 96 ILE B CA 1
ATOM 3185 C C . ILE B 1 96 ? -7.344 10.422 9.078 1 98.69 96 ILE B C 1
ATOM 3187 O O . ILE B 1 96 ? -7.945 11.188 9.836 1 98.69 96 ILE B O 1
ATOM 3191 N N . SER B 1 97 ? -7.992 9.578 8.273 1 98.5 97 SER B N 1
ATOM 3192 C CA . SER B 1 97 ? -9.445 9.492 8.344 1 98.5 97 SER B CA 1
ATOM 3193 C C . SER B 1 97 ? -9.914 9.07 9.734 1 98.5 97 SER B C 1
ATOM 3195 O O . SER B 1 97 ? -10.914 9.594 10.242 1 98.5 97 SER B O 1
ATOM 3197 N N . GLN B 1 98 ? -9.227 8.117 10.359 1 98.12 98 G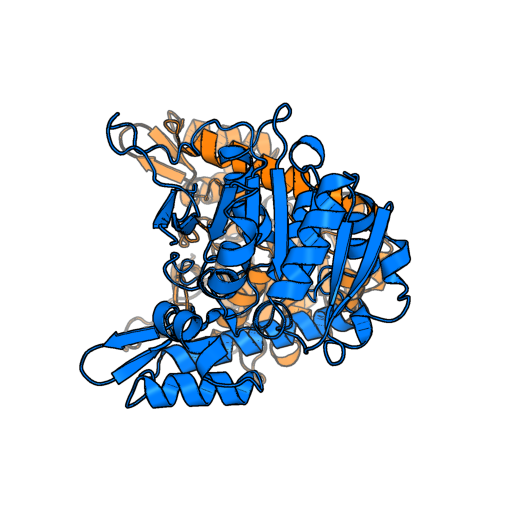LN B N 1
ATOM 3198 C CA . GLN B 1 98 ? -9.539 7.703 11.727 1 98.12 98 GLN B CA 1
ATOM 3199 C C . GLN B 1 98 ? -9.383 8.867 12.703 1 98.12 98 GLN B C 1
ATOM 3201 O O . GLN B 1 98 ? -10.227 9.07 13.578 1 98.12 98 GLN B O 1
ATOM 3206 N N . LEU B 1 99 ? -8.305 9.586 12.5 1 97.81 99 LEU B N 1
ATOM 3207 C CA . LEU B 1 99 ? -8.031 10.719 13.383 1 97.81 99 LEU B CA 1
ATOM 3208 C C . LEU B 1 99 ? -9.094 11.797 13.242 1 97.81 99 LEU B C 1
ATOM 3210 O O . LEU B 1 99 ? -9.586 12.32 14.242 1 97.81 99 LEU B O 1
ATOM 3214 N N . VAL B 1 100 ? -9.484 12.117 12 1 97.75 100 VAL B N 1
ATOM 3215 C CA . VAL B 1 100 ? -10.492 13.125 11.727 1 97.75 100 VAL B CA 1
ATOM 3216 C C . VAL B 1 100 ? -11.828 12.703 12.344 1 97.75 100 VAL B C 1
ATOM 3218 O O . VAL B 1 100 ? -12.539 13.523 12.922 1 97.75 100 VAL B O 1
ATOM 3221 N N . GLU B 1 101 ? -12.125 11.42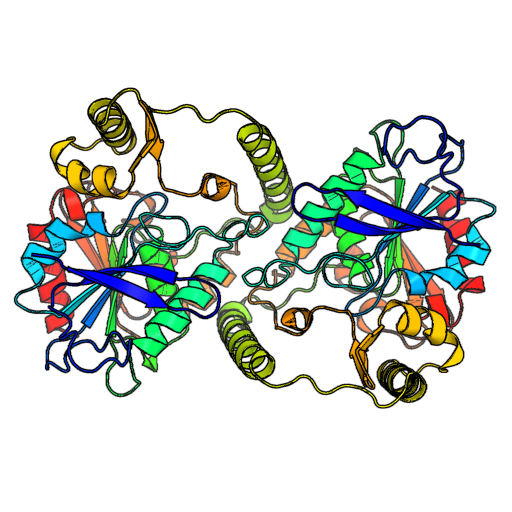2 12.273 1 96.06 101 GLU B N 1
ATOM 3222 C CA . GLU B 1 101 ? -13.367 10.922 12.859 1 96.06 101 GLU B CA 1
ATOM 3223 C C . GLU B 1 101 ? -13.367 11.102 14.375 1 96.06 101 GLU B C 1
ATOM 3225 O O . GLU B 1 101 ? -14.422 11.312 14.977 1 96.06 101 GLU B O 1
ATOM 3230 N N . GLN B 1 102 ? -12.195 11 14.953 1 94.25 102 GLN B N 1
ATOM 3231 C CA . GLN B 1 102 ? -12.078 11.172 16.406 1 94.25 102 GLN B CA 1
ATOM 3232 C C . GLN B 1 102 ? -12.25 12.633 16.797 1 94.25 102 GLN B C 1
ATOM 3234 O O . GLN B 1 102 ? -12.711 12.93 17.906 1 94.25 102 GLN B O 1
ATOM 3239 N N . LEU B 1 103 ? -11.938 13.516 15.898 1 93.94 103 LEU B N 1
ATOM 3240 C CA . LEU B 1 103 ? -11.773 14.906 16.297 1 93.94 103 LEU B CA 1
ATOM 3241 C C . LEU B 1 103 ? -12.922 15.758 15.781 1 93.94 103 LEU B C 1
ATOM 3243 O O . LEU B 1 103 ? -13.109 16.891 16.219 1 93.94 103 LEU B O 1
ATOM 3247 N N . SER B 1 104 ? -13.695 15.203 14.859 1 89.31 104 SER B N 1
ATOM 3248 C CA . SER B 1 104 ? -14.703 16.016 14.18 1 89.31 104 SER B CA 1
ATOM 3249 C C . SER B 1 104 ? -16.062 15.312 14.156 1 89.31 104 SER B C 1
ATOM 3251 O O . SER B 1 104 ? -16.141 14.117 14.453 1 89.31 104 SER B O 1
ATOM 3253 N N . SER B 1 105 ? -17.094 16.141 13.945 1 84.62 105 SER B N 1
ATOM 3254 C CA . SER B 1 105 ? -18.422 15.664 13.602 1 84.62 105 SER B CA 1
ATOM 3255 C C . SER B 1 105 ? -19.016 16.484 12.453 1 84.62 105 SER B C 1
ATOM 3257 O O . SER B 1 105 ? -18.469 17.516 12.07 1 84.62 105 SER B O 1
ATOM 3259 N N . THR B 1 106 ? -20.047 15.922 11.914 1 84.88 106 THR B N 1
ATOM 3260 C CA . THR B 1 106 ? -20.719 16.625 10.82 1 84.88 106 THR B CA 1
ATOM 3261 C C . THR B 1 106 ? -21.25 17.969 11.297 1 84.88 106 THR B C 1
ATOM 3263 O O . THR B 1 106 ? -21.359 18.906 10.5 1 84.88 106 THR B O 1
ATOM 3266 N N . GLU B 1 107 ? -21.438 18.078 12.523 1 87.62 107 GLU B N 1
ATOM 3267 C CA . GLU B 1 107 ? -21.938 19.328 13.102 1 87.62 107 GLU B CA 1
ATOM 3268 C C . GLU B 1 107 ? -20.797 20.25 13.492 1 87.62 107 GLU B C 1
ATOM 3270 O O . GLU B 1 107 ? -21 21.453 13.688 1 87.62 107 GLU B O 1
ATOM 3275 N N . GLN B 1 108 ? -19.656 19.656 13.586 1 91.38 108 GLN B N 1
ATOM 3276 C CA . GLN B 1 108 ? -18.469 20.406 13.961 1 91.38 108 GLN B CA 1
ATOM 3277 C C . GLN B 1 108 ? -17.281 20.031 13.078 1 91.38 108 GLN B C 1
ATOM 3279 O O . GLN B 1 108 ? -16.328 19.391 13.539 1 91.38 108 GLN B O 1
ATOM 3284 N N . PRO B 1 109 ? -17.359 20.531 11.852 1 95 109 PRO B N 1
ATOM 3285 C CA . PRO B 1 109 ? -16.219 20.281 10.969 1 95 109 PRO B CA 1
ATOM 3286 C C . PRO B 1 109 ? -14.953 21 11.406 1 95 109 PRO B C 1
ATOM 3288 O O . PRO B 1 109 ? -15.023 21.969 12.164 1 95 109 PRO B O 1
ATOM 3291 N N . ILE B 1 110 ? -13.836 20.5 10.93 1 97.06 110 ILE B N 1
ATOM 3292 C CA . ILE B 1 110 ? -12.562 21.062 11.359 1 97.06 110 ILE B CA 1
ATOM 3293 C C . ILE B 1 110 ? -11.797 21.578 10.148 1 97.06 110 ILE B C 1
ATOM 3295 O O . ILE B 1 110 ? -12.195 21.344 9.008 1 97.06 110 ILE B O 1
ATOM 3299 N N . ILE B 1 111 ? -10.75 22.359 10.438 1 98.38 111 ILE B N 1
ATOM 3300 C CA . ILE B 1 111 ? -9.859 22.906 9.414 1 98.38 111 ILE B CA 1
ATOM 3301 C C . ILE B 1 111 ? -8.578 22.078 9.359 1 98.38 111 ILE B C 1
ATOM 3303 O O . ILE B 1 111 ? -8.023 21.703 10.391 1 98.38 111 ILE B O 1
ATOM 3307 N N . LEU B 1 112 ? -8.195 21.719 8.141 1 98.88 112 LEU B N 1
ATOM 3308 C CA . LEU B 1 112 ? -6.918 21.016 7.957 1 98.88 112 LEU B CA 1
ATOM 3309 C C . LEU B 1 112 ? -5.844 21.984 7.461 1 98.88 112 LEU B C 1
ATOM 3311 O O . LEU B 1 112 ? -6.113 22.828 6.609 1 98.88 112 LEU B O 1
ATOM 3315 N N . LEU B 1 113 ? -4.691 21.891 8.039 1 98.94 113 LEU B N 1
ATOM 3316 C CA . LEU B 1 113 ? -3.52 22.625 7.574 1 98.94 113 LEU B CA 1
ATOM 3317 C C . LEU B 1 113 ? -2.346 21.688 7.336 1 98.94 113 LEU B C 1
ATOM 3319 O O . LEU B 1 113 ? -1.948 20.953 8.242 1 98.94 113 LEU B O 1
ATOM 3323 N N . GLY B 1 114 ? -1.842 21.688 6.129 1 98.88 114 GLY B N 1
ATOM 3324 C CA . GLY B 1 114 ? -0.751 20.781 5.816 1 98.88 114 GLY B CA 1
ATOM 3325 C C . GLY B 1 114 ? 0.391 21.453 5.074 1 98.88 114 GLY B C 1
ATOM 3326 O O . GLY B 1 114 ? 0.173 22.391 4.309 1 98.88 114 GLY B O 1
ATOM 3327 N N . HIS B 1 115 ? 1.592 20.953 5.289 1 98.81 115 HIS B N 1
ATOM 3328 C CA . HIS B 1 115 ? 2.787 21.359 4.555 1 98.81 115 HIS B CA 1
ATOM 3329 C C . HIS B 1 115 ? 3.307 20.219 3.68 1 98.81 115 HIS B C 1
ATOM 3331 O O . HIS B 1 115 ? 3.547 19.109 4.172 1 98.81 115 HIS B O 1
ATOM 3337 N N . SER B 1 116 ? 3.529 20.469 2.34 1 98.06 116 SER B N 1
ATOM 3338 C CA . SER B 1 116 ? 4.133 19.5 1.425 1 98.06 116 SER B CA 1
ATOM 3339 C C . SER B 1 116 ? 3.377 18.188 1.435 1 98.06 116 SER B C 1
ATOM 3341 O O . SER B 1 116 ? 2.178 18.141 1.152 1 98.06 116 SER B O 1
ATOM 3343 N N . LEU B 1 117 ? 3.896 17.094 1.975 1 98.38 117 LEU B N 1
ATOM 3344 C CA . LEU B 1 117 ? 3.184 15.828 2.131 1 98.38 117 LEU B CA 1
ATOM 3345 C C . LEU B 1 117 ? 1.903 16.016 2.938 1 98.38 117 LEU B C 1
ATOM 3347 O O . LEU B 1 117 ? 0.854 15.477 2.584 1 98.38 117 LEU B O 1
ATOM 3351 N N . GLY B 1 118 ? 2.027 16.781 3.967 1 98.81 118 GLY B N 1
ATOM 3352 C CA . GLY B 1 118 ? 0.864 17.062 4.793 1 98.81 118 GLY B CA 1
ATOM 3353 C C . GLY B 1 118 ? -0.238 17.781 4.039 1 98.81 118 GLY B C 1
ATOM 3354 O O . GLY B 1 118 ? -1.422 17.562 4.289 1 98.81 118 GLY B O 1
ATOM 3355 N N . ALA B 1 119 ? 0.133 18.672 3.143 1 98.69 119 ALA B N 1
ATOM 3356 C CA . ALA B 1 119 ? -0.849 19.391 2.334 1 98.69 119 ALA B CA 1
ATOM 3357 C C . ALA B 1 119 ? -1.573 18.453 1.381 1 98.69 119 ALA B C 1
ATOM 3359 O O . ALA B 1 119 ? -2.789 18.547 1.203 1 98.69 119 ALA B O 1
ATOM 3360 N N . ILE B 1 120 ? -0.828 17.547 0.819 1 98.06 120 ILE B N 1
ATOM 3361 C CA . ILE B 1 120 ? -1.372 16.547 -0.092 1 98.06 120 ILE B CA 1
ATOM 3362 C C . ILE B 1 120 ? -2.359 15.648 0.655 1 98.06 120 ILE B C 1
ATOM 3364 O O . ILE B 1 120 ? -3.457 15.375 0.161 1 98.06 120 ILE B O 1
ATOM 3368 N N . ILE B 1 121 ? -1.995 15.289 1.807 1 98.88 121 ILE B N 1
ATOM 3369 C CA . ILE B 1 121 ? -2.861 14.477 2.656 1 98.88 121 ILE B CA 1
ATOM 3370 C C . ILE B 1 121 ? -4.109 15.273 3.027 1 98.88 121 ILE B C 1
ATOM 3372 O O . ILE B 1 121 ? -5.23 14.766 2.918 1 98.88 121 ILE B O 1
ATOM 3376 N N . ALA B 1 122 ? -3.922 16.516 3.414 1 98.94 122 ALA B N 1
ATOM 3377 C CA . ALA B 1 122 ? -5.031 17.359 3.84 1 98.94 122 ALA B CA 1
ATOM 3378 C C . ALA B 1 122 ? -6.051 17.531 2.717 1 98.94 122 ALA B C 1
ATOM 3380 O O . ALA B 1 122 ? -7.254 17.391 2.936 1 98.94 122 ALA B O 1
ATOM 3381 N N . ASN B 1 123 ? -5.566 17.828 1.558 1 98.81 123 ASN B N 1
ATOM 3382 C CA . ASN B 1 123 ? -6.465 18 0.419 1 98.81 123 ASN B CA 1
ATOM 3383 C C . ASN B 1 123 ? -7.188 16.703 0.085 1 98.81 123 ASN B C 1
ATOM 3385 O O . ASN B 1 123 ? -8.383 16.703 -0.201 1 98.81 123 ASN B O 1
ATOM 3389 N N . SER B 1 124 ? -6.512 15.602 0.123 1 98.88 124 SER B N 1
ATOM 3390 C CA . SER B 1 124 ? -7.133 14.312 -0.155 1 98.88 124 SER B CA 1
ATOM 3391 C C . SER B 1 124 ? -8.211 13.984 0.871 1 98.88 124 SER B C 1
ATOM 3393 O O . SER B 1 124 ? -9.281 13.484 0.517 1 98.88 124 SER B O 1
ATOM 3395 N N . ILE B 1 125 ? -7.918 14.297 2.125 1 98.88 125 ILE B N 1
ATOM 3396 C CA . ILE B 1 125 ? -8.898 14.086 3.186 1 98.88 125 ILE B CA 1
ATOM 3397 C C . ILE B 1 125 ? -10.102 15 2.969 1 98.88 125 ILE B C 1
ATOM 3399 O O . ILE B 1 125 ? -11.242 14.586 3.174 1 98.88 125 ILE B O 1
ATOM 3403 N N . GLY B 1 126 ? -9.812 16.219 2.57 1 98.75 126 GLY B N 1
ATOM 3404 C CA . GLY B 1 126 ? -10.891 17.125 2.234 1 98.75 126 GLY B CA 1
ATOM 3405 C C . GLY B 1 126 ? -11.836 16.578 1.182 1 98.75 126 GLY B C 1
ATOM 3406 O O . GLY B 1 126 ? -13.047 16.812 1.243 1 98.75 126 GLY B O 1
ATOM 3407 N N . ALA B 1 127 ? -11.344 15.875 0.238 1 98.88 127 ALA B N 1
ATOM 3408 C CA . ALA B 1 127 ? -12.141 15.242 -0.811 1 98.88 127 ALA B CA 1
ATOM 3409 C C . ALA B 1 127 ? -12.891 14.031 -0.275 1 98.88 127 ALA B C 1
ATOM 3411 O O . ALA B 1 127 ? -14.062 13.828 -0.594 1 98.88 127 ALA B O 1
ATOM 3412 N N . MET B 1 128 ? -12.25 13.289 0.567 1 98.69 128 MET B N 1
ATOM 3413 C CA . MET B 1 128 ? -12.758 12 1.027 1 98.69 128 MET B CA 1
ATOM 3414 C C . MET B 1 128 ? -13.852 12.188 2.074 1 98.69 128 MET B C 1
ATOM 3416 O O . MET B 1 128 ? -14.742 11.344 2.209 1 98.69 128 MET B O 1
ATOM 3420 N N . MET B 1 129 ? -13.703 13.305 2.852 1 98.19 129 MET B N 1
ATOM 3421 C CA . MET B 1 129 ? -14.586 13.508 3.998 1 98.19 129 MET B CA 1
ATOM 3422 C C . MET B 1 129 ? -15.148 14.93 4.008 1 98.19 129 MET B C 1
ATOM 3424 O O . MET B 1 129 ? -14.977 15.664 4.98 1 98.19 129 MET B O 1
ATOM 3428 N N . PRO B 1 130 ? -15.891 15.242 2.998 1 97.81 130 PRO B N 1
ATOM 3429 C CA . PRO B 1 130 ? -16.312 16.641 2.836 1 97.81 130 PRO B CA 1
ATOM 3430 C C . PRO B 1 130 ? -17.156 17.141 4.008 1 97.81 130 PRO B C 1
ATOM 3432 O O . PRO B 1 130 ? -17.094 18.312 4.363 1 97.81 130 PRO B O 1
ATOM 3435 N N . GLU B 1 131 ? -17.891 16.297 4.699 1 97.31 131 GLU B N 1
ATOM 3436 C CA . GLU B 1 131 ? -18.781 16.719 5.773 1 97.31 131 GLU B CA 1
ATOM 3437 C C . GLU B 1 131 ? -18 17.016 7.051 1 97.31 131 GLU B C 1
ATOM 3439 O O . GLU B 1 131 ? -18.516 17.656 7.969 1 97.31 131 GLU B O 1
ATOM 3444 N N . HIS B 1 132 ? -16.75 16.594 7.07 1 97.62 132 HIS B N 1
ATOM 3445 C CA . HIS B 1 132 ? -15.961 16.734 8.281 1 97.62 132 HIS B CA 1
ATOM 3446 C C . HIS B 1 132 ? -14.992 17.906 8.18 1 97.62 132 HIS B C 1
ATOM 3448 O O . HIS B 1 132 ? -14.336 18.266 9.156 1 97.62 132 HIS B O 1
ATOM 3454 N N . ILE B 1 133 ? -14.891 18.5 6.961 1 98.19 133 ILE B N 1
ATOM 3455 C CA . ILE B 1 133 ? -13.812 19.453 6.742 1 98.19 133 ILE B CA 1
ATOM 3456 C C . ILE B 1 133 ? -14.406 20.812 6.344 1 98.19 133 ILE B C 1
ATOM 3458 O O . ILE B 1 133 ? -15.109 20.906 5.34 1 98.19 133 ILE B O 1
ATOM 3462 N N . GLN B 1 134 ? -14.078 21.781 7.125 1 97.62 134 GLN B N 1
ATOM 3463 C CA . GLN B 1 134 ? -14.547 23.156 6.887 1 97.62 134 GLN B CA 1
ATOM 3464 C C . GLN B 1 134 ? -13.719 23.828 5.805 1 97.62 134 GLN B C 1
ATOM 3466 O O . GLN B 1 134 ? -14.258 24.578 4.98 1 97.62 134 GLN B O 1
ATOM 3471 N N . ALA B 1 135 ? -12.453 23.625 5.848 1 98.62 135 ALA B N 1
ATOM 3472 C CA . ALA B 1 135 ? -11.508 24.234 4.926 1 98.62 135 ALA B CA 1
ATOM 3473 C C . ALA B 1 135 ? -10.156 23.531 4.969 1 98.62 135 ALA B C 1
ATOM 3475 O O . ALA B 1 135 ? -9.859 22.812 5.926 1 98.62 135 ALA B O 1
ATOM 3476 N N . VAL B 1 136 ? -9.414 23.703 3.891 1 98.81 136 VAL B N 1
ATOM 3477 C CA . VAL B 1 136 ? -8.055 23.172 3.85 1 98.81 136 VAL B CA 1
ATOM 3478 C C . VAL B 1 136 ? -7.062 24.297 3.559 1 98.81 136 VAL B C 1
ATOM 3480 O O . VAL B 1 136 ? -7.285 25.109 2.656 1 98.81 136 VAL B O 1
ATOM 3483 N N . ILE B 1 137 ? -6.07 24.375 4.371 1 98.88 137 ILE B N 1
ATOM 3484 C CA . ILE B 1 137 ? -4.938 25.266 4.137 1 98.88 137 ILE B CA 1
ATOM 3485 C C . ILE B 1 137 ? -3.711 24.453 3.742 1 98.88 137 ILE B C 1
ATOM 3487 O O . ILE B 1 137 ? -3.227 23.625 4.523 1 98.88 137 ILE B O 1
ATOM 3491 N N . ALA B 1 138 ? -3.229 24.703 2.572 1 98.56 138 ALA B N 1
ATOM 3492 C CA . ALA B 1 138 ? -2.146 23.906 1.999 1 98.56 138 ALA B CA 1
ATOM 3493 C C . ALA B 1 138 ? -0.891 24.75 1.799 1 98.56 138 ALA B C 1
ATOM 3495 O O . ALA B 1 138 ? -0.872 25.656 0.963 1 98.56 138 ALA B O 1
ATOM 3496 N N . ILE B 1 139 ? 0.14 24.391 2.521 1 98.56 139 ILE B N 1
ATOM 3497 C CA . ILE B 1 139 ? 1.409 25.109 2.408 1 98.56 139 ILE B CA 1
ATOM 3498 C C . ILE B 1 139 ? 2.375 24.297 1.542 1 98.56 139 ILE B C 1
ATOM 3500 O O . ILE B 1 139 ? 2.73 23.172 1.883 1 98.56 139 ILE B O 1
ATOM 3504 N N . GLU B 1 140 ? 2.799 24.797 0.417 1 97.62 140 GLU B N 1
ATOM 3505 C CA . GLU B 1 140 ? 3.793 24.219 -0.487 1 97.62 140 GLU B CA 1
ATOM 3506 C C . GLU B 1 140 ? 3.439 22.781 -0.857 1 97.62 140 GLU B C 1
ATOM 3508 O O . GLU B 1 140 ? 4.293 21.906 -0.803 1 97.62 140 GLU B O 1
ATOM 3513 N N . GLY B 1 141 ? 2.135 22.5 -1.109 1 96.62 141 GLY B N 1
ATOM 3514 C CA . GLY B 1 141 ? 1.583 21.25 -1.602 1 96.62 141 GLY B CA 1
ATOM 3515 C C . GLY B 1 141 ? 0.13 21.359 -2.023 1 96.62 141 GLY B C 1
ATOM 3516 O O . GLY B 1 141 ? -0.663 22.031 -1.363 1 96.62 141 GLY B O 1
ATOM 3517 N N . LEU B 1 142 ? -0.223 20.719 -3.117 1 95.06 142 LEU B N 1
ATOM 3518 C CA . LEU B 1 142 ? -1.591 20.859 -3.604 1 95.06 142 LEU B CA 1
ATOM 3519 C C . LEU B 1 142 ? -2.217 19.5 -3.885 1 95.06 142 LEU B C 1
ATOM 3521 O O . LEU B 1 142 ? -3.143 19.078 -3.188 1 95.06 142 LEU B O 1
ATOM 3525 N N . THR B 1 143 ? -1.594 18.75 -4.828 1 95.44 143 THR B N 1
ATOM 3526 C CA . THR B 1 143 ? -2.211 17.5 -5.246 1 95.44 143 THR B CA 1
ATOM 3527 C C . THR B 1 143 ? -1.29 16.312 -4.949 1 95.44 143 THR B C 1
ATOM 3529 O O . THR B 1 143 ? -0.078 16.484 -4.809 1 95.44 143 THR B O 1
ATOM 3532 N N . PRO B 1 144 ? -1.918 15.117 -4.867 1 96.31 144 PRO B N 1
ATOM 3533 C CA . PRO B 1 144 ? -1.041 13.945 -4.859 1 96.31 144 PRO B CA 1
ATOM 3534 C C . PRO B 1 144 ? -0.092 13.914 -6.055 1 96.31 144 PRO B C 1
ATOM 3536 O O . PRO B 1 144 ? -0.407 14.461 -7.113 1 96.31 144 PRO B O 1
ATOM 3539 N N . LEU B 1 145 ? 1.049 13.258 -5.848 1 94.44 145 LEU B N 1
ATOM 3540 C CA . LEU B 1 145 ? 2 13.086 -6.941 1 94.44 145 LEU B CA 1
ATOM 3541 C C . LEU B 1 145 ? 1.437 12.156 -8.008 1 94.44 145 LEU B C 1
ATOM 3543 O O . LEU B 1 145 ? 0.806 11.148 -7.691 1 94.44 145 LEU B O 1
ATOM 3547 N N . PHE B 1 146 ? 1.567 12.586 -9.211 1 95.94 146 PHE B N 1
ATOM 3548 C CA . PHE B 1 146 ? 1.153 11.766 -10.336 1 95.94 146 PHE B CA 1
ATOM 3549 C C . PHE B 1 146 ? 2.24 11.719 -11.406 1 95.94 146 PHE B C 1
ATOM 3551 O O . PHE B 1 146 ? 3.186 12.508 -11.367 1 95.94 146 PHE B O 1
ATOM 3558 N N . GLU B 1 147 ? 2.172 10.766 -12.219 1 96.75 147 GLU B N 1
ATOM 3559 C CA . GLU B 1 147 ? 3.109 10.648 -13.328 1 96.75 147 GLU B CA 1
ATOM 3560 C C . GLU B 1 147 ? 2.449 10 -14.547 1 96.75 147 GLU B C 1
ATOM 3562 O O . GLU B 1 147 ? 1.312 9.531 -14.461 1 96.75 147 GLU B O 1
ATOM 3567 N N . SER B 1 148 ? 3.195 10.078 -15.586 1 97.69 148 SER B N 1
ATOM 3568 C CA . SER B 1 148 ? 2.682 9.477 -16.812 1 97.69 148 SER B CA 1
ATOM 3569 C C . SER B 1 148 ? 2.4 7.992 -16.625 1 97.69 148 SER B C 1
ATOM 3571 O O . SER B 1 148 ? 3.186 7.277 -16 1 97.69 148 SER B O 1
ATOM 3573 N N . GLU B 1 149 ? 1.304 7.562 -17.188 1 98.06 149 GLU B N 1
ATOM 3574 C CA . GLU B 1 149 ? 0.933 6.152 -17.125 1 98.06 149 GLU B CA 1
ATOM 3575 C C . GLU B 1 149 ? 1.979 5.273 -17.797 1 98.06 149 GLU B C 1
ATOM 3577 O O . GLU B 1 149 ? 2.109 4.09 -17.484 1 98.06 149 GLU B O 1
ATOM 3582 N N . SER B 1 150 ? 2.764 5.812 -18.719 1 98.19 150 SER B N 1
ATOM 3583 C CA . SER B 1 150 ? 3.793 5.074 -19.438 1 98.19 150 SER B CA 1
ATOM 3584 C C . SER B 1 150 ? 4.992 4.777 -18.547 1 98.19 150 SER B C 1
ATOM 3586 O O . SER B 1 150 ? 5.906 4.051 -18.938 1 98.19 150 SER B O 1
ATOM 3588 N N . ASN B 1 151 ? 4.93 5.27 -17.312 1 98.31 151 ASN B N 1
ATOM 3589 C CA . ASN B 1 151 ? 6.02 5.035 -16.375 1 98.31 151 ASN B CA 1
ATOM 3590 C C . ASN B 1 151 ? 5.664 3.947 -15.367 1 98.31 151 ASN B C 1
ATOM 3592 O O . ASN B 1 151 ? 6.438 3.676 -14.445 1 98.31 151 ASN B O 1
ATOM 3596 N N . THR B 1 152 ? 4.539 3.307 -15.547 1 98.69 152 THR B N 1
ATOM 3597 C CA . THR B 1 152 ? 3.992 2.432 -14.516 1 98.69 152 THR B CA 1
ATOM 3598 C C . THR B 1 152 ? 4.918 1.244 -14.266 1 98.69 152 THR B C 1
ATOM 3600 O O . THR B 1 152 ? 5.289 0.969 -13.125 1 98.69 152 THR B O 1
ATOM 3603 N N . LEU B 1 153 ? 5.34 0.57 -15.305 1 98.81 153 LEU B N 1
ATOM 3604 C CA . LEU B 1 153 ? 6.223 -0.579 -15.141 1 98.81 153 LEU B CA 1
ATOM 3605 C C . LEU B 1 153 ? 7.57 -0.153 -14.57 1 98.81 153 LEU B C 1
ATOM 3607 O O . LEU B 1 153 ? 8.086 -0.788 -13.648 1 98.81 153 LEU B O 1
ATOM 3611 N N . LYS B 1 154 ? 8.086 0.915 -15.094 1 98.69 154 LYS B N 1
ATOM 3612 C CA . LYS B 1 154 ? 9.359 1.434 -14.602 1 98.69 154 LYS B CA 1
ATOM 3613 C C . LYS B 1 154 ? 9.273 1.784 -13.117 1 98.69 154 LYS B C 1
ATOM 3615 O O . LYS B 1 154 ? 10.211 1.529 -12.359 1 98.69 154 LYS B O 1
ATOM 3620 N N . ARG B 1 155 ? 8.141 2.359 -12.734 1 98.5 155 ARG B N 1
ATOM 3621 C CA . ARG B 1 155 ? 7.902 2.719 -11.344 1 98.5 155 ARG B CA 1
ATOM 3622 C C . ARG B 1 155 ? 7.898 1.482 -10.445 1 98.5 155 ARG B C 1
ATOM 3624 O O . ARG B 1 155 ? 8.484 1.491 -9.359 1 98.5 155 ARG B O 1
ATOM 3631 N N . LEU B 1 156 ? 7.27 0.399 -10.891 1 98.62 156 LEU B N 1
ATOM 3632 C CA . LEU B 1 156 ? 7.254 -0.858 -10.148 1 98.62 156 LEU B CA 1
ATOM 3633 C C . LEU B 1 156 ? 8.672 -1.393 -9.953 1 98.62 156 LEU B C 1
ATOM 3635 O O . LEU B 1 156 ? 9.062 -1.738 -8.836 1 98.62 156 LEU B O 1
ATOM 3639 N N . GLN B 1 157 ? 9.422 -1.371 -10.984 1 98.75 157 GLN B N 1
ATOM 3640 C CA . GLN B 1 157 ? 10.781 -1.899 -10.961 1 98.75 157 GLN B CA 1
ATOM 3641 C C . GLN B 1 157 ? 11.68 -1.063 -10.055 1 98.75 157 GLN B C 1
ATOM 3643 O O . GLN B 1 157 ? 12.43 -1.608 -9.234 1 98.75 157 GLN B O 1
ATOM 3648 N N . LYS B 1 158 ? 11.555 0.219 -10.18 1 98.62 158 LYS B N 1
ATOM 3649 C CA . LYS B 1 158 ? 12.359 1.121 -9.359 1 98.62 158 LYS B CA 1
ATOM 3650 C C . LYS B 1 158 ? 11.984 1.008 -7.887 1 98.62 158 LYS B C 1
ATOM 3652 O O . LYS B 1 158 ? 12.852 1.069 -7.012 1 98.62 158 LYS B O 1
ATOM 3657 N N . GLY B 1 159 ? 10.68 0.881 -7.676 1 98.62 159 GLY B N 1
ATOM 3658 C CA . GLY B 1 159 ? 10.219 0.727 -6.305 1 98.62 159 GLY B CA 1
ATOM 3659 C C . GLY B 1 159 ? 10.758 -0.522 -5.633 1 98.62 159 GLY B C 1
ATOM 3660 O O . GLY B 1 159 ? 11.258 -0.46 -4.508 1 98.62 159 GLY B O 1
ATOM 3661 N N . VAL B 1 160 ? 10.711 -1.604 -6.297 1 98.62 160 VAL B N 1
ATOM 3662 C CA . VAL B 1 160 ? 11.211 -2.865 -5.754 1 98.62 160 VAL B CA 1
ATOM 3663 C C . VAL B 1 160 ? 12.719 -2.777 -5.543 1 98.62 160 VAL B C 1
ATOM 3665 O O . VAL B 1 160 ? 13.234 -3.219 -4.516 1 98.62 160 VAL B O 1
ATOM 3668 N N . ALA B 1 161 ? 13.406 -2.197 -6.488 1 98.56 161 ALA B N 1
ATOM 3669 C CA . ALA B 1 161 ? 14.852 -2.02 -6.367 1 98.56 161 ALA B CA 1
ATOM 3670 C C . ALA B 1 161 ? 15.195 -1.146 -5.164 1 98.56 161 ALA B C 1
ATOM 3672 O O . ALA B 1 161 ? 16.156 -1.419 -4.449 1 98.56 161 ALA B O 1
ATOM 3673 N N . SER B 1 162 ? 14.438 -0.124 -4.965 1 98.62 162 SER B N 1
ATOM 3674 C CA . SER B 1 162 ? 14.664 0.781 -3.842 1 98.62 162 SER B CA 1
ATOM 3675 C C . SER B 1 162 ? 14.477 0.064 -2.508 1 98.62 162 SER B C 1
ATOM 3677 O O . SER B 1 162 ? 15.234 0.292 -1.562 1 98.62 162 SER B O 1
ATOM 3679 N N . ARG B 1 163 ? 13.461 -0.791 -2.42 1 98.56 163 ARG B N 1
ATOM 3680 C CA . ARG B 1 163 ? 13.234 -1.566 -1.204 1 98.56 163 ARG B CA 1
ATOM 3681 C C . ARG B 1 163 ? 14.391 -2.531 -0.95 1 98.56 163 ARG B C 1
ATOM 3683 O O . ARG B 1 163 ? 14.805 -2.721 0.194 1 98.56 163 ARG B O 1
ATOM 3690 N N . LYS B 1 164 ? 14.844 -3.121 -2.023 1 98 164 LYS B N 1
ATOM 3691 C CA . LYS B 1 164 ? 15.984 -4.023 -1.91 1 98 164 LYS B CA 1
ATOM 3692 C C . LYS B 1 164 ? 17.203 -3.303 -1.343 1 98 164 LYS B C 1
ATOM 3694 O O . LYS B 1 164 ? 17.875 -3.812 -0.44 1 98 164 LYS B O 1
ATOM 3699 N N . LEU B 1 165 ? 17.469 -2.145 -1.846 1 97.38 165 LEU B N 1
ATOM 3700 C CA . LEU B 1 165 ? 18.578 -1.337 -1.364 1 97.38 165 LEU B CA 1
ATOM 3701 C C . LEU B 1 165 ? 18.391 -0.959 0.1 1 97.38 165 LEU B C 1
ATOM 3703 O O . LEU B 1 165 ? 19.328 -1.003 0.888 1 97.38 165 LEU B O 1
ATOM 3707 N N . SER B 1 166 ? 17.203 -0.61 0.427 1 97.12 166 SER B N 1
ATOM 3708 C CA . SER B 1 166 ? 16.891 -0.245 1.807 1 97.12 166 SER B CA 1
ATOM 3709 C C . SER B 1 166 ? 17.125 -1.419 2.752 1 97.12 166 SER B C 1
ATOM 3711 O O . SER B 1 166 ? 17.672 -1.246 3.842 1 97.12 166 SER B O 1
ATOM 3713 N N . ARG B 1 167 ? 16.688 -2.602 2.377 1 97.06 167 ARG B N 1
ATOM 3714 C CA . ARG B 1 167 ? 16.875 -3.809 3.174 1 97.06 167 ARG B CA 1
ATOM 3715 C C . ARG B 1 167 ? 18.359 -4.07 3.424 1 97.06 167 ARG B C 1
ATOM 3717 O O . ARG B 1 167 ? 18.75 -4.43 4.535 1 97.06 167 ARG B O 1
ATOM 3724 N N . ARG B 1 168 ? 19.156 -3.85 2.41 1 95.62 168 ARG B N 1
ATOM 3725 C CA . ARG B 1 168 ? 20.594 -4.023 2.537 1 95.62 168 ARG B CA 1
ATOM 3726 C C . ARG B 1 168 ? 21.188 -2.998 3.498 1 95.62 168 ARG B C 1
ATOM 3728 O O . ARG B 1 168 ? 22.047 -3.33 4.316 1 95.62 168 ARG B O 1
ATOM 3735 N N . ARG B 1 169 ? 20.719 -1.801 3.408 1 93.12 169 ARG B N 1
ATOM 3736 C CA . ARG B 1 169 ? 21.203 -0.73 4.273 1 93.12 169 ARG B CA 1
ATOM 3737 C C . ARG B 1 169 ? 20.844 -1.002 5.734 1 93.12 169 ARG B C 1
ATOM 3739 O O . ARG B 1 169 ? 21.625 -0.711 6.633 1 93.12 169 ARG B O 1
ATOM 3746 N N . LEU B 1 170 ? 19.703 -1.598 5.934 1 90.88 170 LEU B N 1
ATOM 3747 C CA . LEU B 1 170 ? 19.203 -1.833 7.285 1 90.88 170 LEU B CA 1
ATOM 3748 C C . LEU B 1 170 ? 19.969 -2.967 7.957 1 90.88 170 LEU B C 1
ATOM 3750 O O . LEU B 1 170 ? 19.922 -3.117 9.18 1 90.88 170 LEU B O 1
ATOM 3754 N N . GLN B 1 171 ? 20.609 -3.771 7.176 1 90.38 171 GLN B N 1
ATOM 3755 C CA . GLN B 1 171 ? 21.422 -4.855 7.719 1 90.38 171 GLN B CA 1
ATOM 3756 C C . GLN B 1 171 ? 22.766 -4.34 8.234 1 90.38 171 GLN B C 1
ATOM 3758 O O . GLN B 1 171 ? 23.453 -5.039 8.977 1 90.38 171 GLN B O 1
ATOM 3763 N N . ARG B 1 172 ? 23.031 -3.051 7.926 1 88.75 172 ARG B N 1
ATOM 3764 C CA . ARG B 1 172 ? 24.281 -2.434 8.375 1 88.75 172 ARG B CA 1
ATOM 3765 C C . ARG B 1 172 ? 24.062 -1.646 9.664 1 88.75 172 ARG B C 1
ATOM 3767 O O . ARG B 1 172 ? 22.938 -1.243 9.969 1 88.75 172 ARG B O 1
ATOM 3774 N N . GLU B 1 173 ? 25.156 -1.493 10.32 1 85.44 173 GLU B N 1
ATOM 3775 C CA . GLU B 1 173 ? 25.062 -0.65 11.508 1 85.44 173 GLU B CA 1
ATOM 3776 C C . GLU B 1 173 ? 24.734 0.792 11.141 1 85.44 173 GLU B C 1
ATOM 3778 O O . GLU B 1 173 ? 25.359 1.378 10.266 1 85.44 173 GLU B O 1
ATOM 3783 N N . PRO B 1 174 ? 23.75 1.312 11.812 1 85.62 174 PRO B N 1
ATOM 3784 C CA . PRO B 1 174 ? 23.406 2.693 11.477 1 85.62 174 PRO B CA 1
ATOM 3785 C C . PRO B 1 174 ? 24.5 3.688 11.828 1 85.62 174 PRO B C 1
ATOM 3787 O O . PRO B 1 174 ? 25.203 3.514 12.828 1 85.62 174 PRO B O 1
ATOM 3790 N N . LYS B 1 175 ? 24.688 4.59 10.945 1 85.62 175 LYS B N 1
ATOM 3791 C CA . LYS B 1 175 ? 25.625 5.68 11.203 1 85.62 175 LYS B CA 1
ATOM 3792 C C . LYS B 1 175 ? 24.922 6.859 11.875 1 85.62 175 LYS B C 1
ATOM 3794 O O . LYS B 1 175 ? 23.922 7.367 11.352 1 85.62 175 LYS B O 1
ATOM 3799 N N . GLY B 1 176 ? 25.453 7.211 13.047 1 93.5 176 GLY B N 1
ATOM 3800 C CA . GLY B 1 176 ? 24.859 8.336 13.758 1 93.5 176 GLY B CA 1
ATOM 3801 C C . GLY B 1 176 ? 25.688 9.602 13.656 1 93.5 176 GLY B C 1
ATOM 3802 O O . GLY B 1 176 ? 26.625 9.68 12.859 1 93.5 176 GLY B O 1
ATOM 3803 N N . PHE B 1 177 ? 25.156 10.648 14.312 1 96.38 177 PHE B N 1
ATOM 3804 C CA . PHE B 1 177 ? 25.844 11.922 14.43 1 96.38 177 PHE B CA 1
ATOM 3805 C C . PHE B 1 177 ? 26.594 12.008 15.758 1 96.38 177 PHE B C 1
ATOM 3807 O O . PHE B 1 177 ? 26.078 11.555 16.797 1 96.38 177 PHE B O 1
ATOM 3814 N N . LEU B 1 178 ? 27.703 12.688 15.711 1 95.44 178 LEU B N 1
ATOM 3815 C CA . LEU B 1 178 ? 28.531 12.789 16.906 1 95.44 178 LEU B CA 1
ATOM 3816 C C . LEU B 1 178 ? 27.922 13.766 17.906 1 95.44 178 LEU B C 1
ATOM 3818 O O . LEU B 1 178 ? 28.234 13.719 19.109 1 95.44 178 LEU B O 1
ATOM 3822 N N . SER B 1 179 ? 27.109 14.656 17.359 1 97.06 179 SER B N 1
ATOM 3823 C CA . SER B 1 179 ? 26.484 15.641 18.234 1 97.06 179 SER B CA 1
ATOM 3824 C C . SER B 1 179 ? 25.156 16.125 17.656 1 97.06 179 SER B C 1
ATOM 3826 O O . SER B 1 179 ? 24.891 15.977 16.469 1 97.06 179 SER B O 1
ATOM 3828 N N . PHE B 1 180 ? 24.375 16.703 18.531 1 97.44 180 PHE B N 1
ATOM 3829 C CA . PHE B 1 180 ? 23.141 17.344 18.109 1 97.44 180 PHE B CA 1
ATOM 3830 C C . PHE B 1 180 ? 23.406 18.422 17.078 1 97.44 180 PHE B C 1
ATOM 3832 O O . PHE B 1 180 ? 22.672 18.547 16.094 1 97.44 180 PHE B O 1
ATOM 3839 N N . SER B 1 181 ? 24.453 19.141 17.297 1 97.88 181 SER B N 1
ATOM 3840 C CA . SER B 1 181 ? 24.812 20.25 16.406 1 97.88 181 SER B CA 1
ATOM 3841 C C . SER B 1 181 ? 25.109 19.75 15 1 97.88 181 SER B C 1
ATOM 3843 O O . SER B 1 181 ? 24.812 20.422 14.016 1 97.88 181 SER B O 1
ATOM 3845 N N . GLU B 1 182 ? 25.656 18.609 14.93 1 97.88 182 GLU B N 1
ATOM 3846 C CA . GLU B 1 182 ? 25.953 18.031 13.625 1 97.88 182 GLU B CA 1
ATOM 3847 C C . GLU B 1 182 ? 24.656 17.672 12.891 1 97.88 182 GLU B C 1
ATOM 3849 O O . GLU B 1 182 ? 24.531 17.938 11.695 1 97.88 182 GLU B O 1
ATOM 3854 N N . ALA B 1 183 ? 23.766 17.047 13.609 1 97.94 183 ALA B N 1
ATOM 3855 C CA . ALA B 1 183 ? 22.469 16.719 13.031 1 97.94 183 ALA B CA 1
ATOM 3856 C C . ALA B 1 183 ? 21.719 17.969 12.578 1 97.94 183 ALA B C 1
ATOM 3858 O O . ALA B 1 183 ? 21.188 18.016 11.469 1 97.94 183 ALA B O 1
ATOM 3859 N N . LEU B 1 184 ? 21.75 18.938 13.422 1 98.5 184 LEU B N 1
ATOM 3860 C CA . LEU B 1 184 ? 21.094 20.203 13.117 1 98.5 184 LEU B CA 1
ATOM 3861 C C . LEU B 1 184 ? 21.719 20.859 11.891 1 98.5 184 LEU B C 1
ATOM 3863 O O . LEU B 1 184 ? 21 21.344 11.016 1 98.5 184 LEU B O 1
ATOM 3867 N N . ALA B 1 185 ? 23.016 20.828 11.789 1 98.25 185 ALA B N 1
ATOM 3868 C CA . ALA B 1 185 ? 23.719 21.422 10.664 1 98.25 185 ALA B CA 1
ATOM 3869 C C . ALA B 1 185 ? 23.375 20.703 9.359 1 98.25 185 ALA B C 1
ATOM 3871 O O . ALA B 1 185 ? 23.203 21.328 8.32 1 98.25 185 ALA B O 1
ATOM 3872 N N . MET B 1 186 ? 23.359 19.438 9.445 1 97.31 186 MET B N 1
ATOM 3873 C CA . MET B 1 186 ? 23.016 18.641 8.266 1 97.31 186 MET B CA 1
ATOM 3874 C C . MET B 1 186 ? 21.625 18.969 7.766 1 97.31 186 MET B C 1
ATOM 3876 O O . MET B 1 186 ? 21.422 19.188 6.57 1 97.31 186 MET B O 1
ATOM 3880 N N . ARG B 1 187 ? 20.734 19 8.711 1 97.75 187 ARG B N 1
ATOM 3881 C CA . ARG B 1 187 ? 19.359 19.312 8.344 1 97.75 187 ARG B CA 1
ATOM 3882 C C . ARG B 1 187 ? 19.25 20.734 7.797 1 97.75 187 ARG B C 1
ATOM 3884 O O . ARG B 1 187 ? 18.547 20.984 6.809 1 97.75 187 ARG B O 1
ATOM 3891 N N . ALA B 1 188 ? 19.859 21.672 8.422 1 98.06 188 ALA B N 1
ATOM 3892 C CA . ALA B 1 188 ? 19.875 23.062 7.984 1 98.06 188 ALA B CA 1
ATOM 3893 C C . ALA B 1 188 ? 20.406 23.188 6.562 1 98.06 188 ALA B C 1
ATOM 3895 O O . ALA B 1 188 ? 19.859 23.922 5.742 1 98.06 188 ALA B O 1
ATOM 3896 N N . LYS B 1 189 ? 21.453 22.453 6.281 1 97.38 189 LYS B N 1
ATOM 3897 C CA . LYS B 1 189 ? 22.047 22.453 4.945 1 97.38 189 LYS B CA 1
ATOM 3898 C C . LYS B 1 189 ? 21.094 21.859 3.92 1 97.38 189 LYS B C 1
ATOM 3900 O O . LYS B 1 189 ? 20.875 22.422 2.85 1 97.38 189 LYS B O 1
ATOM 3905 N N . ALA B 1 190 ? 20.5 20.719 4.277 1 95.19 190 ALA B N 1
ATOM 3906 C CA . ALA B 1 190 ? 19.578 20.031 3.377 1 95.19 190 ALA B CA 1
ATOM 3907 C C . ALA B 1 190 ? 18.375 20.906 3.035 1 95.19 190 ALA B C 1
ATOM 3909 O O . ALA B 1 190 ? 17.906 20.891 1.897 1 95.19 190 ALA B O 1
ATOM 3910 N N . ASN B 1 191 ? 17.875 21.609 4.023 1 95.62 191 ASN B N 1
ATOM 3911 C CA . ASN B 1 191 ? 16.672 22.422 3.842 1 95.62 191 ASN B CA 1
ATOM 3912 C C . ASN B 1 191 ? 17.016 23.844 3.377 1 95.62 191 ASN B C 1
ATOM 3914 O O . ASN B 1 191 ? 16.125 24.609 3.004 1 95.62 191 ASN B O 1
ATOM 3918 N N . GLN B 1 192 ? 18.297 24.203 3.463 1 95.06 192 GLN B N 1
ATOM 3919 C CA . GLN B 1 192 ? 18.766 25.547 3.141 1 95.06 192 GLN B CA 1
ATOM 3920 C C . GLN B 1 192 ? 18.094 26.594 4.027 1 95.06 192 GLN B C 1
ATOM 3922 O O . GLN B 1 192 ? 17.531 27.578 3.529 1 95.06 192 GLN B O 1
ATOM 3927 N N . LEU B 1 193 ? 18.094 26.344 5.32 1 97.75 193 LEU B N 1
ATOM 3928 C CA . LEU B 1 193 ? 17.531 27.219 6.34 1 97.75 193 LEU B CA 1
ATOM 3929 C C . LEU B 1 193 ? 18.562 27.5 7.438 1 97.75 193 LEU B C 1
ATOM 3931 O O . LEU B 1 193 ? 19.516 26.75 7.605 1 97.75 193 LEU B O 1
ATOM 3935 N N . LYS B 1 194 ? 18.344 28.625 8.156 1 97.12 194 LYS B N 1
ATOM 3936 C CA . LYS B 1 194 ? 19.141 28.875 9.359 1 97.12 194 LYS B CA 1
ATOM 3937 C C . LYS B 1 194 ? 18.859 27.828 10.43 1 97.12 194 LYS B C 1
ATOM 3939 O O . LYS B 1 194 ? 17.703 27.453 10.648 1 97.12 194 LYS B O 1
ATOM 3944 N N . PRO B 1 195 ? 19.891 27.359 11.055 1 98 195 PRO B N 1
ATOM 3945 C CA . PRO B 1 195 ? 19.719 26.312 12.07 1 98 195 PRO B CA 1
ATOM 3946 C C . PRO B 1 195 ? 18.703 26.703 13.148 1 98 195 PRO B C 1
ATOM 3948 O O . PRO B 1 195 ? 17.984 25.859 13.664 1 98 195 PRO B O 1
ATOM 3951 N N . GLU B 1 196 ? 18.609 27.969 13.461 1 97.31 196 GLU B N 1
ATOM 3952 C CA . GLU B 1 196 ? 17.719 28.438 14.531 1 97.31 196 GLU B CA 1
ATOM 3953 C C . GLU B 1 196 ? 16.266 28.125 14.219 1 97.31 196 GLU B C 1
ATOM 3955 O O . GLU B 1 196 ? 15.469 27.891 15.133 1 97.31 196 GLU B O 1
ATOM 3960 N N . LEU B 1 197 ? 15.922 28.016 12.977 1 97.44 197 LEU B N 1
ATOM 3961 C CA . LEU B 1 197 ? 14.547 27.766 12.555 1 97.44 197 LEU B CA 1
ATOM 3962 C C . LEU B 1 197 ? 14.203 26.297 12.703 1 97.44 197 LEU B C 1
ATOM 3964 O O . LEU B 1 197 ? 13.023 25.922 12.727 1 97.44 197 LEU B O 1
ATOM 3968 N N . LEU B 1 198 ? 15.258 25.422 12.812 1 98.25 198 LEU B N 1
ATOM 3969 C CA . LEU B 1 198 ? 15.039 23.984 12.719 1 98.25 198 LEU B CA 1
ATOM 3970 C C . LEU B 1 198 ? 15.352 23.297 14.047 1 98.25 198 LEU B C 1
ATOM 3972 O O . LEU B 1 198 ? 15.195 22.094 14.18 1 98.25 198 LEU B O 1
ATOM 3976 N N . GLU B 1 199 ? 15.742 24.078 15 1 98.06 199 GLU B N 1
ATOM 3977 C CA . GLU B 1 199 ? 16.219 23.516 16.25 1 98.06 199 GLU B CA 1
ATOM 3978 C C . GLU B 1 199 ? 15.172 22.594 16.875 1 98.06 199 GLU B C 1
ATOM 3980 O O . GLU B 1 199 ? 15.461 21.453 17.219 1 98.06 199 GLU B O 1
ATOM 3985 N N . GLN B 1 200 ? 13.945 23.062 16.984 1 97 200 GLN B N 1
ATOM 3986 C CA . GLN B 1 200 ? 12.891 22.281 17.625 1 97 200 GLN B CA 1
ATOM 3987 C C . GLN B 1 200 ? 12.508 21.078 16.781 1 97 200 GLN B C 1
ATOM 3989 O O . GLN B 1 200 ? 12.156 20.016 17.312 1 97 200 GLN B O 1
ATOM 3994 N N . VAL B 1 201 ? 12.555 21.203 15.461 1 98.25 201 VAL B N 1
ATOM 3995 C CA . VAL B 1 201 ? 12.25 20.109 14.547 1 98.25 201 VAL B CA 1
ATOM 3996 C C . VAL B 1 201 ? 13.281 19 14.711 1 98.25 201 VAL B C 1
ATOM 3998 O O . VAL B 1 201 ? 12.922 17.828 14.82 1 98.25 201 VAL B O 1
ATOM 4001 N N . VAL B 1 202 ? 14.562 19.391 14.773 1 98.5 202 VAL B N 1
ATOM 4002 C CA . VAL B 1 202 ? 15.641 18.406 14.883 1 98.5 202 VAL B CA 1
ATOM 4003 C C . VAL B 1 202 ? 15.633 17.781 16.281 1 98.5 202 VAL B C 1
ATOM 4005 O O . VAL B 1 202 ? 15.875 16.594 16.422 1 98.5 202 VAL B O 1
ATOM 4008 N N . GLU B 1 203 ? 15.344 18.594 17.25 1 98 203 GLU B N 1
ATOM 4009 C CA . GLU B 1 203 ? 15.25 18.062 18.609 1 98 203 GLU B CA 1
ATOM 4010 C C . GLU B 1 203 ? 14.203 16.953 18.703 1 98 203 GLU B C 1
ATOM 4012 O O . GLU B 1 203 ? 14.453 15.906 19.281 1 98 203 GLU B O 1
ATOM 4017 N N . ARG B 1 204 ? 13.07 17.172 18.094 1 98.06 204 ARG B N 1
ATOM 4018 C CA . ARG B 1 204 ? 12 16.188 18.125 1 98.06 204 ARG B CA 1
ATOM 4019 C C . ARG B 1 204 ? 12.297 15.023 17.188 1 98.06 204 ARG B C 1
ATOM 4021 O O . ARG B 1 204 ? 11.852 13.898 17.422 1 98.06 204 ARG B O 1
ATOM 4028 N N . GLY B 1 205 ? 13.102 15.281 16.188 1 98.06 205 GLY B N 1
ATOM 4029 C CA . GLY B 1 205 ? 13.344 14.312 15.141 1 98.06 205 GLY B CA 1
ATOM 4030 C C . GLY B 1 205 ? 14.57 13.461 15.383 1 98.06 205 GLY B C 1
ATOM 4031 O O . GLY B 1 205 ? 14.906 12.594 14.562 1 98.06 205 GLY B O 1
ATOM 4032 N N . CYS B 1 206 ? 15.273 13.68 16.5 1 97.69 206 CYS B N 1
ATOM 4033 C CA . CYS B 1 206 ? 16.469 12.906 16.797 1 97.69 206 CYS B CA 1
ATOM 4034 C C . CYS B 1 206 ? 16.422 12.352 18.219 1 97.69 206 CYS B C 1
ATOM 4036 O O . CYS B 1 206 ? 15.562 12.742 19.016 1 97.69 206 CYS B O 1
ATOM 4038 N N . TYR B 1 207 ? 17.219 11.406 18.422 1 97.12 207 TYR B N 1
ATOM 4039 C CA . TYR B 1 207 ? 17.391 10.859 19.766 1 97.12 207 TYR B CA 1
ATOM 4040 C C . TYR B 1 207 ? 18.844 10.445 20 1 97.12 207 TYR B C 1
ATOM 4042 O O . TYR B 1 207 ? 19.562 10.148 19.047 1 97.12 207 TYR B O 1
ATOM 4050 N N . LEU B 1 208 ? 19.203 10.508 21.219 1 96.56 208 LEU B N 1
ATOM 4051 C CA . LEU B 1 208 ? 20.531 10.086 21.625 1 96.56 208 LEU B CA 1
ATOM 4052 C C . LEU B 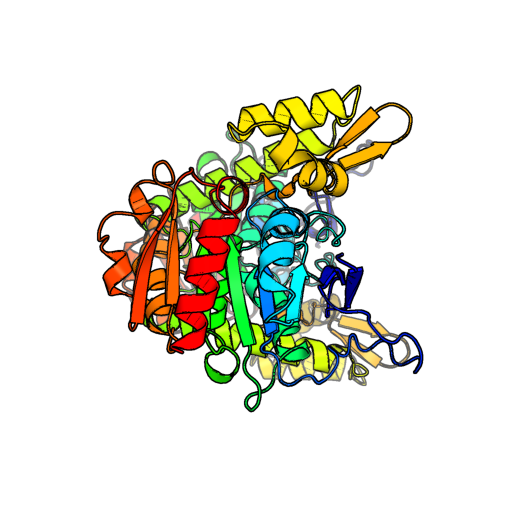1 208 ? 20.531 8.633 22.078 1 96.56 208 LEU B C 1
ATOM 4054 O O . LEU B 1 208 ? 19.688 8.227 22.875 1 96.56 208 LEU B O 1
ATOM 4058 N N . ASP B 1 209 ? 21.297 7.848 21.438 1 94.31 209 ASP B N 1
ATOM 4059 C CA . ASP B 1 209 ? 21.531 6.465 21.859 1 94.31 209 ASP B CA 1
ATOM 4060 C C . ASP B 1 209 ? 23.016 6.207 22.078 1 94.31 209 ASP B C 1
ATOM 4062 O O . ASP B 1 209 ? 23.812 6.289 21.141 1 94.31 209 ASP B O 1
ATOM 4066 N N . GLN B 1 210 ? 23.312 5.965 23.422 1 91.94 210 GLN B N 1
ATOM 4067 C CA . GLN B 1 210 ? 24.703 5.867 23.859 1 91.94 210 GLN B CA 1
ATOM 4068 C C . GLN B 1 210 ? 25.453 7.16 23.578 1 91.94 210 GLN B C 1
ATOM 4070 O O . GLN B 1 210 ? 25.109 8.219 24.094 1 91.94 210 GLN B O 1
ATOM 4075 N N . GLN B 1 211 ? 26.297 7.203 22.516 1 92.31 211 GLN B N 1
ATOM 4076 C CA . GLN B 1 211 ? 27.109 8.398 22.328 1 92.31 211 GLN B CA 1
ATOM 4077 C C . GLN B 1 211 ? 26.812 9.07 21 1 92.31 211 GLN B C 1
ATOM 4079 O O . GLN B 1 211 ? 27.344 10.133 20.688 1 92.31 211 GLN B O 1
ATOM 4084 N N . ASP B 1 212 ? 25.844 8.438 20.344 1 95.81 212 ASP B N 1
ATOM 4085 C CA . ASP B 1 212 ? 25.578 8.961 19.016 1 95.81 212 ASP B CA 1
ATOM 4086 C C . ASP B 1 212 ? 24.141 9.43 18.875 1 95.81 212 ASP B C 1
ATOM 4088 O O . ASP B 1 212 ? 23.25 8.953 19.594 1 95.81 212 ASP B O 1
ATOM 4092 N N . TRP B 1 213 ? 23.984 10.422 18 1 97.19 213 TRP B N 1
ATOM 4093 C CA . TRP B 1 213 ? 22.656 10.914 17.672 1 97.19 213 TRP B CA 1
ATOM 4094 C C . TRP B 1 213 ? 22.125 10.25 16.406 1 97.19 213 TRP B C 1
ATOM 4096 O O . TRP B 1 213 ? 22.859 10.055 15.438 1 97.19 213 TRP B O 1
ATOM 4106 N N . PHE B 1 214 ? 20.797 9.891 16.438 1 97.25 214 PHE B N 1
ATOM 4107 C CA . PHE B 1 214 ? 20.156 9.242 15.297 1 97.25 214 PHE B CA 1
ATOM 4108 C C . PHE B 1 214 ? 18.844 9.93 14.945 1 97.25 214 PHE B C 1
ATOM 4110 O O . PHE B 1 214 ? 18.188 10.508 15.82 1 97.25 214 PHE B O 1
ATOM 4117 N N . TRP B 1 215 ? 18.531 9.93 13.695 1 96.88 215 TRP B N 1
ATOM 4118 C CA . TRP B 1 215 ? 17.203 10.359 13.289 1 96.88 215 TRP B CA 1
ATOM 4119 C C . TRP B 1 215 ? 16.141 9.391 13.797 1 96.88 215 TRP B C 1
ATOM 4121 O O . TRP B 1 215 ? 16.344 8.18 13.805 1 96.88 215 TRP B O 1
ATOM 4131 N N . ARG B 1 216 ? 14.945 9.977 14.133 1 96.81 216 ARG B N 1
ATOM 4132 C CA . ARG B 1 216 ? 13.828 9.172 14.617 1 96.81 216 ARG B CA 1
ATOM 4133 C C . ARG B 1 216 ? 13.023 8.594 13.453 1 96.81 216 ARG B C 1
ATOM 4135 O O . ARG B 1 216 ? 12.328 7.59 13.609 1 96.81 216 ARG B O 1
ATOM 4142 N N . HIS B 1 217 ? 13.039 9.312 12.305 1 96.44 217 HIS B N 1
ATOM 4143 C CA . HIS B 1 217 ? 12.133 8.898 11.234 1 96.44 217 HIS B CA 1
ATOM 4144 C C . HIS B 1 217 ? 12.523 7.535 10.68 1 96.44 217 HIS B C 1
ATOM 4146 O O . HIS B 1 217 ? 13.711 7.184 10.672 1 96.44 217 HIS B O 1
ATOM 4152 N N . ASP B 1 218 ? 11.57 6.746 10.273 1 97.19 218 ASP B N 1
ATOM 4153 C CA . ASP B 1 218 ? 11.734 5.398 9.734 1 97.19 218 ASP B CA 1
ATOM 4154 C C . ASP B 1 218 ? 12.523 5.422 8.43 1 97.19 218 ASP B C 1
ATOM 4156 O O . ASP B 1 218 ? 12.125 6.086 7.469 1 97.19 218 ASP B O 1
ATOM 4160 N N . PRO B 1 219 ? 13.656 4.691 8.328 1 95.69 219 PRO B N 1
ATOM 4161 C CA . PRO B 1 219 ? 14.445 4.672 7.094 1 95.69 219 PRO B CA 1
ATOM 4162 C C . PRO B 1 219 ? 13.633 4.199 5.887 1 95.69 219 PRO B C 1
ATOM 4164 O O . PRO B 1 219 ? 13.945 4.562 4.75 1 95.69 219 PRO B O 1
ATOM 4167 N N . LYS B 1 220 ? 12.523 3.41 6.043 1 97 220 LYS B N 1
ATOM 4168 C CA . LYS B 1 220 ? 11.68 2.928 4.953 1 97 220 LYS B CA 1
ATOM 4169 C C . LYS B 1 220 ? 11.023 4.09 4.211 1 97 220 LYS B C 1
ATOM 4171 O O . LYS B 1 220 ? 10.57 3.932 3.076 1 97 220 LYS B O 1
ATOM 4176 N N . LEU B 1 221 ? 10.984 5.262 4.922 1 97.56 221 LEU B N 1
ATOM 4177 C CA . LEU B 1 221 ? 10.375 6.434 4.309 1 97.56 221 LEU B CA 1
ATOM 4178 C C . LEU B 1 221 ? 11.164 6.883 3.084 1 97.56 221 LEU B C 1
ATOM 4180 O O . LEU B 1 221 ? 10.648 7.633 2.25 1 97.56 221 LEU B O 1
ATOM 4184 N N . ARG B 1 222 ? 12.375 6.418 2.967 1 96 222 ARG B N 1
ATOM 4185 C CA . ARG B 1 222 ? 13.227 6.836 1.857 1 96 222 ARG B CA 1
ATOM 4186 C C . ARG B 1 222 ? 13.031 5.93 0.646 1 96 222 ARG B C 1
ATOM 4188 O O . ARG B 1 222 ? 13.555 6.207 -0.433 1 96 222 ARG B O 1
ATOM 4195 N N . CYS B 1 223 ? 12.281 4.809 0.802 1 97.94 223 CYS B N 1
ATOM 4196 C CA . CYS B 1 223 ? 11.992 3.932 -0.329 1 97.94 223 CYS B CA 1
ATOM 4197 C C . CYS B 1 223 ? 11.07 4.613 -1.328 1 97.94 223 CYS B C 1
ATOM 4199 O O . CYS B 1 223 ? 10.133 5.312 -0.936 1 97.94 223 CYS B O 1
ATOM 4201 N N . GLU B 1 224 ? 11.305 4.359 -2.551 1 97.44 224 GLU B N 1
ATOM 4202 C CA . GLU B 1 224 ? 10.406 4.852 -3.594 1 97.44 224 GLU B CA 1
ATOM 4203 C C . GLU B 1 224 ? 9.07 4.113 -3.57 1 97.44 224 GLU B C 1
ATOM 4205 O O . GLU B 1 224 ? 9.023 2.91 -3.311 1 97.44 224 GLU B O 1
ATOM 4210 N N . SER B 1 225 ? 8.055 4.883 -3.877 1 97.12 225 SER B N 1
ATOM 4211 C CA . SER B 1 225 ? 6.754 4.242 -4.027 1 97.12 225 SER B CA 1
ATOM 4212 C C . SER B 1 225 ? 6.73 3.32 -5.242 1 97.12 225 SER B C 1
ATOM 4214 O O . SER B 1 225 ? 7.312 3.641 -6.281 1 97.12 225 SER B O 1
ATOM 4216 N N . LEU B 1 226 ? 5.996 2.225 -5.121 1 97.88 226 LEU B N 1
ATOM 4217 C CA . LEU B 1 226 ? 5.883 1.289 -6.238 1 97.88 226 LEU B CA 1
ATOM 4218 C C . LEU B 1 226 ? 4.758 1.702 -7.18 1 97.88 226 LEU B C 1
ATOM 4220 O O . LEU B 1 226 ? 4.594 1.116 -8.25 1 97.88 226 LEU B O 1
ATOM 4224 N N . PHE B 1 227 ? 4.043 2.697 -6.742 1 95.12 227 PHE B N 1
ATOM 4225 C CA . PHE B 1 227 ? 2.928 3.123 -7.582 1 95.12 227 PHE B CA 1
ATOM 4226 C C . PHE B 1 227 ? 2.725 4.629 -7.488 1 95.12 227 PHE B C 1
ATOM 4228 O O . PHE B 1 227 ? 2.984 5.234 -6.445 1 95.12 227 PHE B O 1
ATOM 4235 N N . ARG B 1 228 ? 2.348 5.246 -8.617 1 97.19 228 ARG B N 1
ATOM 4236 C CA . ARG B 1 228 ? 1.923 6.641 -8.727 1 97.19 228 ARG B CA 1
ATOM 4237 C C . ARG B 1 228 ? 0.631 6.754 -9.531 1 97.19 228 ARG B C 1
ATOM 4239 O O . ARG B 1 228 ? 0.456 6.066 -10.539 1 97.19 228 ARG B O 1
ATOM 4246 N N . MET B 1 229 ? -0.229 7.531 -9.062 1 98.06 229 MET B N 1
ATOM 4247 C CA . MET B 1 229 ? -1.494 7.754 -9.758 1 98.06 229 MET B CA 1
ATOM 4248 C C . MET B 1 229 ? -1.265 8.461 -11.086 1 98.06 229 MET B C 1
ATOM 4250 O O . MET B 1 229 ? -0.231 9.102 -11.289 1 98.06 229 MET B O 1
ATOM 4254 N N . SER B 1 230 ? -2.266 8.266 -11.984 1 97.88 230 SER B N 1
ATOM 4255 C CA . SER B 1 230 ? -2.297 9.102 -13.18 1 97.88 230 SER B CA 1
ATOM 4256 C C . SER B 1 230 ? -2.846 10.492 -12.867 1 97.88 230 SER B C 1
ATOM 4258 O O . SER B 1 230 ? -3.457 10.703 -11.82 1 97.88 230 SER B O 1
ATOM 4260 N N . SER B 1 231 ? -2.57 11.414 -13.828 1 96.81 231 SER B N 1
ATOM 4261 C CA . SER B 1 231 ? -3.084 12.766 -13.648 1 96.81 231 SER B CA 1
ATOM 4262 C C . SER B 1 231 ? -4.605 12.773 -13.547 1 96.81 231 SER B C 1
ATOM 4264 O O . SER B 1 231 ? -5.176 13.5 -12.734 1 96.81 231 SER B O 1
ATOM 4266 N N . ASN B 1 232 ? -5.262 11.906 -14.281 1 98 232 ASN B N 1
ATOM 4267 C CA . ASN B 1 232 ? -6.719 11.859 -14.273 1 98 232 ASN B CA 1
ATOM 4268 C C . ASN B 1 232 ? -7.25 11.266 -12.969 1 98 232 ASN B C 1
ATOM 4270 O O . ASN B 1 232 ? -8.312 11.664 -12.492 1 98 232 ASN B O 1
ATOM 4274 N N . GLN B 1 233 ? -6.547 10.375 -12.477 1 98.56 233 GLN B N 1
ATOM 4275 C CA . GLN B 1 233 ? -6.93 9.836 -11.172 1 98.56 233 GLN B CA 1
ATOM 4276 C C . GLN B 1 233 ? -6.84 10.906 -10.086 1 98.56 233 GLN B C 1
ATOM 4278 O O . GLN B 1 233 ? -7.75 11.047 -9.273 1 98.56 233 GLN B O 1
ATOM 4283 N N . VAL B 1 234 ? -5.754 11.641 -10.102 1 98.19 234 VAL B N 1
ATOM 4284 C CA . VAL B 1 234 ? -5.559 12.703 -9.125 1 98.19 234 VAL B CA 1
ATOM 4285 C C . VAL B 1 234 ? -6.617 13.789 -9.32 1 98.19 234 VAL B C 1
ATOM 4287 O O . VAL B 1 234 ? -7.188 14.289 -8.352 1 98.19 234 VAL B O 1
ATOM 4290 N N . LYS B 1 235 ? -6.895 14.086 -10.555 1 98.12 235 LYS B N 1
ATOM 4291 C CA . LYS B 1 235 ? -7.934 15.062 -10.875 1 98.12 235 LYS B CA 1
ATOM 4292 C C . LYS B 1 235 ? -9.273 14.648 -10.273 1 98.12 235 LYS B C 1
ATOM 4294 O O . LYS B 1 235 ? -9.977 15.484 -9.688 1 98.12 235 LYS B O 1
ATOM 4299 N N . ASN B 1 236 ? -9.57 13.422 -10.406 1 98.75 236 ASN B N 1
ATOM 4300 C CA . ASN B 1 236 ? -10.828 12.922 -9.867 1 98.75 236 ASN B CA 1
ATOM 4301 C C . ASN B 1 236 ? -10.914 13.141 -8.359 1 98.75 236 ASN B C 1
ATOM 4303 O O . ASN B 1 236 ? -11.977 13.5 -7.836 1 98.75 236 ASN B O 1
ATOM 4307 N N . ILE B 1 237 ? -9.828 12.93 -7.66 1 98.81 237 ILE B N 1
ATOM 4308 C CA . ILE B 1 237 ? -9.797 13.141 -6.215 1 98.81 237 ILE B CA 1
ATOM 4309 C C . ILE B 1 237 ? -10 14.617 -5.902 1 98.81 237 ILE B C 1
ATOM 4311 O O . ILE B 1 237 ? -10.891 14.977 -5.129 1 98.81 237 ILE B O 1
ATOM 4315 N N . ILE B 1 238 ? -9.234 15.461 -6.547 1 98.38 238 ILE B N 1
ATOM 4316 C CA . ILE B 1 238 ? -9.203 16.891 -6.23 1 98.38 238 ILE B CA 1
ATOM 4317 C C . ILE B 1 238 ? -10.562 17.516 -6.547 1 98.38 238 ILE B C 1
ATOM 4319 O O . ILE B 1 238 ? -11.031 18.391 -5.816 1 98.38 238 ILE B O 1
ATOM 4323 N N . GLU B 1 239 ? -11.211 17.031 -7.551 1 98.38 239 GLU B N 1
ATOM 4324 C CA . GLU B 1 239 ? -12.523 17.547 -7.938 1 98.38 239 GLU B CA 1
ATOM 4325 C C . GLU B 1 239 ? -13.57 17.234 -6.871 1 98.38 239 GLU B C 1
ATOM 4327 O O . GLU B 1 239 ? -14.648 17.844 -6.859 1 98.38 239 GLU B O 1
ATOM 4332 N N . GLY B 1 240 ? -13.234 16.328 -6.027 1 98.56 240 GLY B N 1
ATOM 4333 C CA . GLY B 1 240 ? -14.156 15.938 -4.969 1 98.56 240 GLY B CA 1
ATOM 4334 C C . GLY B 1 240 ? -14.125 16.875 -3.781 1 98.56 240 GLY B C 1
ATOM 4335 O O . GLY B 1 240 ? -14.969 16.781 -2.887 1 98.56 240 GLY B O 1
ATOM 4336 N N . ILE B 1 241 ? -13.195 17.781 -3.76 1 98.69 241 ILE B N 1
ATOM 4337 C CA . ILE B 1 241 ? -13.094 18.734 -2.654 1 98.69 241 ILE B CA 1
ATOM 4338 C C . ILE B 1 241 ? -14.219 19.766 -2.75 1 98.69 241 ILE B C 1
ATOM 4340 O O . ILE B 1 241 ? -14.344 20.469 -3.758 1 98.69 241 ILE B O 1
ATOM 4344 N N . GLU B 1 242 ? -14.984 19.859 -1.685 1 97.94 242 GLU B N 1
ATOM 4345 C CA . GLU B 1 242 ? -16.125 20.781 -1.672 1 97.94 242 GLU B CA 1
ATOM 4346 C C . GLU B 1 242 ? -15.812 22.047 -0.87 1 97.94 242 GLU B C 1
ATOM 4348 O O . GLU B 1 242 ? -16.391 23.094 -1.118 1 97.94 242 GLU B O 1
ATOM 4353 N N . CYS B 1 243 ? -14.953 21.938 0.07 1 97.94 243 CYS B N 1
ATOM 4354 C CA . CYS B 1 243 ? -14.633 23.047 0.951 1 97.94 243 CYS B CA 1
ATOM 4355 C C . CYS B 1 243 ? -13.656 24 0.285 1 97.94 243 CYS B C 1
ATOM 4357 O O . CYS B 1 243 ? -13 23.656 -0.695 1 97.94 243 CYS B O 1
ATOM 4359 N N . PRO B 1 244 ? -13.531 25.234 0.784 1 98.5 244 PRO B N 1
ATOM 4360 C CA . PRO B 1 244 ? -12.5 26.156 0.285 1 98.5 244 PRO B CA 1
ATOM 4361 C C . PRO B 1 244 ? -11.086 25.672 0.593 1 98.5 244 PRO B C 1
ATOM 4363 O O . PRO B 1 244 ? -10.836 25.109 1.664 1 98.5 244 PRO B O 1
ATOM 4366 N N . VAL B 1 245 ? -10.234 25.875 -0.4 1 98.44 245 VAL B N 1
ATOM 4367 C CA . VAL B 1 245 ? -8.82 25.531 -0.243 1 98.44 245 VAL B CA 1
ATOM 4368 C C . VAL B 1 245 ? -7.969 26.781 -0.371 1 98.44 245 VAL B C 1
ATOM 4370 O O . VAL B 1 245 ? -8.172 27.594 -1.283 1 98.44 245 VAL B O 1
ATOM 4373 N N . PHE B 1 246 ? -7.094 26.938 0.58 1 98.38 246 PHE B N 1
ATOM 4374 C CA . PHE B 1 246 ? -6.18 28.078 0.596 1 98.38 246 PHE B CA 1
ATOM 4375 C C . PHE B 1 246 ? -4.734 27.609 0.461 1 98.38 246 PHE B C 1
ATOM 4377 O O . PHE B 1 246 ? -4.211 26.922 1.347 1 98.38 246 PHE B O 1
ATOM 4384 N N . SER B 1 247 ? -4.129 27.969 -0.675 1 97.69 247 SER B N 1
ATOM 4385 C CA . SER B 1 247 ? -2.748 27.594 -0.958 1 97.69 247 SER B CA 1
ATOM 4386 C C . SER B 1 247 ? -1.778 28.703 -0.578 1 97.69 247 SER B C 1
ATOM 4388 O O . SER B 1 247 ? -1.977 29.875 -0.955 1 97.69 247 SER B O 1
ATOM 4390 N N . ILE B 1 248 ? -0.793 28.359 0.197 1 98 248 ILE B N 1
ATOM 4391 C CA . ILE B 1 248 ? 0.281 29.281 0.547 1 98 248 ILE B CA 1
ATOM 4392 C C . ILE B 1 248 ? 1.606 28.766 -0.011 1 98 248 ILE B C 1
ATOM 4394 O O . ILE B 1 248 ? 2.031 27.656 0.307 1 98 248 ILE B O 1
ATOM 4398 N N . VAL B 1 249 ? 2.256 29.594 -0.843 1 97.12 249 VAL B N 1
ATOM 4399 C CA . VAL B 1 249 ? 3.512 29.172 -1.461 1 97.12 249 VAL B CA 1
ATOM 4400 C C . VAL B 1 249 ? 4.605 30.203 -1.144 1 97.12 249 VAL B C 1
ATOM 4402 O O . VAL B 1 249 ? 4.316 31.375 -0.925 1 97.12 249 VAL B O 1
ATOM 4405 N N . GLY B 1 250 ? 5.844 29.703 -1.04 1 96.81 250 GLY B N 1
ATOM 4406 C CA . GLY B 1 250 ? 6.98 30.594 -0.852 1 96.81 250 GLY B CA 1
ATOM 4407 C C . GLY B 1 250 ? 7.473 31.219 -2.145 1 96.81 250 GLY B C 1
ATOM 4408 O O . GLY B 1 250 ? 7.398 30.594 -3.207 1 96.81 250 GLY B O 1
ATOM 4409 N N . GLU B 1 251 ? 8.109 32.344 -2.033 1 95.31 251 GLU B N 1
ATOM 4410 C CA . GLU B 1 251 ? 8.664 33.031 -3.182 1 95.31 251 GLU B CA 1
ATOM 4411 C C . GLU B 1 251 ? 9.68 32.156 -3.922 1 95.31 251 GLU B C 1
ATOM 4413 O O . GLU B 1 251 ? 9.805 32.25 -5.145 1 95.31 251 GLU B O 1
ATOM 4418 N N . HIS B 1 252 ? 10.367 31.328 -3.219 1 93.75 252 HIS B N 1
ATOM 4419 C CA . HIS B 1 252 ? 11.359 30.453 -3.834 1 93.75 252 HIS B CA 1
ATOM 4420 C C . HIS B 1 252 ? 11.047 28.984 -3.555 1 93.75 252 HIS B C 1
ATOM 4422 O O . HIS B 1 252 ? 11.953 28.156 -3.408 1 93.75 252 HIS B O 1
ATOM 4428 N N . GLY B 1 253 ? 9.766 28.75 -3.334 1 93.75 253 GLY B N 1
ATOM 4429 C CA . GLY B 1 253 ? 9.32 27.375 -3.18 1 93.75 253 GLY B CA 1
ATOM 4430 C C . GLY B 1 253 ? 9.266 26.609 -4.492 1 93.75 253 GLY B C 1
ATOM 4431 O O . GLY B 1 253 ? 10.016 26.922 -5.426 1 93.75 253 GLY B O 1
ATOM 4432 N N . PHE B 1 254 ? 8.508 25.562 -4.539 1 89.62 254 PHE B N 1
ATOM 4433 C CA . PHE B 1 254 ? 8.406 24.75 -5.746 1 89.62 254 PHE B CA 1
ATOM 4434 C C . PHE B 1 254 ? 7.73 25.531 -6.867 1 89.62 254 PHE B C 1
ATOM 4436 O O . PHE B 1 254 ? 6.59 25.969 -6.723 1 89.62 254 PHE B O 1
ATOM 4443 N N . ASP B 1 255 ? 8.289 25.5 -7.973 1 85.44 255 ASP B N 1
ATOM 4444 C CA . ASP B 1 255 ? 7.832 26.297 -9.109 1 85.44 255 ASP B CA 1
ATOM 4445 C C . ASP B 1 255 ? 6.496 25.781 -9.633 1 85.44 255 ASP B C 1
ATOM 4447 O O . ASP B 1 255 ? 5.633 26.562 -10.031 1 85.44 255 ASP B O 1
ATOM 4451 N N . TYR B 1 256 ? 6.316 24.531 -9.555 1 83.38 256 TYR B N 1
ATOM 4452 C CA . TYR B 1 256 ? 5.145 23.938 -10.195 1 83.38 256 TYR B CA 1
ATOM 4453 C C . TYR B 1 256 ? 3.885 24.234 -9.391 1 83.38 256 TYR B C 1
ATOM 4455 O O . TYR B 1 256 ? 2.77 24.031 -9.875 1 83.38 256 TYR B O 1
ATOM 4463 N N . LEU B 1 257 ? 4.039 24.812 -8.258 1 88.81 257 LEU B N 1
ATOM 4464 C CA . LEU B 1 257 ? 2.883 25.141 -7.434 1 88.81 257 LEU B CA 1
ATOM 4465 C C . LEU B 1 257 ? 2.418 26.562 -7.691 1 88.81 257 LEU B C 1
ATOM 4467 O O . LEU B 1 257 ? 1.289 26.938 -7.352 1 88.81 257 LEU B O 1
ATOM 4471 N N . ARG B 1 258 ? 3.229 27.453 -8.078 1 79.44 258 ARG B N 1
ATOM 4472 C CA . ARG B 1 258 ? 2.975 28.891 -8.18 1 79.44 258 ARG B CA 1
ATOM 4473 C C . ARG B 1 258 ? 2.174 29.219 -9.43 1 79.44 258 ARG B C 1
ATOM 4475 O O . ARG B 1 258 ? 1.256 30.031 -9.391 1 79.44 258 ARG B O 1
ATOM 4482 N N . ALA B 1 259 ? 2.504 28.844 -10.547 1 63.66 259 ALA B N 1
ATOM 4483 C CA . ALA B 1 259 ? 1.847 29.281 -11.781 1 63.66 259 ALA B CA 1
ATOM 4484 C C . ALA B 1 259 ? 0.565 28.5 -12.031 1 63.66 259 ALA B C 1
ATOM 4486 O O . ALA B 1 259 ? 0.427 27.359 -11.562 1 63.66 259 ALA B O 1
ATOM 4487 N N . PRO B 1 260 ? -0.412 29.406 -12.438 1 64.75 260 PRO B N 1
ATOM 4488 C CA . PRO B 1 260 ? -1.611 28.641 -12.789 1 64.75 260 PRO B CA 1
ATOM 4489 C C . PRO B 1 260 ? -1.294 27.375 -13.57 1 64.75 260 PRO B C 1
ATOM 4491 O O . PRO B 1 260 ? -0.707 27.438 -14.648 1 64.75 260 PRO B O 1
ATOM 4494 N N . GLN B 1 261 ? -1.278 26.391 -12.812 1 67.31 261 GLN B N 1
ATOM 4495 C CA . GLN B 1 261 ? -1.077 25.078 -13.438 1 67.31 261 GLN B CA 1
ATOM 4496 C C . GLN B 1 261 ? -2.41 24.391 -13.719 1 67.31 261 GLN B C 1
ATOM 4498 O O . GLN B 1 261 ? -3.451 24.812 -13.211 1 67.31 261 GLN B O 1
ATOM 4503 N N . THR B 1 262 ? -2.307 23.531 -14.641 1 77.62 262 THR B N 1
ATOM 4504 C CA . THR B 1 262 ? -3.463 22.734 -15.039 1 77.62 262 THR B CA 1
ATOM 4505 C C . THR B 1 262 ? -4.168 22.156 -13.812 1 77.62 262 THR B C 1
ATOM 4507 O O . THR B 1 262 ? -5.398 22.109 -13.766 1 77.62 262 THR B O 1
ATOM 4510 N N . SER B 1 263 ? -3.459 22 -12.742 1 90.25 263 SER B N 1
ATOM 4511 C CA . SER B 1 263 ? -4.078 21.344 -11.602 1 90.25 263 SER B CA 1
ATOM 4512 C C . SER B 1 263 ? -4.906 22.328 -10.773 1 90.25 263 SER B C 1
ATOM 4514 O O . SER B 1 263 ? -5.77 21.922 -10 1 90.25 263 SER B O 1
ATOM 4516 N N . HIS B 1 264 ? -4.609 23.609 -10.898 1 93.06 264 HIS B N 1
ATOM 4517 C CA . HIS B 1 264 ? -5.375 24.609 -10.148 1 93.06 264 HIS B CA 1
ATOM 4518 C C . HIS B 1 264 ? -6.848 24.562 -10.539 1 93.06 264 HIS B C 1
ATOM 4520 O O . HIS B 1 264 ? -7.719 24.781 -9.695 1 93.06 264 HIS B O 1
ATOM 4526 N N . SER B 1 265 ? -7.031 24.25 -11.789 1 94.12 265 SER B N 1
ATOM 4527 C CA . SER B 1 265 ? -8.391 24.266 -12.312 1 94.12 265 SER B CA 1
ATOM 4528 C C . SER B 1 265 ? -9.188 23.062 -11.781 1 94.12 265 SER B C 1
ATOM 4530 O O . SER B 1 265 ? -10.414 23.031 -11.93 1 94.12 265 SER B O 1
ATOM 4532 N N . TRP B 1 266 ? -8.5 22.125 -11.188 1 96.38 266 TRP B N 1
ATOM 4533 C CA . TRP B 1 266 ? -9.203 20.953 -10.656 1 96.38 266 TRP B CA 1
ATOM 4534 C C . TRP B 1 266 ? -9.945 21.297 -9.367 1 96.38 266 TRP B C 1
ATOM 4536 O O . TRP B 1 266 ? -10.828 20.562 -8.938 1 96.38 266 TRP B O 1
ATOM 4546 N N . PHE B 1 267 ? -9.508 22.422 -8.734 1 97.12 267 PHE B N 1
ATOM 4547 C CA . PHE B 1 267 ? -10.125 22.844 -7.48 1 97.12 267 PHE B CA 1
ATOM 4548 C C . PHE B 1 267 ? -11.359 23.703 -7.746 1 97.12 267 PHE B C 1
ATOM 4550 O O . PHE B 1 267 ? -11.328 24.578 -8.609 1 97.12 267 PHE B O 1
ATOM 4557 N N . ARG B 1 268 ? -12.383 23.469 -7 1 96.06 268 ARG B N 1
ATOM 4558 C CA . ARG B 1 268 ? -13.602 24.266 -7.129 1 96.06 268 ARG B CA 1
ATOM 4559 C C . ARG B 1 268 ? -13.414 25.656 -6.555 1 96.06 268 ARG B C 1
ATOM 4561 O O . ARG B 1 268 ? -13.883 26.641 -7.125 1 96.06 268 ARG B O 1
ATOM 4568 N N . ASN B 1 269 ? -12.828 25.703 -5.402 1 96.06 269 ASN B N 1
ATOM 4569 C CA . ASN B 1 269 ? -12.57 26.953 -4.68 1 96.06 269 ASN B CA 1
ATOM 4570 C C . ASN B 1 269 ? -11.141 27.016 -4.16 1 96.06 269 ASN B C 1
ATOM 4572 O O . ASN B 1 269 ? -10.867 26.594 -3.033 1 96.06 269 ASN B O 1
ATOM 4576 N N . LEU B 1 270 ? -10.266 27.594 -5.012 1 96.69 270 LEU B N 1
ATOM 4577 C CA . LEU B 1 270 ? -8.852 27.688 -4.645 1 96.69 270 LEU B CA 1
ATOM 4578 C C . LEU B 1 270 ? -8.391 29.141 -4.645 1 96.69 270 LEU B C 1
ATOM 4580 O O . LEU B 1 270 ? -8.625 29.875 -5.605 1 96.69 270 LEU B O 1
ATOM 4584 N N . GLU B 1 271 ? -7.883 29.531 -3.584 1 95.81 271 GLU B N 1
ATOM 4585 C CA . GLU B 1 271 ? -7.16 30.797 -3.471 1 95.81 271 GLU B CA 1
ATOM 4586 C C . GLU B 1 271 ? -5.691 30.562 -3.119 1 95.81 271 GLU B C 1
ATOM 4588 O O . GLU B 1 271 ? -5.375 29.672 -2.322 1 95.81 271 GLU B O 1
ATOM 4593 N N . GLN B 1 272 ? -4.84 31.375 -3.707 1 96.25 272 GLN B N 1
ATOM 4594 C CA . GLN B 1 272 ? -3.418 31.188 -3.438 1 96.25 272 GLN B CA 1
ATOM 4595 C C . GLN B 1 272 ? -2.744 32.531 -3.109 1 96.25 272 GLN B C 1
ATOM 4597 O O . GLN B 1 272 ? -3.041 33.531 -3.73 1 96.25 272 GLN B O 1
ATOM 4602 N N . VAL B 1 273 ? -1.834 32.5 -2.166 1 96.62 273 VAL B N 1
ATOM 4603 C CA . VAL B 1 273 ? -1.008 33.656 -1.846 1 96.62 273 VAL B CA 1
ATOM 4604 C C . VAL B 1 273 ? 0.463 33.25 -1.807 1 96.62 273 VAL B C 1
ATOM 4606 O O . VAL B 1 273 ? 0.782 32.062 -1.629 1 96.62 273 VAL B O 1
ATOM 4609 N N . GLN B 1 274 ? 1.305 34.188 -2.035 1 96.75 274 GLN B N 1
ATOM 4610 C CA . GLN B 1 274 ? 2.746 33.969 -1.947 1 96.75 274 GLN B CA 1
ATOM 4611 C C . GLN B 1 274 ? 3.338 34.75 -0.766 1 96.75 274 GLN B C 1
ATOM 4613 O O . GLN B 1 274 ? 2.963 35.875 -0.511 1 96.75 274 GLN B O 1
ATOM 4618 N N . VAL B 1 275 ? 4.191 34.125 -0.026 1 97.88 275 VAL B N 1
ATOM 4619 C CA . VAL B 1 275 ? 4.871 34.781 1.101 1 97.88 275 VAL B CA 1
ATOM 4620 C C . VAL B 1 275 ? 6.383 34.656 0.917 1 97.88 275 VAL B C 1
ATOM 4622 O O . VAL B 1 275 ? 6.859 33.906 0.066 1 97.88 275 VAL B O 1
ATOM 4625 N N . LYS B 1 276 ? 7.125 35.438 1.728 1 97.69 276 LYS B N 1
ATOM 4626 C CA . LYS B 1 276 ? 8.578 35.344 1.703 1 97.69 276 LYS B CA 1
ATOM 4627 C C . LYS B 1 276 ? 9.039 33.969 2.193 1 97.69 276 LYS B C 1
ATOM 4629 O O . LYS B 1 276 ? 8.484 33.406 3.148 1 97.69 276 LYS B O 1
ATOM 4634 N N . GLY B 1 277 ? 10.047 33.406 1.474 1 97.12 277 GLY B N 1
ATOM 4635 C CA . GLY B 1 277 ? 10.602 32.125 1.865 1 97.12 277 GLY B CA 1
ATOM 4636 C C . GLY B 1 277 ? 10.539 31.094 0.762 1 97.12 277 GLY B C 1
ATOM 4637 O O . GLY B 1 277 ? 10.211 31.406 -0.382 1 97.12 277 GLY B O 1
ATOM 4638 N N . GLY B 1 278 ? 10.953 29.891 1.11 1 96.69 278 GLY B N 1
ATOM 4639 C CA . GLY B 1 278 ? 10.961 28.766 0.176 1 96.69 278 GLY B CA 1
ATOM 4640 C C . GLY B 1 278 ? 9.977 27.672 0.545 1 96.69 278 GLY B C 1
ATOM 4641 O O . GLY B 1 278 ? 8.828 27.953 0.909 1 96.69 278 GLY B O 1
ATOM 4642 N N . HIS B 1 279 ? 10.383 26.438 0.355 1 97.06 279 HIS B N 1
ATOM 4643 C CA . HIS B 1 279 ? 9.539 25.281 0.609 1 97.06 279 HIS B CA 1
ATOM 4644 C C . HIS B 1 279 ? 9.055 25.25 2.055 1 97.06 279 HIS B C 1
ATOM 4646 O O . HIS B 1 279 ? 7.973 24.734 2.344 1 97.06 279 HIS B O 1
ATOM 4652 N N . HIS B 1 280 ? 9.82 25.812 2.961 1 98.25 280 HIS B N 1
ATOM 4653 C CA . HIS B 1 280 ? 9.445 25.891 4.367 1 98.25 280 HIS B CA 1
ATOM 4654 C C . HIS B 1 280 ? 9.109 27.312 4.773 1 98.25 280 HIS B C 1
ATOM 4656 O O . HIS B 1 280 ? 9.547 27.781 5.828 1 98.25 280 HIS B O 1
ATOM 4662 N N . CYS B 1 281 ? 8.305 27.938 4.023 1 97.75 281 CYS B N 1
ATOM 4663 C CA . CYS B 1 281 ? 7.965 29.328 4.254 1 97.75 281 CYS B CA 1
ATOM 4664 C C . CYS B 1 281 ? 7.207 29.5 5.562 1 97.75 281 CYS B C 1
ATOM 4666 O O . CYS B 1 281 ? 7.227 30.578 6.16 1 97.75 281 CYS B O 1
ATOM 4668 N N . HIS B 1 282 ? 6.559 28.469 6.105 1 98.31 282 HIS B N 1
ATOM 4669 C CA . HIS B 1 282 ? 5.867 28.547 7.387 1 98.31 282 HIS B CA 1
ATOM 4670 C C . HIS B 1 282 ? 6.859 28.719 8.539 1 98.31 282 HIS B C 1
ATOM 4672 O O . HIS B 1 282 ? 6.484 29.156 9.625 1 98.31 282 HIS B O 1
ATOM 4678 N N . LEU B 1 283 ? 8.109 28.312 8.336 1 98.12 283 LEU B N 1
ATOM 4679 C CA . LEU B 1 283 ? 9.172 28.531 9.312 1 98.12 283 LEU B CA 1
ATOM 4680 C C . LEU B 1 283 ? 9.852 29.875 9.086 1 98.12 283 LEU B C 1
ATOM 4682 O O . LEU B 1 283 ? 10.141 30.594 10.047 1 98.12 283 LEU B O 1
ATOM 4686 N N . GLU B 1 284 ? 10 30.266 7.855 1 97.81 284 GLU B N 1
ATOM 4687 C CA . GLU B 1 284 ? 10.75 31.453 7.496 1 97.81 284 GLU B CA 1
ATOM 4688 C C . GLU B 1 284 ? 9.906 32.719 7.684 1 97.81 284 GLU B C 1
ATOM 4690 O O . GLU B 1 284 ? 10.438 33.781 7.973 1 97.81 284 GLU B O 1
ATOM 4695 N N . SER B 1 285 ? 8.648 32.594 7.461 1 97.75 285 SER B N 1
ATOM 4696 C CA . SER B 1 285 ? 7.723 33.719 7.516 1 97.75 285 SER B CA 1
ATOM 4697 C C . SER B 1 285 ? 6.445 33.344 8.266 1 97.75 285 SER B C 1
ATOM 4699 O O . SER B 1 285 ? 5.34 33.562 7.77 1 97.75 285 SER B O 1
ATOM 4701 N N . SER B 1 286 ? 6.652 32.812 9.477 1 98 286 SER B N 1
ATOM 4702 C CA . SER B 1 286 ? 5.539 32.281 10.25 1 98 286 SER B CA 1
ATOM 4703 C C . SER B 1 286 ? 4.492 33.344 10.531 1 98 286 SER B C 1
ATOM 4705 O O . SER B 1 286 ? 3.293 33.062 10.539 1 98 286 SER B O 1
ATOM 4707 N N . GLU B 1 287 ? 4.902 34.594 10.805 1 97.94 287 GLU B N 1
ATOM 4708 C CA . GLU B 1 287 ? 3.971 35.688 11.086 1 97.94 287 GLU B CA 1
ATOM 4709 C C . GLU B 1 287 ? 3.084 36 9.875 1 97.94 287 GLU B C 1
ATOM 4711 O O . GLU B 1 287 ? 1.867 36.125 10.016 1 97.94 287 GLU B O 1
ATOM 4716 N N . ALA B 1 288 ? 3.697 36.062 8.734 1 98.62 288 ALA B N 1
ATOM 4717 C CA . ALA B 1 288 ? 2.945 36.312 7.512 1 98.62 288 ALA B CA 1
ATOM 4718 C C . ALA B 1 288 ? 1.979 35.156 7.215 1 98.62 288 ALA B C 1
ATOM 4720 O O . ALA B 1 288 ? 0.824 35.406 6.852 1 98.62 288 ALA B O 1
ATOM 4721 N N . VAL B 1 289 ? 2.471 33.969 7.328 1 98.81 289 VAL B N 1
ATOM 4722 C CA . VAL B 1 289 ? 1.626 32.781 7.105 1 98.81 289 VAL B CA 1
ATOM 4723 C C . VAL B 1 289 ? 0.434 32.812 8.062 1 98.81 289 VAL B C 1
ATOM 4725 O O . VAL B 1 289 ? -0.709 32.625 7.645 1 98.81 289 VAL B O 1
ATOM 4728 N N . ALA B 1 290 ? 0.669 33.125 9.352 1 98.62 290 ALA B N 1
ATOM 4729 C CA . ALA B 1 290 ? -0.395 33.219 10.352 1 98.62 290 ALA B CA 1
ATOM 4730 C C . ALA B 1 290 ? -1.422 34.281 9.977 1 98.62 290 ALA B C 1
ATOM 4732 O O . ALA B 1 290 ? -2.627 34.062 10.133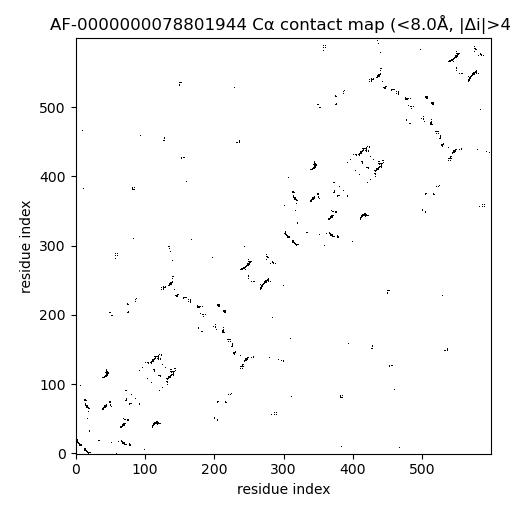 1 98.62 290 ALA B O 1
ATOM 4733 N N . TYR B 1 291 ? -0.913 35.344 9.516 1 98.25 291 TYR B N 1
ATOM 4734 C CA . TYR B 1 291 ? -1.787 36.438 9.102 1 98.25 291 TYR B CA 1
ATOM 4735 C C . TYR B 1 291 ? -2.756 36 8.016 1 98.25 291 TYR B C 1
ATOM 4737 O O . TYR B 1 291 ? -3.967 36.188 8.133 1 98.25 291 TYR B O 1
ATOM 4745 N N . TYR B 1 292 ? -2.297 35.344 6.992 1 98.5 292 TYR B N 1
ATOM 4746 C CA . TYR B 1 292 ? -3.123 34.938 5.863 1 98.5 292 TYR B CA 1
ATOM 4747 C C . TYR B 1 292 ? -4.07 33.812 6.266 1 98.5 292 TYR B C 1
ATOM 4749 O O . TYR B 1 292 ? -5.191 33.719 5.758 1 98.5 292 TYR B O 1
ATOM 4757 N N . VAL B 1 293 ? -3.574 32.938 7.137 1 98.56 293 VAL B N 1
ATOM 4758 C CA . VAL B 1 293 ? -4.43 31.875 7.645 1 98.56 293 VAL B CA 1
ATOM 4759 C C . VAL B 1 293 ? -5.637 32.469 8.359 1 98.56 293 VAL B C 1
ATOM 4761 O O . VAL B 1 293 ? -6.777 32.062 8.102 1 98.56 293 VAL B O 1
ATOM 4764 N N . LYS B 1 294 ? -5.402 33.438 9.258 1 97.69 294 LYS B N 1
ATOM 4765 C CA . LYS B 1 294 ? -6.477 34.094 9.992 1 97.69 294 LYS B CA 1
ATOM 4766 C C . LYS B 1 294 ? -7.457 34.781 9.039 1 97.69 294 LYS B C 1
ATOM 4768 O O . LYS B 1 294 ? -8.672 34.656 9.203 1 97.69 294 LYS B O 1
ATOM 4773 N N . GLU B 1 295 ? -6.891 35.438 8.062 1 97.62 295 GLU B N 1
ATOM 4774 C CA . GLU B 1 295 ? -7.719 36.156 7.09 1 97.62 295 GLU B CA 1
ATOM 4775 C C . GLU B 1 295 ? -8.602 35.188 6.316 1 97.62 295 GLU B C 1
ATOM 4777 O O . GLU B 1 295 ? -9.789 35.438 6.105 1 97.62 295 GLU B O 1
ATOM 4782 N N . PHE B 1 296 ? -8.062 34.094 5.887 1 98 296 PHE B N 1
ATOM 4783 C CA . PHE B 1 296 ? -8.789 33.094 5.105 1 98 296 PHE B CA 1
ATOM 4784 C C . PHE B 1 296 ? -9.906 32.469 5.93 1 98 296 PHE B C 1
ATOM 4786 O O . PHE B 1 296 ? -11.039 32.375 5.461 1 98 296 PHE B O 1
ATOM 4793 N N . ILE B 1 297 ? -9.578 32.031 7.207 1 96.5 297 ILE B N 1
ATOM 4794 C CA . ILE B 1 297 ? -10.547 31.344 8.047 1 96.5 297 ILE B CA 1
ATOM 4795 C C . ILE B 1 297 ? -11.703 32.281 8.398 1 96.5 297 ILE B C 1
ATOM 4797 O O . ILE B 1 297 ? -12.852 31.859 8.492 1 96.5 297 ILE B O 1
ATOM 4801 N N . SER B 1 298 ? -11.43 33.562 8.539 1 93.88 298 SER B N 1
ATOM 4802 C CA . SER B 1 298 ? -12.461 34.531 8.883 1 93.88 298 SER B CA 1
ATOM 4803 C C . SER B 1 298 ? -13.484 34.688 7.77 1 93.88 298 SER B C 1
ATOM 4805 O O . SER B 1 298 ? -14.609 35.125 8.008 1 93.88 298 SER B O 1
ATOM 4807 N N . LYS B 1 299 ? -13.148 34.312 6.574 1 91.81 299 LYS B N 1
ATOM 4808 C CA . LYS B 1 299 ? -14.031 34.438 5.414 1 91.81 299 LYS B CA 1
ATOM 4809 C C . LYS B 1 299 ? -14.758 33.125 5.137 1 91.81 299 LYS B C 1
ATOM 4811 O O . LYS B 1 299 ? -15.602 33.062 4.238 1 91.81 299 LYS B O 1
ATOM 4816 N N . THR B 1 300 ? -14.438 32.156 5.797 1 84 300 THR B N 1
ATOM 4817 C CA . THR B 1 300 ? -14.945 30.828 5.484 1 84 300 THR B CA 1
ATOM 4818 C C . THR B 1 300 ? -15.891 30.344 6.578 1 84 300 THR B C 1
ATOM 4820 O O . THR B 1 300 ? -15.625 30.547 7.766 1 84 300 THR B O 1
#

Organism: NCBI:txid675817

Solvent-accessible surface area (backbone atoms only — not comparable to full-atom values): 31516 Å² total; per-residue (Å²): 121,74,32,83,45,68,44,82,53,97,74,50,46,34,23,33,35,23,55,60,82,69,78,72,73,70,77,64,80,68,77,58,71,74,91,59,93,47,57,42,36,43,34,31,39,33,82,94,41,26,32,49,59,45,49,68,31,45,66,70,40,45,91,66,34,40,38,37,25,34,13,54,78,21,13,27,79,13,41,62,66,54,90,76,41,72,75,54,71,68,53,54,53,46,54,50,50,55,50,47,58,72,73,32,37,74,89,44,43,28,31,32,34,11,28,32,53,14,5,22,50,36,44,51,46,31,26,68,37,45,62,39,32,58,31,34,37,17,31,51,32,65,64,67,74,53,43,66,41,84,43,39,43,59,32,36,46,49,11,46,51,33,46,54,52,49,54,57,56,67,73,42,83,82,84,60,26,82,35,69,67,52,50,38,50,51,48,19,59,76,70,70,48,62,50,82,72,40,48,60,35,45,57,54,28,37,48,78,55,94,75,28,28,37,73,47,44,42,73,59,74,73,39,51,62,50,71,70,44,35,62,60,30,44,41,39,31,46,54,44,30,72,39,49,33,39,37,40,35,24,73,63,27,66,68,80,73,70,50,95,37,82,66,57,73,35,40,80,43,71,46,77,51,75,43,63,40,27,70,57,16,54,61,70,26,22,68,61,49,38,51,53,50,53,57,52,54,73,73,101,122,76,32,81,45,70,44,82,54,96,73,48,46,34,23,32,35,23,56,60,81,70,79,72,71,71,78,64,80,68,77,60,71,74,92,59,93,47,57,41,37,44,34,31,38,32,83,93,40,24,32,49,58,44,51,67,32,47,68,70,39,44,91,66,33,41,39,37,25,31,12,51,79,22,12,26,78,13,41,62,67,53,90,76,40,72,74,55,72,68,55,53,53,46,53,48,50,54,52,48,58,73,73,33,38,75,89,44,44,28,31,32,34,10,30,32,53,14,5,21,50,35,43,51,45,32,26,66,38,47,62,39,31,57,30,34,37,18,31,52,33,64,64,67,74,54,42,64,40,84,42,39,44,59,33,36,46,50,12,44,51,34,45,52,51,48,54,57,54,67,74,42,83,82,82,60,28,83,36,69,66,53,49,38,49,52,51,19,60,75,69,70,49,63,49,83,74,40,47,61,35,44,57,54,28,36,46,77,56,94,77,29,27,38,73,47,44,42,74,58,73,74,40,50,62,51,70,68,43,36,60,60,29,43,41,39,31,45,52,45,30,72,43,48,33,40,37,40,34,23,74,64,27,67,67,81,71,69,50,94,35,82,67,57,72,37,39,80,44,70,46,75,50,74,42,64,38,28,70,57,18,55,60,70,27,22,69,62,49,38,50,52,50,53,56,52,54,74,74,99

pLDDT: mean 93.49, std 11.43, range [38.66, 98.94]

Secondary structure (DSSP, 8-state):
--EEEEEE-SS-EEEEEESS-----S----------SSPEEEEE--TT--GGGGHHHHHHHTTT-EEEEEPPTTSTTSPPPPTT----HHHHHHHHHHHHHHH-BTTB-EEEEEETHHHHHHHHHHHH-GGGEEEEEEES--S--B--GGGHHHHHHHHHHHHHHHHHHHTSPPP-BSSHHHHHHHHHHHHT--HHHHHHHHHHHEEEETTEEEE-S-GGGGSPPS--B-HHHHHHHHTT--S-EEEEEETTS-HHHHS--GGGGG-SSEEEEEESSSTTHHHHTHHHHHHHHHHHHHT-/--EEEEEE-SS-EEEEEESS-----S----------SSPEEEEE--TT--GGGGHHHHHHHTTT-EEEEEPPTTSTTSPPPPTT----HHHHHHHHHHHHHHH-BTTB-EEEEEETHHHHHHHHHHHH-GGGEEEEEEES--S--B--GGGHHHHHHHHHHHHHHHHHHHTSPPP-BSSHHHHHHHHHHHHT--HHHHHHHHHHHEEEETTEEEE-S-GGGGSPPS--B-HHHHHHHHTT--S-EEEEEETTS-HHHHS--GGGGG-SSEEEEEESSSTTHHHHTHHHHHHHHHHHHHT-

Nearest PDB structures (foldseek):
  7al5-assembly1_D  TM=9.072E-01  e=5.116E-24  Pseudomonas aeruginosa PAO1
  7al5-assembly1_C  TM=9.017E-01  e=1.119E-23  Pseudomonas aeruginosa PAO1
  5uro-assembly1_A  TM=6.930E-01  e=1.673E-14  Trichoderma reesei QM6a
  8jy1-assembly1_A  TM=6.141E-01  e=2.626E-12  Mangifera indica
  8u2l-assembly1_A  TM=6.759E-01  e=8.484E-10  Arabidopsis thaliana

Foldseek 3Di:
DWDKDWDDDPQWIKIWTKLDDDPPPPVPSQPPPPPDPAAEEEEEEAQQWFRLLCVLLCVLCSVRHIYIYIGQALFQPIHHDDPPDLCDLVVSLVRVLRVLVSHFDLVRAHEYEYAHSSQQSQLLNLLVPVSRYQEYEYELHHWFDADDPVCLVVLQVQLVVLVVVLVVVVVDDDDFAQDLVRQLVVVCVVQVHDSVLCSSRSVRQWDDDDRGIDGRGDSSSVGGDSGGHHPVVRLVSNLSRDHAYEYEAEPAEDPQVPPPDPSVVSHPHYDYDYDHDYSSVCSVPVVVVSVVVVVVVVVD/DWDKDWDDDPQWIKIWTKLDDDPPPPVPSQPQPPPDPAAEEEEEEAQQWFQLLCVLLCVLCSVRHIYIYIGQALFQPIHHDDPPDLCDLVVSLVRVLRVLVSHFDLVRAHEYEYAHSSQQSQLLNLLVPVSRYQEYEYELYHWFDADDPVCLVVLQVQLVVLVVVLVVVVVDDDDFAQDLVVQLVVVCVVQVHDSVLCSSRSVRQWDDDDRGIDGRGDSSSVGGDSGGHHPVVRLVSNLSRDHAYEYEAEPAEDPQVPDPDPSVVSHPHYDYDYDHDYSSVCSVPVVVVSVVVVVVVVVD

Radius of gyration: 26.49 Å; Cα contacts (8 Å, |Δi|>4): 1237; chains: 2; bounding box: 50×73×63 Å

InterPro domains:
  IPR000073 Alpha/beta hydrolase fold-1 [PF00561] (39-284)
  IPR000639 Epoxide hydrolase-like [PR00412] (64-79)
  IPR000639 Epoxide hydrolase-like [PR00412] (112-125)
  IPR000639 Epoxide hydrolase-like [PR00412] (126-139)
  IPR000639 Epoxide hydrolase-like [PR00412] (274-296)
  IPR029058 Alpha/Beta hydrolase fold [G3DSA:3.40.50.1820] (31-293)
  IPR029058 Alpha/Beta hydrolase fold [SSF53474] (36-299)
  IPR050266 AB hydrolase superfamily [PTHR43798] (28-299)

Sequence (600 aa):
MVFDIQFQLAELQLAGFCSFEFDKTNGSKNSSVAKTDAPLILMFHGWQDNAATFIPLIQHLRPYYQMIAVDLPGHGLSHHRSTDNFYHFVDYLDDISQLVEQLSSTEQPIILLGHSLGAIIANSIGAMMPEHIQAVIAIEGLTPLFESESNTLKRLQKGVASRKLSRRRLQREPKGFLSFSEALAMRAKANQLKPELLEQVVERGCYLDQQDWFWRHDPKLRCESLFRMSSNQVKNIIEGIECPVFSIVGEHGFDYLRAPQTSHSWFRNLEQVQVKGGHHCHLESSEAVAYYVKEFISKTMVFDIQFQLAELQLAGFCSFEFDKTNGSKNSSVAKTDAPLILMFHGWQDNAATFIPLIQHLRPYYQMIAVDLPGHGLSHHRSTDNFYHFVDYLDDISQLVEQLSSTEQPIILLGHSLGAIIANSIGAMMPEHIQAVIAIEGLTPLFESESNTLKRLQKGVASRKLSRRRLQREPKGFLSFSEALAMRAKANQLKPELLEQVVERGCYLDQQDWFWRHDPKLRCESLFRMSSNQVKNIIEGIECPVFSIVGEHGFDYLRAPQTSHSWFRNLEQVQVKGGHHCHLESSEAVAYYVKEFISKT